Protein AF-0000000084712456 (afdb_homodimer)

Nearest PDB structures (foldseek):
  3wks-assembly1_B  TM=7.216E-01  e=5.346E-17  Methanocaldococcus jannaschii DSM 2661
  3wkr-assembly1_B  TM=6.633E-01  e=1.480E-17  Methanocaldococcus jannaschii DSM 2661
  3wkr-assembly2_F  TM=6.369E-01  e=1.090E-17  Methanocaldococcus jannaschii DSM 2661
  3wkr-assembly1_A  TM=6.152E-01  e=6.286E-18  Methanocaldococcus jannaschii DSM 2661
  5x6b-assembly1_I  TM=6.503E-01  e=1.608E-16  Methanocaldococcus jannaschii DSM 2661

Foldseek 3Di:
DPPVCCVPPVLVVLLLVLLCVVCVQQAHHSQQKAKFQALLQQLLLFLVLDPADFQAEEEEEPLADPSSVVSVVVSCVVNVNRYYYHYQYDDPPDPDLVVVLVSRLVSDDLRYAEYEYECQRPPQQFGRPLQSNQVSCVVSPHAYAYEDAPDVLQPRHNCVNSVHQKYKYACVPNLVADRRTIMMGHDPVCFVRGAGPAQDDCPPVTRHSRSSPRDDDDSVRNSCSVVSNVVCPVVPSVVFLVVQLVLQVVLQVVLCVLQVHHWRHDPVGGGRFKTKHFANDAQDADPVRHGDDQVRCVVVQVLVQVCCCVPPVDHWGWGDDPRTIITMDGGGPPDDNVNSVSVSVVSVVCRPPDPVVVSVVVVVD/DPPVCCVPPVLVVLLLVLLCVVCVQQAHHSQQKAKFQALLQQLLLFLVLDPADFQAEEEEEPLADPSSVVSVVVSCVVNVNRYYYHYQYDDPPDPDLVVVLVSRLVSDDLRYAEYEYECQRPPAQFGRPLLSNQVSCVVSPHAYAYEDAPDVLQPRHNCVNSVHQKYKYACVPNLVADRRTIMMGHDPVCFVRGAGPAQDDCPPVTRHSRSSPRDDDDSVRNSCSNVSNVVCPVVPSVVFLVVQQVLQVVLQVVLCVLQVHHWRHDPVGGGRFKTKHFFNDAQDADPVRHGDDQVRCVVVQVLLQVCCCVPPVDHWGWGDDPRTIITMDGGGPPDDNVNSVSVSVVSVVCRPDDPVVVSVVVVVD

pLDDT: mean 93.2, std 8.42, range [46.56, 98.94]

Solvent-accessible surface area (backbone atoms only — not comparable to full-atom values): 38093 Å² total; per-residue (Å²): 132,64,68,62,54,42,61,72,60,44,44,62,56,48,47,52,51,30,38,38,54,51,17,58,69,35,39,44,57,40,88,34,43,40,66,29,51,21,37,52,48,32,51,40,14,48,64,73,37,53,87,79,46,79,61,26,24,40,34,33,46,70,59,50,49,62,30,58,49,42,35,52,52,48,51,22,55,74,52,74,57,30,32,41,80,44,69,43,85,74,68,81,63,66,94,42,70,66,57,51,49,50,56,54,57,71,67,59,53,97,41,48,56,35,36,45,45,42,42,33,22,72,85,66,22,39,46,48,68,50,79,65,49,48,58,58,36,48,75,69,74,23,51,35,38,32,46,22,44,65,30,42,68,62,46,94,54,41,49,64,76,54,58,55,43,28,37,19,24,23,33,40,67,64,37,64,20,37,59,30,21,14,32,31,36,38,34,79,93,48,34,89,52,46,44,54,69,44,55,20,75,29,62,92,62,46,50,60,44,26,45,70,34,65,58,67,53,66,60,63,31,48,52,37,42,49,60,22,47,50,50,50,55,68,75,26,62,68,54,52,49,52,51,15,30,52,51,30,54,48,44,38,51,50,38,11,60,73,49,71,53,41,56,62,54,60,75,92,42,33,35,57,36,40,40,33,26,37,47,73,54,78,66,58,55,43,98,84,67,42,75,51,52,64,78,68,42,45,61,57,30,50,51,52,33,48,48,37,32,74,78,66,69,39,86,56,51,48,44,72,56,93,83,34,40,27,37,46,46,71,36,48,88,87,58,53,71,65,63,51,53,51,50,43,54,50,51,50,51,47,54,46,84,58,57,41,56,50,47,33,51,73,65,73,98,132,62,68,62,54,41,62,72,60,46,43,60,56,49,47,52,51,31,39,37,54,51,18,58,70,34,39,44,56,40,86,36,42,41,67,31,51,22,36,52,48,33,51,40,13,48,65,72,37,55,88,78,46,80,62,27,22,39,35,33,46,71,60,50,48,63,31,57,49,43,35,53,52,48,53,21,54,74,53,73,57,29,32,42,80,44,69,43,85,74,68,80,64,66,94,40,70,65,57,52,49,51,54,53,58,69,66,59,52,96,40,47,56,35,36,45,44,44,42,32,22,71,85,66,22,38,46,49,65,49,78,67,48,48,56,59,38,46,75,68,73,23,50,36,37,31,47,22,45,64,29,43,68,64,47,93,55,42,50,64,76,55,57,55,43,27,39,18,25,25,33,41,67,64,36,63,19,38,57,32,22,14,32,31,37,36,35,79,91,47,35,89,53,44,45,54,66,44,54,20,72,28,62,90,63,47,49,60,44,26,45,69,33,63,58,66,54,67,59,63,32,50,53,37,42,50,60,21,48,52,50,48,55,68,74,26,62,67,53,50,49,54,50,15,28,52,50,30,55,48,44,39,52,50,40,11,59,74,48,71,52,41,57,62,55,59,74,92,42,33,36,58,36,40,39,32,24,38,47,73,54,79,67,60,55,44,98,85,67,41,74,50,51,65,78,69,42,45,62,56,32,50,50,51,31,49,47,36,33,72,76,68,70,38,87,56,50,48,44,72,55,95,82,34,38,25,37,44,46,71,37,49,88,87,60,55,71,64,61,50,51,51,49,43,54,51,50,50,53,46,53,56,73,63,57,40,57,51,48,33,50,72,62,72,98

Radius of gyration: 28.29 Å; Cα contacts (8 Å, |Δi|>4): 1333; chains: 2; bounding box: 58×81×65 Å

Structure (mmCIF, N/CA/C/O backbone):
data_AF-0000000084712456-model_v1
#
loop_
_entity.id
_entity.type
_entity.pdbx_description
1 polymer 'Aminotransferase class V domain-containing protein'
#
loop_
_atom_site.group_PDB
_atom_site.id
_atom_site.type_symbol
_atom_site.label_atom_id
_atom_site.label_alt_id
_atom_site.label_comp_id
_atom_site.label_asym_id
_atom_site.label_entity_id
_atom_site.label_seq_id
_atom_site.pdbx_PDB_ins_code
_atom_site.Cartn_x
_atom_site.Cartn_y
_atom_site.Cartn_z
_atom_site.occupancy
_atom_site.B_iso_or_equiv
_atom_site.auth_seq_id
_atom_site.auth_comp_id
_atom_site.auth_asym_id
_atom_site.auth_atom_id
_atom_site.pdbx_PDB_model_num
ATOM 1 N N . MET A 1 1 ? -10.344 -22.234 13.734 1 46.56 1 MET A N 1
ATOM 2 C CA . MET A 1 1 ? -10.883 -21.438 12.641 1 46.56 1 MET A CA 1
ATOM 3 C C . MET A 1 1 ? -9.961 -21.484 11.422 1 46.56 1 MET A C 1
ATOM 5 O O . MET A 1 1 ? -8.734 -21.484 11.57 1 46.56 1 MET A O 1
ATOM 9 N N . ASN A 1 2 ? -10.531 -21.891 10.281 1 67.12 2 ASN A N 1
ATOM 10 C CA . ASN A 1 2 ? -9.789 -21.953 9.023 1 67.12 2 ASN A CA 1
ATOM 11 C C . ASN A 1 2 ? -9.5 -20.547 8.469 1 67.12 2 ASN A C 1
ATOM 13 O O . ASN A 1 2 ? -10.43 -19.797 8.172 1 67.12 2 ASN A O 1
ATOM 17 N N . PRO A 1 3 ? -8.289 -20.141 8.531 1 71.31 3 PRO A N 1
ATOM 18 C CA . PRO A 1 3 ? -7.938 -18.781 8.102 1 71.31 3 PRO A CA 1
ATOM 19 C C . PRO A 1 3 ? -8.406 -18.469 6.684 1 71.31 3 PRO A C 1
ATOM 21 O O . PRO A 1 3 ? -8.75 -17.312 6.383 1 71.31 3 PRO A O 1
ATOM 24 N N . ASP A 1 4 ? -8.555 -19.422 5.941 1 78.62 4 ASP A N 1
ATOM 25 C CA . ASP A 1 4 ? -8.945 -19.203 4.555 1 78.62 4 ASP A CA 1
ATOM 26 C C . ASP A 1 4 ? -10.43 -18.875 4.453 1 78.62 4 ASP A C 1
ATOM 28 O O . ASP A 1 4 ? -10.836 -18.047 3.625 1 78.62 4 ASP A O 1
ATOM 32 N N . ARG A 1 5 ? -11.203 -19.469 5.266 1 79.56 5 ARG A N 1
ATOM 33 C CA . ARG A 1 5 ? -12.625 -19.141 5.285 1 79.56 5 ARG A CA 1
ATOM 34 C C . ARG A 1 5 ? -12.852 -17.688 5.688 1 79.56 5 ARG A C 1
ATOM 36 O O . ARG A 1 5 ? -13.664 -16.984 5.078 1 79.56 5 ARG A O 1
ATOM 43 N N . PHE A 1 6 ? -12.18 -17.266 6.691 1 82.25 6 PHE A N 1
ATOM 44 C CA . PHE A 1 6 ? -12.297 -15.891 7.152 1 82.25 6 PHE A CA 1
ATOM 45 C C . PHE A 1 6 ? -11.93 -14.914 6.043 1 82.25 6 PHE A C 1
ATOM 47 O O . PHE A 1 6 ? -12.688 -13.992 5.746 1 82.25 6 PHE A O 1
ATOM 54 N N . MET A 1 7 ? -10.828 -15.172 5.391 1 81.69 7 MET A N 1
ATOM 55 C CA . MET A 1 7 ? -10.32 -14.242 4.391 1 81.69 7 MET A CA 1
ATOM 56 C C . MET A 1 7 ? -11.219 -14.219 3.158 1 81.69 7 MET A C 1
ATOM 58 O O . MET A 1 7 ? -11.453 -13.164 2.572 1 81.69 7 MET A O 1
ATOM 62 N N . ARG A 1 8 ? -11.727 -15.328 2.83 1 82.44 8 ARG A N 1
ATOM 63 C CA . ARG A 1 8 ? -12.445 -15.445 1.566 1 82.44 8 ARG A CA 1
ATOM 64 C C . ARG A 1 8 ? -13.922 -15.094 1.738 1 82.44 8 ARG A C 1
ATOM 66 O O . ARG A 1 8 ? -14.531 -14.508 0.844 1 82.44 8 ARG A O 1
ATOM 73 N N . ARG A 1 9 ? -14.438 -15.352 2.854 1 84.94 9 ARG A N 1
ATOM 74 C CA . ARG A 1 9 ? -15.891 -15.266 2.949 1 84.94 9 ARG A CA 1
ATOM 75 C C . ARG A 1 9 ? -16.312 -14.234 3.99 1 84.94 9 ARG A C 1
ATOM 77 O O . ARG A 1 9 ? -17.281 -13.492 3.781 1 84.94 9 ARG A O 1
ATOM 84 N N . GLU A 1 10 ? -15.672 -14.156 5.09 1 88.44 10 GLU A N 1
ATOM 85 C CA . GLU A 1 10 ? -16.125 -13.32 6.195 1 88.44 10 GLU A CA 1
ATOM 86 C C . GLU A 1 10 ? -15.562 -11.906 6.086 1 88.44 10 GLU A C 1
ATOM 88 O O . GLU A 1 10 ? -16.297 -10.93 6.242 1 88.44 10 GLU A O 1
ATOM 93 N N . ALA A 1 11 ? -14.328 -11.805 5.785 1 90.06 11 ALA A N 1
ATOM 94 C CA . ALA A 1 11 ? -13.617 -10.531 5.824 1 90.06 11 ALA A CA 1
ATOM 95 C C . ALA A 1 11 ? -14.234 -9.531 4.852 1 90.06 11 ALA A C 1
ATOM 97 O O . ALA A 1 11 ? -14.453 -8.367 5.207 1 90.06 11 ALA A O 1
ATOM 98 N N . PRO A 1 12 ? -14.57 -9.938 3.648 1 91 12 PRO A N 1
ATOM 99 C CA . PRO A 1 12 ? -15.148 -8.961 2.723 1 91 12 PRO A CA 1
ATOM 100 C C . PRO A 1 12 ? -16.453 -8.359 3.24 1 91 12 PRO A C 1
ATOM 102 O O . PRO A 1 12 ? -16.672 -7.148 3.125 1 91 12 PRO A O 1
ATOM 105 N N . THR A 1 13 ? -17.234 -9.164 3.828 1 92.94 13 THR A N 1
ATOM 106 C CA . THR A 1 13 ? -18.5 -8.695 4.379 1 92.94 13 THR A CA 1
ATOM 107 C C . THR A 1 13 ? -18.266 -7.781 5.578 1 92.94 13 THR A C 1
ATOM 109 O O . THR A 1 13 ? -18.891 -6.734 5.699 1 92.94 13 THR A O 1
ATOM 112 N N . LEU A 1 14 ? -17.375 -8.188 6.402 1 94.12 14 LEU A N 1
ATOM 113 C CA . LEU A 1 14 ? -17.047 -7.41 7.598 1 94.12 14 LEU A CA 1
ATOM 114 C C . LEU A 1 14 ? -16.453 -6.062 7.223 1 94.12 14 LEU A C 1
ATOM 116 O O . LEU A 1 14 ? -16.703 -5.055 7.883 1 94.12 14 LEU A O 1
ATOM 120 N N . LEU A 1 15 ? -15.68 -6.059 6.211 1 94.5 15 LEU A N 1
ATOM 121 C CA . LEU A 1 15 ? -15.062 -4.82 5.75 1 94.5 15 LEU A CA 1
ATOM 122 C C . LEU A 1 15 ? -16.125 -3.836 5.25 1 94.5 15 LEU A C 1
ATOM 124 O O . LEU A 1 15 ? -16.047 -2.639 5.535 1 94.5 15 LEU A O 1
ATOM 128 N N . ARG A 1 16 ? -17.047 -4.305 4.535 1 96 16 ARG A N 1
ATOM 129 C CA . ARG A 1 16 ? -18.125 -3.439 4.062 1 96 16 ARG A CA 1
ATOM 130 C C . ARG A 1 16 ? -18.969 -2.938 5.223 1 96 16 ARG A C 1
ATOM 132 O O . ARG A 1 16 ? -19.438 -1.793 5.211 1 96 16 ARG A O 1
ATOM 139 N N . GLN A 1 17 ? -19.188 -3.805 6.18 1 95.44 17 GLN A N 1
ATOM 140 C CA . GLN A 1 17 ? -19.906 -3.383 7.375 1 95.44 17 GLN A CA 1
ATOM 141 C C . GLN A 1 17 ? -19.141 -2.287 8.117 1 95.44 17 GLN A C 1
ATOM 143 O O . GLN A 1 17 ? -19.734 -1.308 8.57 1 95.44 17 GLN A O 1
ATOM 148 N N . ALA A 1 18 ? -17.906 -2.488 8.188 1 95.88 18 ALA A N 1
ATOM 149 C CA . ALA A 1 18 ? -17.062 -1.48 8.828 1 95.88 18 ALA A CA 1
ATOM 150 C C . ALA A 1 18 ? -17.141 -0.151 8.086 1 95.88 18 ALA A C 1
ATOM 152 O O . ALA A 1 18 ? -17.234 0.911 8.703 1 95.88 18 ALA A O 1
ATOM 153 N N . ALA A 1 19 ? -17.062 -0.236 6.789 1 96.69 19 ALA A N 1
ATOM 154 C CA . ALA A 1 19 ? -17.172 0.965 5.965 1 96.69 19 ALA A CA 1
ATOM 155 C C . ALA A 1 19 ? -18.516 1.666 6.18 1 96.69 19 ALA A C 1
ATOM 157 O O . ALA A 1 19 ? -18.578 2.896 6.211 1 96.69 19 ALA A O 1
ATOM 158 N N . SER A 1 20 ? -19.547 0.907 6.32 1 97.12 20 SER A N 1
ATOM 159 C CA . SER A 1 20 ? -20.875 1.463 6.551 1 97.12 20 SER A CA 1
ATOM 160 C C . SER A 1 20 ? -20.938 2.186 7.891 1 97.12 20 SER A C 1
ATOM 162 O O . SER A 1 20 ? -21.547 3.252 7.996 1 97.12 20 SER A O 1
ATOM 164 N N . TYR A 1 21 ? -20.359 1.599 8.828 1 96.12 21 TYR A N 1
ATOM 165 C CA . TYR A 1 21 ? -20.344 2.219 10.148 1 96.12 21 TYR A CA 1
ATOM 166 C C . TYR A 1 21 ? -19.578 3.539 10.117 1 96.12 21 TYR A C 1
ATOM 168 O O . TYR A 1 21 ? -20.047 4.547 10.648 1 96.12 21 TYR A O 1
ATOM 176 N N . LEU A 1 22 ? -18.469 3.518 9.516 1 97 22 LEU A N 1
ATOM 177 C CA . LEU A 1 22 ? -17.672 4.734 9.391 1 97 22 LEU A CA 1
ATOM 178 C C . LEU A 1 22 ? -18.422 5.793 8.586 1 97 22 LEU A C 1
ATOM 180 O O . LEU A 1 22 ? -18.422 6.969 8.953 1 97 22 LEU A O 1
ATOM 184 N N . ALA A 1 23 ? -19 5.344 7.508 1 97.81 23 ALA A N 1
ATOM 185 C CA . ALA A 1 23 ? -19.766 6.254 6.66 1 97.81 23 ALA A CA 1
ATOM 186 C C . ALA A 1 23 ? -20.859 6.961 7.453 1 97.81 23 ALA A C 1
ATOM 188 O O . ALA A 1 23 ? -21.094 8.164 7.277 1 97.81 23 ALA A O 1
ATOM 189 N N . ARG A 1 24 ? -21.484 6.254 8.273 1 96.88 24 ARG A N 1
ATOM 190 C CA . ARG A 1 24 ? -22.531 6.848 9.109 1 96.88 24 ARG A CA 1
ATOM 191 C C . ARG A 1 24 ? -21.938 7.898 10.047 1 96.88 24 ARG A C 1
ATOM 193 O O . ARG A 1 24 ? -22.516 8.977 10.219 1 96.88 24 ARG A O 1
ATOM 200 N N . PHE A 1 25 ? -20.844 7.613 10.594 1 96.38 25 PHE A N 1
ATOM 201 C CA . PHE A 1 25 ? -20.203 8.508 11.547 1 96.38 25 PHE A CA 1
ATOM 202 C C . PHE A 1 25 ? -19.812 9.828 10.883 1 96.38 25 PHE A C 1
ATOM 204 O O . PHE A 1 25 ? -19.922 10.891 11.484 1 96.38 25 PHE A O 1
ATOM 211 N N . ILE A 1 26 ? -19.375 9.758 9.617 1 96.94 26 ILE A N 1
ATOM 212 C CA . ILE A 1 26 ? -18.875 10.961 8.945 1 96.94 26 ILE A CA 1
ATOM 213 C C . ILE A 1 26 ? -19.922 11.477 7.969 1 96.94 26 ILE A C 1
ATOM 215 O O . ILE A 1 26 ? -19.641 12.344 7.137 1 96.94 26 ILE A O 1
ATOM 219 N N . HIS A 1 27 ? -21.141 10.938 8.016 1 97.69 27 HIS A N 1
ATOM 220 C CA . HIS A 1 27 ? -22.281 11.344 7.199 1 97.69 27 HIS A CA 1
ATOM 221 C C . HIS A 1 27 ? -21.938 11.273 5.711 1 97.69 27 HIS A C 1
ATOM 223 O O . HIS A 1 27 ? -22.031 12.281 5.004 1 97.69 27 HIS A O 1
ATOM 229 N N . ALA A 1 28 ? -21.656 10.109 5.25 1 97.81 28 ALA A N 1
ATOM 230 C CA . ALA A 1 28 ? -21.391 9.766 3.854 1 97.81 28 ALA A CA 1
ATOM 231 C C . ALA A 1 28 ? -22.141 8.5 3.449 1 97.81 28 ALA A C 1
ATOM 233 O O . ALA A 1 28 ? -22.797 7.871 4.277 1 97.81 28 ALA A O 1
ATOM 234 N N . GLU A 1 29 ? -22.156 8.219 2.219 1 97.62 29 GLU A N 1
ATOM 235 C CA . GLU A 1 29 ? -22.688 6.945 1.739 1 97.62 29 GLU A CA 1
ATOM 236 C C . GLU A 1 29 ? -21.609 5.867 1.732 1 97.62 29 GLU A C 1
ATOM 238 O O . GLU A 1 29 ? -20.469 6.117 1.318 1 97.62 29 GLU A O 1
ATOM 243 N N . ALA A 1 30 ? -22 4.727 2.205 1 96.88 30 ALA A N 1
ATOM 244 C CA . ALA A 1 30 ? -21.047 3.629 2.332 1 96.88 30 ALA A CA 1
ATOM 245 C C . ALA A 1 30 ? -20.438 3.277 0.981 1 96.88 30 ALA A C 1
ATOM 247 O O . ALA A 1 30 ? -19.266 2.895 0.906 1 96.88 30 ALA A O 1
ATOM 248 N N . GLU A 1 31 ? -21.156 3.4 -0.091 1 96.75 31 GLU A N 1
ATOM 249 C CA . GLU A 1 31 ? -20.703 3.023 -1.428 1 96.75 31 GLU A CA 1
ATOM 250 C C . GLU A 1 31 ? -19.688 4.023 -1.97 1 96.75 31 GLU A C 1
ATOM 252 O O . GLU A 1 31 ? -19.016 3.752 -2.961 1 96.75 31 GLU A O 1
ATOM 257 N N . ASP A 1 32 ? -19.578 5.188 -1.291 1 98.12 32 ASP A N 1
ATOM 258 C CA . ASP A 1 32 ? -18.656 6.223 -1.73 1 98.12 32 ASP A CA 1
ATOM 259 C C . ASP A 1 32 ? -17.344 6.156 -0.939 1 98.12 32 ASP A C 1
ATOM 261 O O . ASP A 1 32 ? -16.453 6.988 -1.135 1 98.12 32 ASP A O 1
ATOM 265 N N . LEU A 1 33 ? -17.297 5.152 -0.094 1 97.88 33 LEU A N 1
ATOM 266 C CA . LEU A 1 33 ? -16.188 5.082 0.839 1 97.88 33 LEU A CA 1
ATOM 267 C C . LEU A 1 33 ? -15.422 3.77 0.676 1 97.88 33 LEU A C 1
ATOM 269 O O . LEU A 1 33 ? -16.031 2.697 0.616 1 97.88 33 LEU A O 1
ATOM 273 N N . VAL A 1 34 ? -14.07 3.863 0.565 1 98.12 34 VAL A N 1
ATOM 274 C CA . VAL A 1 34 ? -13.211 2.684 0.538 1 98.12 34 VAL A CA 1
ATOM 275 C C . VAL A 1 34 ? -12.078 2.846 1.544 1 98.12 34 VAL A C 1
ATOM 277 O O . VAL A 1 34 ? -11.734 3.967 1.927 1 98.12 34 VAL A O 1
ATOM 280 N N . PHE A 1 35 ? -11.531 1.746 2.02 1 97.19 35 PHE A N 1
ATOM 281 C CA . PHE A 1 35 ? -10.406 1.774 2.941 1 97.19 35 PHE A CA 1
ATOM 282 C C . PHE A 1 35 ? -9.086 1.882 2.182 1 97.19 35 PHE A C 1
ATOM 284 O O . PHE A 1 35 ? -8.93 1.287 1.112 1 97.19 35 PHE A O 1
ATOM 291 N N . VAL A 1 36 ? -8.211 2.648 2.684 1 97.06 36 VAL A N 1
ATOM 292 C CA . VAL A 1 36 ? -6.824 2.744 2.244 1 97.06 36 VAL A CA 1
ATOM 293 C C . VAL A 1 36 ? -5.891 2.672 3.451 1 97.06 36 VAL A C 1
ATOM 295 O O . VAL A 1 36 ? -6.312 2.92 4.582 1 97.06 36 VAL A O 1
ATOM 298 N N . THR A 1 37 ? -4.68 2.318 3.242 1 94.75 37 THR A N 1
ATOM 299 C CA . THR A 1 37 ? -3.723 2.064 4.312 1 94.75 37 THR A CA 1
ATOM 300 C C . THR A 1 37 ? -3.475 3.33 5.129 1 94.75 37 THR A C 1
ATOM 302 O O . THR A 1 37 ? -3.332 3.268 6.352 1 94.75 37 THR A O 1
ATOM 305 N N . ASN A 1 38 ? -3.379 4.426 4.5 1 96.5 38 ASN A N 1
ATOM 306 C CA . ASN A 1 38 ? -3.137 5.727 5.117 1 96.5 38 ASN A CA 1
ATOM 307 C C . ASN A 1 38 ? -3.547 6.871 4.188 1 96.5 38 ASN A C 1
ATOM 309 O O . ASN A 1 38 ? -3.912 6.637 3.035 1 96.5 38 ASN A O 1
ATOM 313 N N . ALA A 1 39 ? -3.531 8.031 4.723 1 97.31 39 ALA A N 1
ATOM 314 C CA . ALA A 1 39 ? -3.965 9.195 3.951 1 97.31 39 ALA A CA 1
ATOM 315 C C . ALA A 1 39 ? -3.068 9.406 2.736 1 97.31 39 ALA A C 1
ATOM 317 O O . ALA A 1 39 ? -3.547 9.781 1.662 1 97.31 39 ALA A O 1
ATOM 318 N N . THR A 1 40 ? -1.777 9.219 2.906 1 97.75 40 THR A N 1
ATOM 319 C CA . THR A 1 40 ? -0.832 9.383 1.808 1 97.75 40 THR A CA 1
ATOM 320 C C . THR A 1 40 ? -1.203 8.477 0.636 1 97.75 40 THR A C 1
ATOM 322 O O . THR A 1 40 ? -1.196 8.906 -0.517 1 97.75 40 THR A O 1
ATOM 325 N N . THR A 1 41 ? -1.556 7.25 0.935 1 97.94 41 THR A N 1
ATOM 326 C CA . THR A 1 41 ? -1.965 6.305 -0.097 1 97.94 41 THR A CA 1
ATOM 327 C C . THR A 1 41 ? -3.242 6.777 -0.788 1 97.94 41 THR A C 1
ATOM 329 O O . THR A 1 41 ? -3.357 6.695 -2.012 1 97.94 41 THR A O 1
ATOM 332 N N . GLY A 1 42 ? -4.18 7.234 -0.011 1 98.56 42 GLY A N 1
ATOM 333 C CA . GLY A 1 42 ? -5.414 7.738 -0.585 1 98.56 42 GLY A CA 1
ATOM 334 C C . GLY A 1 42 ? -5.203 8.93 -1.504 1 98.56 42 GLY A C 1
ATOM 335 O O . GLY A 1 42 ? -5.781 8.992 -2.59 1 98.56 42 GLY A O 1
ATOM 336 N N . MET A 1 43 ? -4.367 9.875 -1.063 1 98.62 43 MET A N 1
ATOM 337 C CA . MET A 1 43 ? -4.043 11.039 -1.887 1 98.62 43 MET A CA 1
ATOM 338 C C . MET A 1 43 ? -3.398 10.609 -3.201 1 98.62 43 MET A C 1
ATOM 340 O O . MET A 1 43 ? -3.75 11.125 -4.266 1 98.62 43 MET A O 1
ATOM 344 N N . ASN A 1 44 ? -2.48 9.672 -3.109 1 98.44 44 ASN A N 1
ATOM 345 C CA . ASN A 1 44 ? -1.821 9.164 -4.305 1 98.44 44 ASN A CA 1
ATOM 346 C C . ASN A 1 44 ? -2.818 8.516 -5.262 1 98.44 44 ASN A C 1
ATOM 348 O O . ASN A 1 44 ? -2.73 8.695 -6.477 1 98.44 44 ASN A O 1
ATOM 352 N N . ALA A 1 45 ? -3.715 7.699 -4.727 1 98.44 45 ALA A N 1
ATOM 353 C CA . ALA A 1 45 ? -4.703 7.016 -5.559 1 98.44 45 ALA A CA 1
ATOM 354 C C . ALA A 1 45 ? -5.477 8.008 -6.418 1 98.44 45 ALA A C 1
ATOM 356 O O . ALA A 1 45 ? -5.637 7.801 -7.625 1 98.44 45 ALA A O 1
ATOM 357 N N . VAL A 1 46 ? -5.91 9.109 -5.816 1 98.56 46 VAL A N 1
ATOM 358 C CA . VAL A 1 46 ? -6.684 10.109 -6.547 1 98.56 46 VAL A CA 1
ATOM 359 C C . VAL A 1 46 ? -5.789 10.82 -7.555 1 98.56 46 VAL A C 1
ATOM 361 O O . VAL A 1 46 ? -6.133 10.922 -8.734 1 98.56 46 VAL A O 1
ATOM 364 N N . LEU A 1 47 ? -4.652 11.281 -7.133 1 97.25 47 LEU A N 1
ATOM 365 C CA . LEU A 1 47 ? -3.789 12.125 -7.957 1 97.25 47 LEU A CA 1
ATOM 366 C C . LEU A 1 47 ? -3.26 11.344 -9.156 1 97.25 47 LEU A C 1
ATOM 368 O O . LEU A 1 47 ? -3.127 11.898 -10.25 1 97.25 47 LEU A O 1
ATOM 372 N N . GLN A 1 48 ? -2.98 10.094 -8.984 1 94 48 GLN A N 1
ATOM 373 C CA . GLN A 1 48 ? -2.455 9.273 -10.07 1 94 48 GLN A CA 1
ATOM 374 C C . GLN A 1 48 ? -3.562 8.867 -11.039 1 94 48 GLN A C 1
ATOM 376 O O . GLN A 1 48 ? -3.287 8.383 -12.141 1 94 48 GLN A O 1
ATOM 381 N N . SER A 1 49 ? -4.766 9.016 -10.648 1 95.06 49 SER A N 1
ATOM 382 C CA . SER A 1 49 ? -5.898 8.609 -11.469 1 95.06 49 SER A CA 1
ATOM 383 C C . SER A 1 49 ? -6.387 9.758 -12.352 1 95.06 49 SER A C 1
ATOM 385 O O . SER A 1 49 ? -7.238 9.562 -13.219 1 95.06 49 SER A O 1
ATOM 387 N N . LEU A 1 50 ? -5.914 10.938 -12.086 1 90.69 50 LEU A N 1
ATOM 388 C CA . LEU A 1 50 ? -6.398 12.109 -12.805 1 90.69 50 LEU A CA 1
ATOM 389 C C . LEU A 1 50 ? -5.852 12.133 -14.234 1 90.69 50 LEU A C 1
ATOM 391 O O . LEU A 1 50 ? -4.703 11.75 -14.469 1 90.69 50 LEU A O 1
ATOM 395 N N . ASP A 1 51 ? -6.66 12.516 -15.117 1 87.25 51 ASP A N 1
ATOM 396 C CA . ASP A 1 51 ? -6.266 12.68 -16.516 1 87.25 51 ASP A CA 1
ATOM 397 C C . ASP A 1 51 ? -5.832 14.117 -16.797 1 87.25 51 ASP A C 1
ATOM 399 O O . ASP A 1 51 ? -6.52 14.852 -17.516 1 87.25 51 ASP A O 1
ATOM 403 N N . LEU A 1 52 ? -4.77 14.477 -16.25 1 89.31 52 LEU A N 1
ATOM 404 C CA . LEU A 1 52 ? -4.234 15.82 -16.438 1 89.31 52 LEU A CA 1
ATOM 405 C C . LEU A 1 52 ? -3.502 15.922 -17.766 1 89.31 52 LEU A C 1
ATOM 407 O O . LEU A 1 52 ? -2.814 14.984 -18.188 1 89.31 52 LEU A O 1
ATOM 411 N N . GLN A 1 53 ? -3.736 16.953 -18.438 1 86.06 53 GLN A N 1
ATOM 412 C CA . GLN A 1 53 ? -3.176 17.203 -19.766 1 86.06 53 GLN A CA 1
ATOM 413 C C . GLN A 1 53 ? -2.137 18.312 -19.719 1 86.06 53 GLN A C 1
ATOM 415 O O . GLN A 1 53 ? -1.956 18.953 -18.688 1 86.06 53 GLN A O 1
ATOM 420 N N . ASN A 1 54 ? -1.614 18.469 -20.906 1 86 54 ASN A N 1
ATOM 421 C CA . ASN A 1 54 ? -0.664 19.562 -21.047 1 86 54 ASN A CA 1
ATOM 422 C C . ASN A 1 54 ? -1.311 20.906 -20.734 1 86 54 ASN A C 1
ATOM 424 O O . ASN A 1 54 ? -2.441 21.172 -21.156 1 86 54 ASN A O 1
ATOM 428 N N . ASP A 1 55 ? -0.691 21.719 -19.922 1 89.31 55 ASP A N 1
ATOM 429 C CA . ASP A 1 55 ? -1.057 23.078 -19.578 1 89.31 55 ASP A CA 1
ATOM 430 C C . ASP A 1 55 ? -2.055 23.109 -18.422 1 89.31 55 ASP A C 1
ATOM 432 O O . ASP A 1 55 ? -2.43 24.188 -17.938 1 89.31 55 ASP A O 1
ATOM 436 N N . ASP A 1 56 ? -2.418 21.938 -17.984 1 95 56 ASP A N 1
ATOM 437 C CA . ASP A 1 56 ? -3.275 21.891 -16.812 1 95 56 ASP A CA 1
ATOM 438 C C . ASP A 1 56 ? -2.52 22.359 -15.57 1 95 56 ASP A C 1
ATOM 440 O O . ASP A 1 56 ? -1.289 22.281 -15.516 1 95 56 ASP A O 1
ATOM 444 N N . GLU A 1 57 ? -3.311 22.906 -14.648 1 96.44 57 GLU A N 1
ATOM 445 C CA . GLU A 1 57 ? -2.758 23.422 -13.406 1 96.44 57 GLU A CA 1
ATOM 446 C C . GLU A 1 57 ? -3.447 22.797 -12.195 1 96.44 57 GLU A C 1
ATOM 44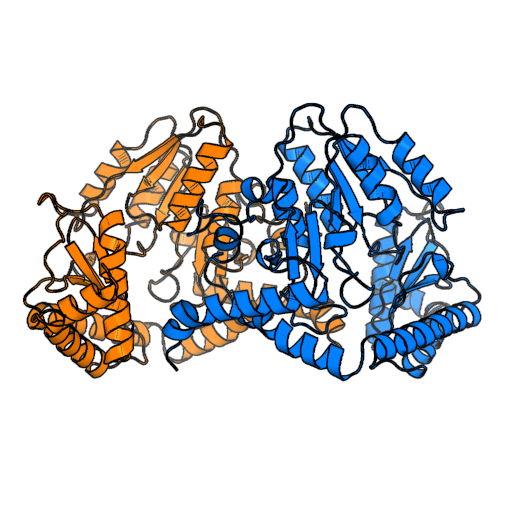8 O O . GLU A 1 57 ? -4.672 22.656 -12.18 1 96.44 57 GLU A O 1
ATOM 453 N N . VAL A 1 58 ? -2.641 22.359 -11.289 1 97.56 58 VAL A N 1
ATOM 454 C CA . VAL A 1 58 ? -3.143 21.906 -9.992 1 97.56 58 VAL A CA 1
ATOM 455 C C . VAL A 1 58 ? -2.814 22.953 -8.922 1 97.56 58 VAL A C 1
ATOM 457 O O . VAL A 1 58 ? -1.673 23.406 -8.828 1 97.56 58 VAL A O 1
ATOM 460 N N . LEU A 1 59 ? -3.793 23.328 -8.164 1 98.44 59 LEU A N 1
ATOM 461 C CA . LEU A 1 59 ? -3.648 24.391 -7.176 1 98.44 59 LEU A CA 1
ATOM 462 C C . LEU A 1 59 ? -3.631 23.828 -5.762 1 98.44 59 LEU A C 1
ATOM 464 O O . LEU A 1 59 ? -4.445 22.969 -5.426 1 98.44 59 LEU A O 1
ATOM 468 N N . CYS A 1 60 ? -2.668 24.203 -4.98 1 98.5 60 CYS A N 1
ATOM 469 C CA . CYS A 1 60 ? -2.646 23.922 -3.553 1 98.5 60 CYS A CA 1
ATOM 470 C C . CYS A 1 60 ? -2.115 25.109 -2.758 1 98.5 60 CYS A C 1
ATOM 472 O O . CYS A 1 60 ? -1.826 26.156 -3.328 1 98.5 60 CYS A O 1
ATOM 474 N N . LEU A 1 61 ? -2.164 25.047 -1.438 1 98.44 61 LEU A N 1
ATOM 475 C CA . LEU A 1 61 ? -1.606 26.094 -0.585 1 98.44 61 LEU A CA 1
ATOM 476 C C . LEU A 1 61 ? -0.212 25.703 -0.101 1 98.44 61 LEU A C 1
ATOM 478 O O . LEU A 1 61 ? 0.151 24.531 -0.104 1 98.44 61 LEU A O 1
ATOM 482 N N . ASN A 1 62 ? 0.629 26.672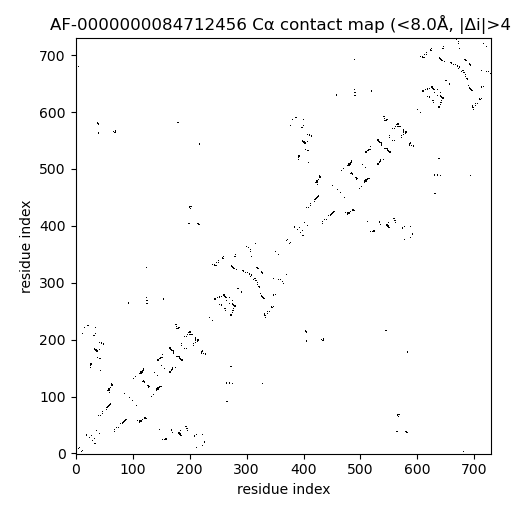 0.274 1 97.38 62 ASN A N 1
ATOM 483 C CA . ASN A 1 62 ? 1.949 26.406 0.828 1 97.38 62 ASN A CA 1
ATOM 484 C C . ASN A 1 62 ? 1.854 25.688 2.176 1 97.38 62 ASN A C 1
ATOM 486 O O . ASN A 1 62 ? 2.867 25.25 2.725 1 97.38 62 ASN A O 1
ATOM 490 N N . LEU A 1 63 ? 0.633 25.469 2.664 1 97.38 63 LEU A N 1
ATOM 491 C CA . LEU A 1 63 ? 0.365 24.812 3.936 1 97.38 63 LEU A CA 1
ATOM 492 C C . LEU A 1 63 ? 0.216 23.297 3.744 1 97.38 63 LEU A C 1
ATOM 494 O O . LEU A 1 63 ? 0.182 22.547 4.719 1 97.38 63 LEU A O 1
ATOM 498 N N . THR A 1 64 ? 0.219 22.906 2.498 1 97.69 64 THR A N 1
ATOM 499 C CA . THR A 1 64 ? -0.041 21.516 2.143 1 97.69 64 THR A CA 1
ATOM 500 C C . THR A 1 64 ? 1.004 20.594 2.766 1 97.69 64 THR A C 1
ATOM 502 O O . THR A 1 64 ? 2.193 20.906 2.773 1 97.69 64 THR A O 1
ATOM 505 N N . TYR A 1 65 ? 0.499 19.5 3.293 1 96.56 65 TYR A N 1
ATOM 506 C CA . TYR A 1 65 ? 1.365 18.484 3.898 1 96.56 65 TYR A CA 1
ATOM 507 C C . TYR A 1 65 ? 2.477 18.078 2.941 1 96.56 65 TYR A C 1
ATOM 509 O O . TYR A 1 65 ? 2.238 17.906 1.745 1 96.56 65 TYR A O 1
ATOM 517 N N . SER A 1 66 ? 3.652 17.922 3.434 1 94.88 66 SER A N 1
ATOM 518 C CA . SER A 1 66 ? 4.848 17.719 2.617 1 94.88 66 SER A CA 1
ATOM 519 C C . SER A 1 66 ? 4.715 16.5 1.723 1 94.88 66 SER A C 1
ATOM 521 O O . SER A 1 66 ? 5.16 16.516 0.573 1 94.88 66 SER A O 1
ATOM 523 N N . ALA A 1 67 ? 4.203 15.398 2.238 1 96.69 67 ALA A N 1
ATOM 524 C CA . ALA A 1 67 ? 4.051 14.195 1.427 1 96.69 67 ALA A CA 1
ATOM 525 C C . ALA A 1 67 ? 3.131 14.445 0.235 1 96.69 67 ALA A C 1
ATOM 527 O O . ALA A 1 67 ? 3.355 13.914 -0.855 1 96.69 67 ALA A O 1
ATOM 528 N N . VAL A 1 68 ? 2.092 15.188 0.452 1 97.75 68 VAL A N 1
ATOM 529 C CA . VAL A 1 68 ? 1.165 15.539 -0.621 1 97.75 68 VAL A CA 1
ATOM 530 C C . VAL A 1 68 ? 1.86 16.453 -1.629 1 97.75 68 VAL A C 1
ATOM 532 O O . VAL A 1 68 ? 1.729 16.266 -2.84 1 97.75 68 VAL A O 1
ATOM 535 N N . LEU A 1 69 ? 2.58 17.406 -1.111 1 96.44 69 LEU A N 1
ATOM 536 C CA . LEU A 1 69 ? 3.334 18.297 -1.985 1 96.44 69 LEU A CA 1
ATOM 537 C C . LEU A 1 69 ? 4.32 17.516 -2.844 1 96.44 69 LEU A C 1
ATOM 539 O O . LEU A 1 69 ? 4.461 17.781 -4.039 1 96.44 69 LEU A O 1
ATOM 543 N N . HIS A 1 70 ? 5.027 16.594 -2.234 1 96.44 70 HIS A N 1
ATOM 544 C CA . HIS A 1 70 ? 5.938 15.727 -2.979 1 96.44 70 HIS A CA 1
ATOM 545 C C . HIS A 1 70 ? 5.199 14.961 -4.07 1 96.44 70 HIS A C 1
ATOM 547 O O . HIS A 1 70 ? 5.715 14.805 -5.18 1 96.44 70 HIS A O 1
ATOM 553 N N . THR A 1 71 ? 4.066 14.438 -3.76 1 96.94 71 THR A N 1
ATOM 554 C CA . THR A 1 71 ? 3.256 13.695 -4.723 1 96.94 71 THR A CA 1
ATOM 555 C C . THR A 1 71 ? 2.869 14.578 -5.898 1 96.94 71 THR A C 1
ATOM 557 O O . THR A 1 71 ? 2.939 14.156 -7.055 1 96.94 71 THR A O 1
ATOM 560 N N . LEU A 1 72 ? 2.457 15.812 -5.59 1 96.12 72 LEU A N 1
ATOM 561 C CA . LEU A 1 72 ? 2.096 16.766 -6.633 1 96.12 72 LEU A CA 1
ATOM 562 C C . LEU A 1 72 ? 3.295 17.094 -7.516 1 96.12 72 LEU A C 1
ATOM 564 O O . LEU A 1 72 ? 3.172 17.156 -8.742 1 96.12 72 LEU A O 1
ATOM 568 N N . ARG A 1 73 ? 4.406 17.281 -6.895 1 94.19 73 ARG A N 1
ATOM 569 C CA . ARG A 1 73 ? 5.625 17.547 -7.648 1 94.19 73 ARG A CA 1
ATOM 570 C C . ARG A 1 73 ? 5.992 16.375 -8.547 1 94.19 73 ARG A C 1
ATOM 572 O O . ARG A 1 73 ? 6.383 16.562 -9.703 1 94.19 73 ARG A O 1
ATOM 579 N N . HIS A 1 74 ? 5.883 15.203 -7.996 1 92.81 74 HIS A N 1
ATOM 580 C CA . HIS A 1 74 ? 6.168 14 -8.773 1 92.81 74 HIS A CA 1
ATOM 581 C C . HIS A 1 74 ? 5.211 13.867 -9.953 1 92.81 74 HIS A C 1
ATOM 583 O O . HIS A 1 74 ? 5.621 13.477 -11.047 1 92.81 74 HIS A O 1
ATOM 589 N N . LEU A 1 75 ? 3.979 14.109 -9.672 1 90.88 75 LEU A N 1
ATOM 590 C CA . LEU A 1 75 ? 2.973 14.086 -10.727 1 90.88 75 LEU A CA 1
ATOM 591 C C . LEU A 1 75 ? 3.348 15.039 -11.859 1 90.88 75 LEU A C 1
ATOM 593 O O . LEU A 1 75 ? 3.256 14.688 -13.031 1 90.88 75 LEU A O 1
ATOM 597 N N . CYS A 1 76 ? 3.746 16.234 -11.5 1 90.19 76 CYS A N 1
ATOM 598 C CA . CYS A 1 76 ? 4.16 17.219 -12.492 1 90.19 76 CYS A CA 1
ATOM 599 C C . CYS A 1 76 ? 5.387 16.734 -13.258 1 90.19 76 CYS A C 1
ATOM 601 O O . CYS A 1 76 ? 5.465 16.891 -14.477 1 90.19 76 CYS A O 1
ATOM 603 N N . TYR A 1 77 ? 6.297 16.141 -12.547 1 84.25 77 TYR A N 1
ATOM 604 C CA . TYR A 1 77 ? 7.504 15.594 -13.164 1 84.25 77 TYR A CA 1
ATOM 605 C C . TYR A 1 77 ? 7.16 14.523 -14.188 1 84.25 77 TYR A C 1
ATOM 607 O O . TYR A 1 77 ? 7.707 14.508 -15.297 1 84.25 77 TYR A O 1
ATOM 615 N N . CYS A 1 78 ? 6.273 13.633 -13.906 1 81.69 78 CYS A N 1
ATOM 616 C CA . CYS A 1 78 ? 5.914 12.5 -14.75 1 81.69 78 CYS A CA 1
ATOM 617 C C . CYS A 1 78 ? 5.215 12.961 -16.016 1 81.69 78 CYS A C 1
ATOM 619 O O . CYS A 1 78 ? 5.223 12.258 -17.031 1 81.69 78 CYS A O 1
ATOM 621 N N . THR A 1 79 ? 4.633 14.055 -16 1 75.06 79 THR A N 1
ATOM 622 C CA . THR A 1 79 ? 3.947 14.594 -17.172 1 75.06 79 THR A CA 1
ATOM 623 C C . THR A 1 79 ? 4.891 15.461 -18 1 75.06 79 THR A C 1
ATOM 625 O O . THR A 1 79 ? 4.441 16.266 -18.828 1 75.06 79 THR A O 1
ATOM 628 N N . GLN A 1 80 ? 6.121 15.32 -17.797 1 72.38 80 GLN A N 1
ATOM 629 C CA . GLN A 1 80 ? 7.152 16.078 -18.5 1 72.38 80 GLN A CA 1
ATOM 630 C C . GLN A 1 80 ? 6.977 17.578 -18.266 1 72.38 80 GLN A C 1
ATOM 632 O O . GLN A 1 80 ? 7.168 18.375 -19.188 1 72.38 80 GLN A O 1
ATOM 637 N N . GLU A 1 81 ? 6.426 17.875 -17.188 1 69 81 GLU A N 1
ATOM 638 C CA . GLU A 1 81 ? 6.273 19.234 -16.688 1 69 81 GLU A CA 1
ATOM 639 C C . GLU A 1 81 ? 5.242 20.016 -17.5 1 69 81 GLU A C 1
ATOM 641 O O . GLU A 1 81 ? 5.277 21.234 -17.547 1 69 81 GLU A O 1
ATOM 646 N N . PHE A 1 82 ? 4.426 19.297 -18.016 1 77.06 82 PHE A N 1
ATOM 647 C CA . PHE A 1 82 ? 3.365 19.953 -18.766 1 77.06 82 PHE A CA 1
ATOM 648 C C . PHE A 1 82 ? 2.205 20.328 -17.844 1 77.06 82 PHE A C 1
ATOM 650 O O . PHE A 1 82 ? 1.417 21.219 -18.156 1 77.06 82 PHE A O 1
ATOM 657 N N . VAL A 1 83 ? 2.143 19.688 -16.75 1 86.94 83 VAL A N 1
ATOM 658 C CA . VAL A 1 83 ? 1.215 20.078 -15.695 1 86.94 83 VAL A CA 1
ATOM 659 C C . VAL A 1 83 ? 1.917 21.016 -14.719 1 86.94 83 VAL A C 1
ATOM 661 O O . VAL A 1 83 ? 3.047 20.75 -14.297 1 86.94 83 VAL A O 1
ATOM 664 N N . GLU A 1 84 ? 1.295 22.094 -14.414 1 92.94 84 GLU A N 1
ATOM 665 C CA . GLU A 1 84 ? 1.904 23.094 -13.531 1 92.94 84 GLU A CA 1
ATOM 666 C C . GLU A 1 84 ? 1.314 23.016 -12.125 1 92.94 84 GLU A C 1
ATOM 668 O O . GLU A 1 84 ? 0.112 22.797 -11.961 1 92.94 84 GLU A O 1
ATOM 673 N N . LEU A 1 85 ? 2.172 23.172 -11.219 1 95.75 85 LEU A N 1
ATOM 674 C CA . LEU A 1 85 ? 1.753 23.25 -9.82 1 95.75 85 LEU A CA 1
ATOM 675 C C . LEU A 1 85 ? 1.69 24.703 -9.359 1 95.75 85 LEU A C 1
ATOM 677 O O . LEU A 1 85 ? 2.705 25.406 -9.367 1 95.75 85 LEU A O 1
ATOM 681 N N . LYS A 1 86 ? 0.49 25.156 -9.047 1 96.81 86 LYS A N 1
ATOM 682 C CA . LYS A 1 86 ? 0.285 26.484 -8.5 1 96.81 86 LYS A CA 1
ATOM 683 C C . LYS A 1 86 ? 0.155 26.438 -6.977 1 96.81 86 LYS A C 1
ATOM 685 O O . LYS A 1 86 ? -0.836 25.938 -6.449 1 96.81 86 LYS A O 1
ATOM 690 N N . VAL A 1 87 ? 1.153 26.984 -6.328 1 97.81 87 VAL A N 1
ATOM 691 C CA . VAL A 1 87 ? 1.134 27.031 -4.871 1 97.81 87 VAL A CA 1
ATOM 692 C C . VAL A 1 87 ? 0.755 28.422 -4.395 1 97.81 87 VAL A C 1
ATOM 694 O O . VAL A 1 87 ? 1.478 29.391 -4.648 1 97.81 87 VAL A O 1
ATOM 697 N N . VAL A 1 88 ? -0.333 28.516 -3.676 1 98.31 88 VAL A N 1
ATOM 698 C CA . VAL A 1 88 ? -0.781 29.797 -3.129 1 98.31 88 VAL A CA 1
ATOM 699 C C . VAL A 1 88 ? -0.066 30.062 -1.809 1 98.31 88 VAL A C 1
ATOM 701 O O . VAL A 1 88 ? -0.097 29.234 -0.894 1 98.31 88 VAL A O 1
ATOM 704 N N . ASP A 1 89 ? 0.52 31.188 -1.685 1 97.31 89 ASP A N 1
ATOM 705 C CA . ASP A 1 89 ? 1.244 31.547 -0.474 1 97.31 89 ASP A CA 1
ATOM 706 C C . ASP A 1 89 ? 0.303 32.156 0.564 1 97.31 89 ASP A C 1
ATOM 708 O O . ASP A 1 89 ? -0.221 33.25 0.367 1 97.31 89 ASP A O 1
ATOM 712 N N . VAL A 1 90 ? 0.141 31.469 1.562 1 97.94 90 VAL A N 1
ATOM 713 C CA . VAL A 1 90 ? -0.711 31.922 2.66 1 97.94 90 VAL A CA 1
ATOM 714 C C . VAL A 1 90 ? 0.148 32.25 3.877 1 97.94 90 VAL A C 1
ATOM 716 O O . VAL A 1 90 ? 0.952 31.438 4.324 1 97.94 90 VAL A O 1
ATOM 719 N N . GLU A 1 91 ? 0.013 33.438 4.375 1 97.38 91 GLU A N 1
ATOM 720 C CA . GLU A 1 91 ? 0.639 33.844 5.629 1 97.38 91 GLU A CA 1
ATOM 721 C C . GLU A 1 91 ? -0.328 33.688 6.801 1 97.38 91 GLU A C 1
ATOM 723 O O . GLU A 1 91 ? -1.48 34.125 6.719 1 97.38 91 GLU A O 1
ATOM 728 N N . LEU A 1 92 ? 0.172 33.031 7.793 1 97.81 92 LEU A N 1
ATOM 729 C CA . LEU A 1 92 ? -0.67 32.812 8.969 1 97.81 92 LEU A CA 1
ATOM 730 C C . LEU A 1 92 ? -0.205 33.688 10.133 1 97.81 92 LEU A C 1
ATOM 732 O O . LEU A 1 92 ? 0.99 33.969 10.266 1 97.81 92 LEU A O 1
ATOM 736 N N . PRO A 1 93 ? -1.089 34.125 11.078 1 97.81 93 PRO A N 1
ATOM 737 C CA . PRO A 1 93 ? -2.537 33.969 10.953 1 97.81 93 PRO A CA 1
ATOM 738 C C . PRO A 1 93 ? -3.146 34.844 9.859 1 97.81 93 PRO A C 1
ATOM 740 O O . PRO A 1 93 ? -2.553 35.844 9.461 1 97.81 93 PRO A O 1
ATOM 743 N N . ILE A 1 94 ? -4.281 34.438 9.375 1 97.69 94 ILE A N 1
ATOM 744 C CA . ILE A 1 94 ? -4.98 35.219 8.367 1 97.69 94 ILE A CA 1
ATOM 745 C C . ILE A 1 94 ? -5.805 36.312 9.047 1 97.69 94 ILE A C 1
ATOM 747 O O . ILE A 1 94 ? -6.199 36.156 10.211 1 97.69 94 ILE A O 1
ATOM 751 N N . GLU A 1 95 ? -6.129 37.375 8.266 1 96.88 95 GLU A N 1
ATOM 752 C CA . GLU A 1 95 ? -6.957 38.438 8.789 1 96.88 95 GLU A CA 1
ATOM 753 C C . GLU A 1 95 ? -8.422 38.031 8.891 1 96.88 95 GLU A C 1
ATOM 755 O O . GLU A 1 95 ? -9.109 38.375 9.852 1 96.88 95 GLU A O 1
ATOM 760 N N . SER A 1 96 ? -8.867 37.375 7.898 1 96.44 96 SER A N 1
ATOM 761 C CA . SER A 1 96 ? -10.227 36.875 7.82 1 96.44 96 SER A CA 1
ATOM 762 C C . SER A 1 96 ? -10.328 35.719 6.816 1 96.44 96 SER A C 1
ATOM 764 O O . SER A 1 96 ? -9.461 35.562 5.957 1 96.44 96 SER A O 1
ATOM 766 N N . TYR A 1 97 ? -11.359 34.969 6.949 1 95.25 97 TYR A N 1
ATOM 767 C CA . TYR A 1 97 ? -11.594 33.938 5.953 1 95.25 97 TYR A CA 1
ATOM 768 C C . TYR A 1 97 ? -11.852 34.531 4.578 1 95.25 97 TYR A C 1
ATOM 770 O O . TYR A 1 97 ? -11.477 33.969 3.559 1 95.25 97 TYR A O 1
ATOM 778 N N . ASP A 1 98 ? -12.453 35.719 4.578 1 96.69 98 ASP A N 1
ATOM 779 C CA . ASP A 1 98 ? -12.688 36.406 3.311 1 96.69 98 ASP A CA 1
ATOM 780 C C . ASP A 1 98 ? -11.367 36.719 2.611 1 96.69 98 ASP A C 1
ATOM 782 O O . ASP A 1 98 ? -11.266 36.594 1.389 1 96.69 98 ASP A O 1
ATOM 786 N N . ALA A 1 99 ? -10.445 37.125 3.404 1 97.38 99 ALA A N 1
ATOM 787 C CA . ALA A 1 99 ? -9.133 37.438 2.844 1 97.38 99 ALA A CA 1
ATOM 788 C C . ALA A 1 99 ? -8.492 36.188 2.23 1 97.38 99 ALA A C 1
ATOM 790 O O . ALA A 1 99 ? -7.867 36.25 1.166 1 97.38 99 ALA A O 1
ATOM 791 N N . LEU A 1 100 ? -8.578 35.094 2.898 1 97.62 100 LEU A N 1
ATOM 792 C CA . LEU A 1 100 ? -8.062 33.844 2.373 1 97.62 100 LEU A CA 1
ATOM 793 C C . LEU A 1 100 ? -8.773 33.469 1.084 1 97.62 100 LEU A C 1
ATOM 795 O O . LEU A 1 100 ? -8.133 33.031 0.116 1 97.62 100 LEU A O 1
ATOM 799 N N . VAL A 1 101 ? -10.078 33.562 1.111 1 97.69 101 VAL A N 1
ATOM 800 C CA . VAL A 1 101 ? -10.875 33.219 -0.056 1 97.69 101 VAL A CA 1
ATOM 801 C C . VAL A 1 101 ? -10.445 34.062 -1.251 1 97.69 101 VAL A C 1
ATOM 803 O O . VAL A 1 101 ? -10.281 33.531 -2.359 1 97.69 101 VAL A O 1
ATOM 806 N N . GLU A 1 102 ? -10.305 35.312 -1.014 1 97.94 102 GLU A N 1
ATOM 807 C CA . GLU A 1 102 ? -9.875 36.219 -2.08 1 97.94 102 GLU A CA 1
ATOM 808 C C . GLU A 1 102 ? -8.508 35.812 -2.635 1 97.94 102 GLU A C 1
ATOM 810 O O . GLU A 1 102 ? -8.305 35.812 -3.85 1 97.94 102 GLU A O 1
ATOM 815 N N . LEU A 1 103 ? -7.637 35.531 -1.758 1 98.06 103 LEU A N 1
ATOM 816 C CA . LEU A 1 103 ? -6.301 35.094 -2.146 1 98.06 103 LEU A CA 1
ATOM 817 C C . LEU A 1 103 ? -6.367 33.844 -3.031 1 98.06 103 LEU A C 1
ATOM 819 O O . LEU A 1 103 ? -5.668 33.781 -4.043 1 98.06 103 LEU A O 1
ATOM 823 N N . VAL A 1 104 ? -7.172 32.906 -2.686 1 98.31 104 VAL A N 1
ATOM 824 C CA . VAL A 1 104 ? -7.316 31.641 -3.41 1 98.31 104 VAL A CA 1
ATOM 825 C C . VAL A 1 104 ? -7.98 31.906 -4.762 1 98.31 104 VAL A C 1
ATOM 827 O O . VAL A 1 104 ? -7.539 31.375 -5.785 1 98.31 104 VAL A O 1
ATOM 830 N N . VAL A 1 105 ? -9.008 32.688 -4.777 1 98.12 105 VAL A N 1
ATOM 831 C CA . VAL A 1 105 ? -9.734 33 -6.004 1 98.12 105 VAL A CA 1
ATOM 832 C C . VAL A 1 105 ? -8.789 33.688 -7.004 1 98.12 105 VAL A C 1
ATOM 834 O O . VAL A 1 105 ? -8.812 33.375 -8.195 1 98.12 105 VAL A O 1
ATOM 837 N N . ASP A 1 106 ? -7.992 34.562 -6.488 1 98.31 106 ASP A N 1
ATOM 838 C CA . ASP A 1 106 ? -7.062 35.281 -7.332 1 98.31 106 ASP A CA 1
ATOM 839 C C . ASP A 1 106 ? -6.039 34.375 -7.98 1 98.31 106 ASP A C 1
ATOM 841 O O . ASP A 1 106 ? -5.453 34.688 -9.008 1 98.31 106 ASP A O 1
ATOM 845 N N . ALA A 1 107 ? -5.836 33.219 -7.395 1 98.19 107 ALA A N 1
ATOM 846 C CA . ALA A 1 107 ? -4.812 32.281 -7.875 1 98.19 107 ALA A CA 1
ATOM 847 C C . ALA A 1 107 ? -5.379 31.344 -8.938 1 98.19 107 ALA A C 1
ATOM 849 O O . ALA A 1 107 ? -4.625 30.688 -9.656 1 98.19 107 ALA A O 1
ATOM 850 N N . ILE A 1 108 ? -6.68 31.281 -9.055 1 98.31 108 ILE A N 1
ATOM 851 C CA . ILE A 1 108 ? -7.312 30.406 -10.023 1 98.31 108 ILE A CA 1
ATOM 852 C C . ILE A 1 108 ? -7.117 30.953 -11.43 1 98.31 108 ILE A C 1
ATOM 854 O O . ILE A 1 108 ? -7.285 32.156 -11.664 1 98.31 108 ILE A O 1
ATOM 858 N N . THR A 1 109 ? -6.719 30.156 -12.305 1 97.69 109 THR A N 1
ATOM 859 C CA . THR A 1 109 ? -6.578 30.5 -13.711 1 97.69 109 THR A CA 1
ATOM 860 C C . THR A 1 109 ? -7.492 29.656 -14.578 1 97.69 109 THR A C 1
ATOM 862 O O . THR A 1 109 ? -8.086 28.688 -14.102 1 97.69 109 THR A O 1
ATOM 865 N N . PRO A 1 110 ? -7.594 29.953 -15.859 1 96.5 110 PRO A N 1
ATOM 866 C CA . PRO A 1 110 ? -8.398 29.125 -16.75 1 96.5 110 PRO A CA 1
ATOM 867 C C . PRO A 1 110 ? -7.84 27.719 -16.922 1 96.5 110 PRO A C 1
ATOM 869 O O . PRO A 1 110 ? -8.539 26.828 -17.391 1 96.5 110 PRO A O 1
ATOM 872 N N . ASN A 1 111 ? -6.613 27.578 -16.484 1 96.75 111 ASN A N 1
ATOM 873 C CA . ASN A 1 111 ? -5.957 26.281 -16.641 1 96.75 111 ASN A CA 1
ATOM 874 C C . ASN A 1 111 ? -6.098 25.422 -15.391 1 96.75 111 ASN A C 1
ATOM 876 O O . ASN A 1 111 ? -5.73 24.25 -15.398 1 96.75 111 ASN A O 1
ATOM 880 N N . THR A 1 112 ? -6.609 25.953 -14.312 1 97.94 112 THR A N 1
ATOM 881 C CA . THR A 1 112 ? -6.754 25.203 -13.07 1 97.94 112 THR A CA 1
ATOM 882 C C . THR A 1 112 ? -7.727 24.031 -13.258 1 97.94 112 THR A C 1
ATOM 884 O O . THR A 1 112 ? -8.867 24.234 -13.688 1 97.94 112 THR A O 1
ATOM 887 N N . ARG A 1 113 ? -7.273 22.812 -12.961 1 97.31 113 ARG A N 1
ATOM 888 C CA . ARG A 1 113 ? -8.086 21.641 -13.211 1 97.31 113 ARG A CA 1
ATOM 889 C C . ARG A 1 113 ? -8.375 20.875 -11.922 1 97.31 113 ARG A C 1
ATOM 891 O O . ARG A 1 113 ? -9.273 20.031 -11.867 1 97.31 113 ARG A O 1
ATOM 898 N N . LEU A 1 114 ? -7.633 21.109 -10.883 1 98.25 114 LEU A N 1
ATOM 899 C CA . LEU A 1 114 ? -7.797 20.469 -9.586 1 98.25 114 LEU A CA 1
ATOM 900 C C . LEU A 1 114 ? -7.344 21.391 -8.461 1 98.25 114 LEU A C 1
ATOM 902 O O . LEU A 1 114 ? -6.324 22.078 -8.578 1 98.25 114 LEU A O 1
ATOM 906 N N . ALA A 1 115 ? -8.094 21.453 -7.398 1 98.81 115 ALA A N 1
ATOM 907 C CA . ALA A 1 115 ? -7.668 22.078 -6.148 1 98.81 115 ALA A CA 1
ATOM 908 C C . ALA A 1 115 ? -7.391 21.031 -5.074 1 98.81 115 ALA A C 1
ATOM 910 O O . ALA A 1 115 ? -8.242 20.188 -4.785 1 98.81 115 ALA A O 1
ATOM 911 N N . VAL A 1 116 ? -6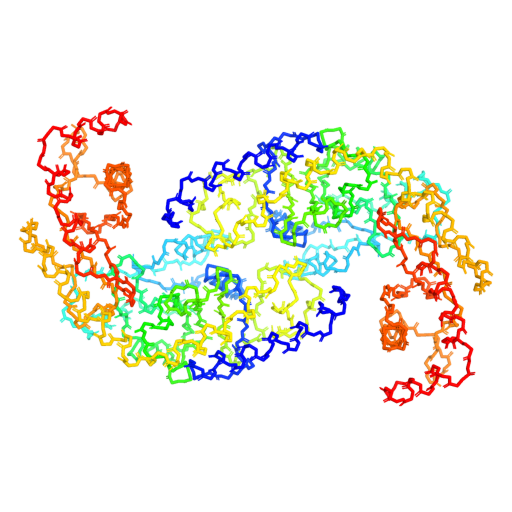.223 21.031 -4.555 1 98.81 116 VAL A N 1
ATOM 912 C CA . VAL A 1 116 ? -5.832 20.188 -3.434 1 98.81 116 VAL A CA 1
ATOM 913 C C . VAL A 1 116 ? -5.77 21.016 -2.154 1 98.81 116 VAL A C 1
ATOM 915 O O . VAL A 1 116 ? -4.926 21.906 -2.025 1 98.81 116 VAL A O 1
ATOM 918 N N . LEU A 1 117 ? -6.641 20.719 -1.208 1 98.75 117 LEU A N 1
ATOM 919 C CA . LEU A 1 117 ? -6.766 21.516 0.011 1 98.75 117 LEU A CA 1
ATOM 920 C C . LEU A 1 117 ? -6.648 20.625 1.248 1 98.75 117 LEU A C 1
ATOM 922 O O . LEU A 1 117 ? -6.941 19.438 1.192 1 98.75 117 LEU A O 1
ATOM 926 N N . ASP A 1 118 ? -6.215 21.188 2.32 1 98.31 118 ASP A N 1
ATOM 927 C CA . ASP A 1 118 ? -6.195 20.531 3.619 1 98.31 118 ASP A CA 1
ATOM 928 C C . ASP A 1 118 ? -7.418 20.906 4.449 1 98.31 118 ASP A C 1
ATOM 930 O O . ASP A 1 118 ? -7.785 22.094 4.52 1 98.31 118 ASP A O 1
ATOM 934 N N . HIS A 1 119 ? -8.047 19.906 5.004 1 98.69 119 HIS A N 1
ATOM 935 C CA . HIS A 1 119 ? -9.07 20.281 5.969 1 98.69 119 HIS A CA 1
ATOM 936 C C . HIS A 1 119 ? -8.453 20.922 7.207 1 98.69 119 HIS A C 1
ATOM 938 O O . HIS A 1 119 ? -8.898 21.984 7.652 1 98.69 119 HIS A O 1
ATOM 944 N N . ILE A 1 120 ? -7.504 20.312 7.781 1 98.44 120 ILE A N 1
ATOM 945 C CA . ILE A 1 120 ? -6.613 20.828 8.812 1 98.44 120 ILE A CA 1
ATOM 946 C C . ILE A 1 120 ? -5.164 20.734 8.336 1 98.44 120 ILE A C 1
ATOM 948 O O . ILE A 1 120 ? -4.664 19.641 8.062 1 98.44 120 ILE A O 1
ATOM 952 N N . ALA A 1 121 ? -4.512 21.906 8.148 1 98 121 ALA A N 1
ATOM 953 C CA . ALA A 1 121 ? -3.096 21.875 7.785 1 98 121 ALA A CA 1
ATOM 954 C C . ALA A 1 121 ? -2.27 21.188 8.875 1 98 121 ALA A C 1
ATOM 956 O O . ALA A 1 121 ? -2.305 21.609 10.039 1 98 121 ALA A O 1
ATOM 957 N N . SER A 1 122 ? -1.544 20.188 8.508 1 95.25 122 SER A N 1
ATOM 958 C CA . SER A 1 122 ? -0.874 19.297 9.453 1 95.25 122 SER A CA 1
ATOM 959 C C . SER A 1 122 ? 0.122 20.062 10.32 1 95.25 122 SER A C 1
ATOM 961 O O . SER A 1 122 ? 0.159 19.875 11.539 1 95.25 122 SER A O 1
ATOM 963 N N . THR A 1 123 ? 0.906 20.953 9.789 1 94.38 123 THR A N 1
ATOM 964 C CA . THR A 1 123 ? 2.002 21.609 10.477 1 94.38 123 THR A CA 1
ATOM 965 C C . THR A 1 123 ? 1.47 22.688 11.422 1 94.38 123 THR A C 1
ATOM 967 O O . THR A 1 123 ? 1.938 22.812 12.555 1 94.38 123 THR A O 1
ATOM 970 N N . THR A 1 124 ? 0.416 23.391 11.008 1 97.25 124 THR A N 1
ATOM 971 C CA . THR A 1 124 ? 0.028 24.594 11.719 1 97.25 124 THR A CA 1
ATOM 972 C C . THR A 1 124 ? -1.254 24.375 12.516 1 97.25 124 THR A C 1
ATOM 974 O O . THR A 1 124 ? -1.585 25.156 13.406 1 97.25 124 THR A O 1
ATOM 977 N N . GLY A 1 125 ? -1.973 23.375 12.156 1 97.81 125 GLY A N 1
ATOM 978 C CA . GLY A 1 125 ? -3.273 23.188 12.773 1 97.81 125 GLY A CA 1
ATOM 979 C C . GLY A 1 125 ? -4.336 24.125 12.234 1 97.81 125 GLY A C 1
ATOM 980 O O . GLY A 1 125 ? -5.441 24.188 12.766 1 97.81 125 GLY A O 1
ATOM 981 N N . PHE A 1 126 ? -4.031 24.828 11.172 1 98.44 126 PHE A N 1
ATOM 982 C CA . PHE A 1 126 ? -4.965 25.781 10.562 1 98.44 126 PHE A CA 1
ATOM 983 C C . PHE A 1 126 ? -6.129 25.031 9.906 1 98.44 126 PHE A C 1
ATOM 985 O O . PHE A 1 126 ? -5.918 24.125 9.109 1 98.44 126 PHE A O 1
ATOM 992 N N . VAL A 1 127 ? -7.355 25.391 10.266 1 98.31 127 VAL A N 1
ATOM 993 C CA . VAL A 1 127 ? -8.547 24.797 9.664 1 98.31 127 VAL A CA 1
ATOM 994 C C . VAL A 1 127 ? -8.992 25.625 8.461 1 98.31 127 VAL A C 1
ATOM 996 O O . VAL A 1 127 ? -9.367 26.797 8.609 1 98.31 127 VAL A O 1
ATOM 999 N N . LEU A 1 128 ? -8.93 25.047 7.316 1 98.31 128 LEU A N 1
ATOM 1000 C CA . LEU A 1 128 ? -9.383 25.766 6.125 1 98.31 128 LEU A CA 1
ATOM 1001 C C . LEU A 1 128 ? -10.906 25.828 6.066 1 98.31 128 LEU A C 1
ATOM 1003 O O . LEU A 1 128 ? -11.578 24.844 6.387 1 98.31 128 LEU A O 1
ATOM 1007 N N . PRO A 1 129 ? -11.445 26.984 5.672 1 97.62 129 PRO A N 1
ATOM 1008 C CA . PRO A 1 129 ? -12.898 27.109 5.512 1 97.62 129 PRO A CA 1
ATOM 1009 C C . PRO A 1 129 ? -13.406 26.438 4.234 1 97.62 129 PRO A C 1
ATOM 1011 O O . PRO A 1 129 ? -13.891 27.125 3.328 1 97.62 129 PRO A O 1
ATOM 1014 N N . LEU A 1 130 ? -13.422 25.125 4.211 1 98.31 130 LEU A N 1
ATOM 1015 C CA . LEU A 1 130 ? -13.742 24.359 3.014 1 98.31 130 LEU A CA 1
ATOM 1016 C C . LEU A 1 130 ? -15.156 24.656 2.531 1 98.31 130 LEU A C 1
ATOM 1018 O O . LEU A 1 130 ? -15.422 24.656 1.327 1 98.31 130 LEU A O 1
ATOM 1022 N N . GLU A 1 131 ? -16.094 24.906 3.465 1 97.38 131 GLU A N 1
ATOM 1023 C CA . GLU A 1 131 ? -17.469 25.219 3.109 1 97.38 131 GLU A CA 1
ATOM 1024 C C . GLU A 1 131 ? -17.547 26.484 2.275 1 97.38 131 GLU A C 1
ATOM 1026 O O . GLU A 1 131 ? -18.5 26.688 1.517 1 97.38 131 GLU A O 1
ATOM 1031 N N . ARG A 1 132 ? -16.562 27.328 2.41 1 97.31 132 ARG A N 1
ATOM 1032 C CA . ARG A 1 132 ? -16.5 28.562 1.634 1 97.31 132 ARG A CA 1
ATOM 1033 C C . ARG A 1 132 ? -15.688 28.359 0.356 1 97.31 132 ARG A C 1
ATOM 1035 O O . ARG A 1 132 ? -15.992 28.953 -0.677 1 97.31 132 ARG A O 1
ATOM 1042 N N . LEU A 1 133 ? -14.711 27.531 0.391 1 98.5 133 LEU A N 1
ATOM 1043 C CA . LEU A 1 133 ? -13.766 27.391 -0.71 1 98.5 133 LEU A CA 1
ATOM 1044 C C . LEU A 1 133 ? -14.312 26.438 -1.774 1 98.5 133 LEU A C 1
ATOM 1046 O O . LEU A 1 133 ? -14.211 26.719 -2.971 1 98.5 133 LEU A O 1
ATOM 1050 N N . ILE A 1 134 ? -14.875 25.297 -1.402 1 98.62 134 ILE A N 1
ATOM 1051 C CA . ILE A 1 134 ? -15.258 24.234 -2.322 1 98.62 134 ILE A CA 1
ATOM 1052 C C . ILE A 1 134 ? -16.281 24.766 -3.326 1 98.62 134 ILE A C 1
ATOM 1054 O O . ILE A 1 134 ? -16.125 24.562 -4.535 1 98.62 134 ILE A O 1
ATOM 1058 N N . PRO A 1 135 ? -17.328 25.547 -2.877 1 98.31 135 PRO A N 1
ATOM 1059 C CA . PRO A 1 135 ? -18.312 26.062 -3.846 1 98.31 135 PRO A CA 1
ATOM 1060 C C . PRO A 1 135 ? -17.672 26.984 -4.891 1 98.31 135 PRO A C 1
ATOM 1062 O O . PRO A 1 135 ? -18.125 27.016 -6.039 1 98.31 135 PRO A O 1
ATOM 1065 N N . ILE A 1 136 ? -16.672 27.672 -4.531 1 98.06 136 ILE A N 1
ATOM 1066 C CA . ILE A 1 136 ? -15.984 28.578 -5.445 1 98.06 136 ILE A CA 1
ATOM 1067 C C . ILE A 1 136 ? -15.336 27.781 -6.574 1 98.06 136 ILE A C 1
ATOM 1069 O O . ILE A 1 136 ? -15.43 28.156 -7.746 1 98.06 136 ILE A O 1
ATOM 1073 N N . PHE A 1 137 ? -14.664 26.734 -6.266 1 98.69 137 PHE A N 1
ATOM 1074 C CA . PHE A 1 137 ? -14.047 25.875 -7.27 1 98.69 137 PHE A CA 1
ATOM 1075 C C . PHE A 1 137 ? -15.109 25.188 -8.117 1 98.69 137 PHE A C 1
ATOM 1077 O O . PHE A 1 137 ? -14.992 25.109 -9.344 1 98.69 137 PHE A O 1
ATOM 1084 N N . HIS A 1 138 ? -16.172 24.719 -7.477 1 98.5 138 HIS A N 1
ATOM 1085 C CA . HIS A 1 138 ? -17.25 24.016 -8.18 1 98.5 138 HIS A CA 1
ATOM 1086 C C . HIS A 1 138 ? -17.938 24.938 -9.18 1 98.5 138 HIS A C 1
ATOM 1088 O O . HIS A 1 138 ? -18.344 24.5 -10.258 1 98.5 138 HIS A O 1
ATOM 1094 N N . ALA A 1 139 ? -18.094 26.172 -8.797 1 98.06 139 ALA A N 1
ATOM 1095 C CA . ALA A 1 139 ? -18.703 27.156 -9.695 1 98.06 139 ALA A CA 1
ATOM 1096 C C . ALA A 1 139 ? -17.906 27.266 -10.992 1 98.06 139 ALA A C 1
ATOM 1098 O O . ALA A 1 139 ? -18.438 27.672 -12.031 1 98.06 139 ALA A O 1
ATOM 1099 N N . ARG A 1 140 ? -16.703 26.891 -10.969 1 97.88 140 ARG A N 1
ATOM 1100 C CA . ARG A 1 140 ? -15.82 26.938 -12.125 1 97.88 140 ARG A CA 1
ATOM 1101 C C . ARG A 1 140 ? -15.57 25.547 -12.688 1 97.88 140 ARG A C 1
ATOM 1103 O O . ARG A 1 140 ? -14.664 25.359 -13.508 1 97.88 140 ARG A O 1
ATOM 1110 N N . LYS A 1 141 ? -16.266 24.547 -12.148 1 97.94 141 LYS A N 1
ATOM 1111 C CA . LYS A 1 141 ? -16.188 23.156 -12.562 1 97.94 141 LYS A CA 1
ATOM 1112 C C . LYS A 1 141 ? -14.812 22.562 -12.258 1 97.94 141 LYS A C 1
ATOM 1114 O O . LYS A 1 141 ? -14.281 21.766 -13.047 1 97.94 141 LYS A O 1
ATOM 1119 N N . ILE A 1 142 ? -14.211 23.016 -11.25 1 98.38 142 ILE A N 1
ATOM 1120 C CA . ILE A 1 142 ? -12.93 22.5 -10.789 1 98.38 142 ILE A CA 1
ATOM 1121 C C . ILE A 1 142 ? -13.148 21.547 -9.609 1 98.38 142 ILE A C 1
ATOM 1123 O O . ILE A 1 142 ? -13.648 21.953 -8.562 1 98.38 142 ILE A O 1
ATOM 1127 N N . PRO A 1 143 ? -12.773 20.219 -9.742 1 98.62 143 PRO A N 1
ATOM 1128 C CA . PRO A 1 143 ? -12.922 19.297 -8.609 1 98.62 143 PRO A CA 1
ATOM 1129 C C . PRO A 1 143 ? -11.953 19.609 -7.469 1 98.62 143 PRO A C 1
ATOM 1131 O O . PRO A 1 143 ? -10.898 20.219 -7.695 1 98.62 143 PRO A O 1
ATOM 1134 N N . VAL A 1 144 ? -12.359 19.203 -6.254 1 98.88 144 VAL A N 1
ATOM 1135 C CA . VAL A 1 144 ? -11.578 19.5 -5.055 1 98.88 144 VAL A CA 1
ATOM 1136 C C . VAL A 1 144 ? -11.195 18.203 -4.355 1 98.88 144 VAL A C 1
ATOM 1138 O O . VAL A 1 144 ? -12.062 17.375 -4.0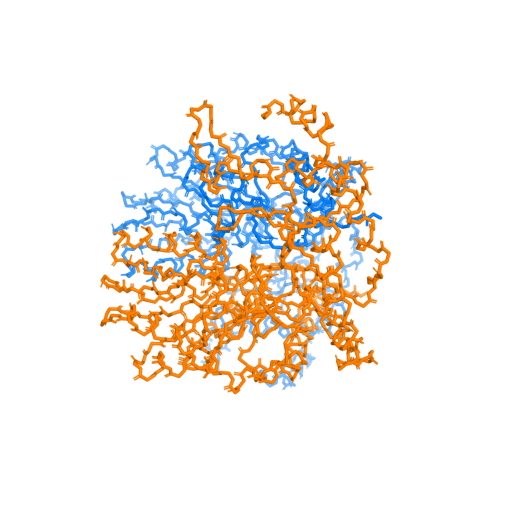59 1 98.88 144 VAL A O 1
ATOM 1141 N N . LEU A 1 145 ? -9.93 17.984 -4.18 1 98.88 145 LEU A N 1
ATOM 1142 C CA . LEU A 1 145 ? -9.359 16.906 -3.371 1 98.88 145 LEU A CA 1
ATOM 1143 C C . LEU A 1 145 ? -8.938 17.422 -1.998 1 98.88 145 LEU A C 1
ATOM 1145 O O . LEU A 1 145 ? -8.117 18.328 -1.898 1 98.88 145 LEU A O 1
ATOM 1149 N N . VAL A 1 146 ? -9.453 16.797 -0.939 1 98.94 146 VAL A N 1
ATOM 1150 C CA . VAL A 1 146 ? -9.195 17.297 0.408 1 98.94 146 VAL A CA 1
ATOM 1151 C C . VAL A 1 146 ? -8.367 16.281 1.185 1 98.94 146 VAL A C 1
ATOM 1153 O O . VAL A 1 146 ? -8.734 15.109 1.29 1 98.94 146 VAL A O 1
ATOM 1156 N N . ASP A 1 147 ? -7.227 16.719 1.629 1 98.81 147 ASP A N 1
ATOM 1157 C CA . ASP A 1 147 ? -6.52 16 2.68 1 98.81 147 ASP A CA 1
ATOM 1158 C C . ASP A 1 147 ? -7.172 16.234 4.043 1 98.81 147 ASP A C 1
ATOM 1160 O O . ASP A 1 147 ? -6.91 17.234 4.699 1 98.81 147 ASP A O 1
ATOM 1164 N N . GLY A 1 148 ? -7.926 15.273 4.457 1 98.69 148 GLY A N 1
ATOM 1165 C CA . GLY A 1 148 ? -8.633 15.367 5.723 1 98.69 148 GLY A CA 1
ATOM 1166 C C . GLY A 1 148 ? -8.07 14.453 6.793 1 98.69 148 GLY A C 1
ATOM 1167 O O . GLY A 1 148 ? -8.797 14.016 7.691 1 98.69 148 GLY A O 1
ATOM 1168 N N . ALA A 1 149 ? -6.832 14.148 6.727 1 97.62 149 ALA A N 1
ATOM 1169 C CA . ALA A 1 149 ? -6.199 13.148 7.586 1 97.62 149 ALA A CA 1
ATOM 1170 C C . ALA A 1 149 ? -6.43 13.469 9.062 1 97.62 149 ALA A C 1
ATOM 1172 O O . ALA A 1 149 ? -6.617 12.562 9.875 1 97.62 149 ALA A O 1
ATOM 1173 N N . SER A 1 150 ? -6.477 14.742 9.438 1 96.88 150 SER A N 1
ATOM 1174 C CA . SER A 1 150 ? -6.52 15.141 10.844 1 96.88 150 SER A CA 1
ATOM 1175 C C . SER A 1 150 ? -7.938 15.508 11.273 1 96.88 150 SER A C 1
ATOM 1177 O O . SER A 1 150 ? -8.172 15.859 12.43 1 96.88 150 SER A O 1
ATOM 1179 N N . ALA A 1 151 ? -8.852 15.398 10.414 1 97.75 151 ALA A N 1
ATOM 1180 C CA . ALA A 1 151 ? -10.172 15.969 10.68 1 97.75 151 ALA A CA 1
ATOM 1181 C C . ALA A 1 151 ? -11.07 14.953 11.391 1 97.75 151 ALA A C 1
ATOM 1183 O O . ALA A 1 151 ? -11.789 15.305 12.328 1 97.75 151 ALA A O 1
ATOM 1184 N N . PRO A 1 152 ? -11.047 13.664 10.977 1 96.81 152 PRO A N 1
ATOM 1185 C CA . PRO A 1 152 ? -11.945 12.711 11.633 1 96.81 152 PRO A CA 1
ATOM 1186 C C . PRO A 1 152 ? -11.703 12.609 13.141 1 96.81 152 PRO A C 1
ATOM 1188 O O . PRO A 1 152 ? -10.578 12.336 13.57 1 96.81 152 PRO A O 1
ATOM 1191 N N . GLY A 1 153 ? -12.719 12.805 13.898 1 95 153 GLY A N 1
ATOM 1192 C CA . GLY A 1 153 ? -12.633 12.734 15.352 1 95 153 GLY A CA 1
ATOM 1193 C C . GLY A 1 153 ? -12.328 14.07 15.992 1 95 153 GLY A C 1
ATOM 1194 O O . GLY A 1 153 ? -12.523 14.242 17.203 1 95 153 GLY A O 1
ATOM 1195 N N . GLN A 1 154 ? -11.82 14.984 15.188 1 95.88 154 GLN A N 1
ATOM 1196 C CA . GLN A 1 154 ? -11.453 16.297 15.688 1 95.88 154 GLN A CA 1
ATOM 1197 C C . GLN A 1 154 ? -12.484 17.344 15.281 1 95.88 154 GLN A C 1
ATOM 1199 O O . GLN A 1 154 ? -12.82 18.234 16.078 1 95.88 154 GLN A O 1
ATOM 1204 N N . LEU A 1 155 ? -12.977 17.266 14.086 1 95.31 155 LEU A N 1
ATOM 1205 C CA . LEU A 1 155 ? -14.016 18.125 13.555 1 95.31 155 LEU A CA 1
ATOM 1206 C C . LEU A 1 155 ? -15.312 17.359 13.328 1 95.31 155 LEU A C 1
ATOM 1208 O O . LEU A 1 155 ? -15.281 16.156 13.047 1 95.31 155 LEU A O 1
ATOM 1212 N N . PRO A 1 156 ? -16.406 18.031 13.578 1 92.81 156 PRO A N 1
ATOM 1213 C CA . PRO A 1 156 ? -17.641 17.391 13.125 1 92.81 156 PRO A CA 1
ATOM 1214 C C . PRO A 1 156 ? -17.734 17.281 11.609 1 92.81 156 PRO A C 1
ATOM 1216 O O . PRO A 1 156 ? -17.828 18.297 10.914 1 92.81 156 PRO A O 1
ATOM 1219 N N . LEU A 1 157 ? -17.719 16.125 11.117 1 95.25 157 LEU A N 1
ATOM 1220 C CA . LEU A 1 157 ? -17.656 15.914 9.68 1 95.25 157 LEU A CA 1
ATOM 1221 C C . LEU A 1 157 ? -19.016 15.531 9.125 1 95.25 157 LEU A C 1
ATOM 1223 O O . LEU A 1 157 ? -19.719 14.703 9.711 1 95.25 157 LEU A O 1
ATOM 1227 N N . ASN A 1 158 ? -19.422 16.156 8.109 1 98.06 158 ASN A N 1
ATOM 1228 C CA . ASN A 1 158 ? -20.516 15.789 7.211 1 98.06 158 ASN A CA 1
ATOM 1229 C C . ASN A 1 158 ? -20.094 15.875 5.746 1 98.06 158 ASN A C 1
ATOM 1231 O O . ASN A 1 158 ? -20.219 16.922 5.117 1 98.06 158 ASN A O 1
ATOM 1235 N N . LEU A 1 159 ? -19.641 14.711 5.227 1 98 159 LEU A N 1
ATOM 1236 C CA . LEU A 1 159 ? -19.016 14.727 3.91 1 98 159 LEU A CA 1
ATOM 1237 C C . LEU A 1 159 ? -20.047 14.961 2.814 1 98 159 LEU A C 1
ATOM 1239 O O . LEU A 1 159 ? -19.734 15.539 1.773 1 98 159 LEU A O 1
ATOM 1243 N N . ASN A 1 160 ? -21.266 14.523 3.061 1 96.94 160 ASN A N 1
ATOM 1244 C CA . ASN A 1 160 ? -22.344 14.812 2.109 1 96.94 160 ASN A CA 1
ATOM 1245 C C . ASN A 1 160 ? -22.578 16.312 1.966 1 96.94 160 ASN A C 1
ATOM 1247 O O . ASN A 1 160 ? -22.797 16.797 0.859 1 96.94 160 ASN A O 1
ATOM 1251 N N . GLU A 1 161 ? -22.484 17 3.072 1 97.31 161 GLU A N 1
ATOM 1252 C CA . GLU A 1 161 ? -22.703 18.453 3.074 1 97.31 161 GLU A CA 1
ATOM 1253 C C . GLU A 1 161 ? -21.469 19.203 2.59 1 97.31 161 GLU A C 1
ATOM 1255 O O . GLU A 1 161 ? -21.578 20.219 1.898 1 97.31 161 GLU A O 1
ATOM 1260 N N . LEU A 1 162 ? -20.281 18.719 3 1 97.75 162 LEU A N 1
ATOM 1261 C CA . LEU A 1 162 ? -19.031 19.375 2.631 1 97.75 162 LEU A CA 1
ATOM 1262 C C . LEU A 1 162 ? -18.875 19.438 1.115 1 97.75 162 LEU A C 1
ATOM 1264 O O . LEU A 1 162 ? -18.375 20.422 0.574 1 97.75 162 LEU A O 1
ATOM 1268 N N . GLY A 1 163 ? -19.219 18.312 0.452 1 96.69 163 GLY A N 1
ATOM 1269 C CA . GLY A 1 163 ? -19.312 18.281 -0.999 1 96.69 163 GLY A CA 1
ATOM 1270 C C . GLY A 1 163 ? -17.953 18.141 -1.68 1 96.69 163 GLY A C 1
ATOM 1271 O O . GLY A 1 163 ? -17.812 18.453 -2.865 1 96.69 163 GLY A O 1
ATOM 1272 N N . ALA A 1 164 ? -16.922 17.797 -1.013 1 98.31 164 ALA A N 1
ATOM 1273 C CA . ALA A 1 164 ? -15.641 17.547 -1.672 1 98.31 164 ALA A CA 1
ATOM 1274 C C . ALA A 1 164 ? -15.773 16.422 -2.697 1 98.31 164 ALA A C 1
ATOM 1276 O O . ALA A 1 164 ? -16.547 15.469 -2.496 1 98.31 164 ALA A O 1
ATOM 1277 N N . ASP A 1 165 ? -15.078 16.5 -3.799 1 98.75 165 ASP A N 1
ATOM 1278 C CA . ASP A 1 165 ? -15.109 15.461 -4.816 1 98.75 165 ASP A CA 1
ATOM 1279 C C . ASP A 1 165 ? -14.305 14.234 -4.371 1 98.75 165 ASP A C 1
ATOM 1281 O O . ASP A 1 165 ? -14.656 13.102 -4.703 1 98.75 165 ASP A O 1
ATOM 1285 N N . PHE A 1 166 ? -13.266 14.508 -3.725 1 98.88 166 PHE A N 1
ATOM 1286 C CA . PHE A 1 166 ? -12.398 13.516 -3.094 1 98.88 166 PHE A CA 1
ATOM 1287 C C . PHE A 1 166 ? -12.039 13.938 -1.675 1 98.88 166 PHE A C 1
ATOM 1289 O O . PHE A 1 166 ? -11.68 15.094 -1.437 1 98.88 166 PHE A O 1
ATOM 1296 N N . TYR A 1 167 ? -12.172 13.055 -0.715 1 98.88 167 TYR A N 1
ATOM 1297 C CA . TYR A 1 167 ? -11.805 13.336 0.668 1 98.88 167 TYR A CA 1
ATOM 1298 C C . TYR A 1 167 ? -11.07 12.148 1.286 1 98.88 167 TYR A C 1
ATOM 1300 O O . TYR A 1 167 ? -11.594 11.031 1.297 1 98.88 167 TYR A O 1
ATOM 1308 N N . VAL A 1 168 ? -9.898 12.375 1.749 1 98.75 168 VAL A N 1
ATOM 1309 C CA . VAL A 1 168 ? -9.133 11.328 2.422 1 98.75 168 VAL A CA 1
ATOM 1310 C C . VAL A 1 168 ? -9.102 11.602 3.924 1 98.75 168 VAL A C 1
ATOM 1312 O O . VAL A 1 168 ? -8.867 12.734 4.352 1 98.75 168 VAL A O 1
ATOM 1315 N N . GLY A 1 169 ? -9.352 10.594 4.711 1 97.88 169 GLY A N 1
ATOM 1316 C CA . GLY A 1 169 ? -9.273 10.719 6.16 1 97.88 169 GLY A CA 1
ATOM 1317 C C . GLY A 1 169 ? -8.586 9.547 6.824 1 97.88 169 GLY A C 1
ATOM 1318 O O . GLY A 1 169 ? -8.375 8.508 6.195 1 97.88 169 GLY A O 1
ATOM 1319 N N . THR A 1 170 ? -8.156 9.758 8.055 1 96.19 170 THR A N 1
ATOM 1320 C CA . THR A 1 170 ? -7.531 8.68 8.805 1 96.19 170 THR A CA 1
ATOM 1321 C C . THR A 1 170 ? -8.336 8.352 10.055 1 96.19 170 THR A C 1
ATOM 1323 O O . THR A 1 170 ? -8.93 9.242 10.664 1 96.19 170 THR A O 1
ATOM 1326 N N . ALA A 1 171 ? -8.281 7.078 10.422 1 93.56 171 ALA A N 1
ATOM 1327 C CA . ALA A 1 171 ? -9.023 6.629 11.602 1 93.56 171 ALA A CA 1
ATOM 1328 C C . ALA A 1 171 ? -8.086 6.375 12.773 1 93.56 171 ALA A C 1
ATOM 1330 O O . ALA A 1 171 ? -8.539 6.137 13.898 1 93.56 171 ALA A O 1
ATOM 1331 N N . TYR A 1 172 ? -6.785 6.539 12.633 1 90.12 172 TYR A N 1
ATOM 1332 C CA . TYR A 1 172 ? -5.855 6.109 13.672 1 90.12 172 TYR A CA 1
ATOM 1333 C C . TYR A 1 172 ? -5.27 7.309 14.414 1 90.12 172 TYR A C 1
ATOM 1335 O O . TYR A 1 172 ? -4.359 7.156 15.227 1 90.12 172 TYR A O 1
ATOM 1343 N N . LYS A 1 173 ? -5.703 8.43 14.062 1 91.62 173 LYS A N 1
ATOM 1344 C CA . LYS A 1 173 ? -5.273 9.609 14.805 1 91.62 173 LYS A CA 1
ATOM 1345 C C . LYS A 1 173 ? -6.23 9.914 15.953 1 91.62 173 LYS A C 1
ATOM 1347 O O . LYS A 1 173 ? -6.09 9.367 17.047 1 91.62 173 LYS A O 1
ATOM 1352 N N . TRP A 1 174 ? -7.336 10.59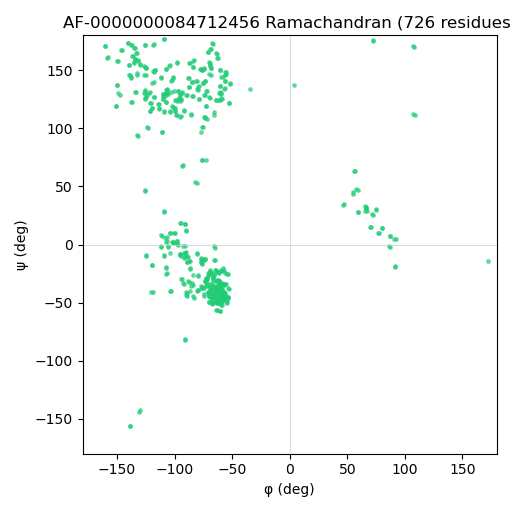4 15.656 1 93.5 174 TRP A N 1
ATOM 1353 C CA . TRP A 1 174 ? -8.211 11.086 16.719 1 93.5 174 TRP A CA 1
ATOM 1354 C C . TRP A 1 174 ? -9.336 10.094 17 1 93.5 174 TRP A C 1
ATOM 1356 O O . TRP A 1 174 ? -10.031 10.203 18.016 1 93.5 174 TRP A O 1
ATOM 1366 N N . LEU A 1 175 ? -9.508 9.055 16.156 1 92 175 LEU A N 1
ATOM 1367 C CA . LEU A 1 175 ? -10.609 8.102 16.297 1 92 175 LEU A CA 1
ATOM 1368 C C . LEU A 1 175 ? -10.133 6.812 16.953 1 92 175 LEU A C 1
ATOM 1370 O O . LEU A 1 175 ? -10.883 5.832 17.016 1 92 175 LEU A O 1
ATOM 1374 N N . PHE A 1 176 ? -8.906 6.723 17.328 1 87.69 176 PHE A N 1
ATOM 1375 C CA . PHE A 1 176 ? -8.359 5.629 18.109 1 87.69 176 PHE A CA 1
ATOM 1376 C C . PHE A 1 176 ? -8.297 4.348 17.297 1 87.69 176 PHE A C 1
ATOM 1378 O O . PHE A 1 176 ? -8.227 3.25 17.859 1 87.69 176 PHE A O 1
ATOM 1385 N N . GLY A 1 177 ? -8.422 4.457 16.078 1 87.5 177 GLY A N 1
ATOM 1386 C CA . GLY A 1 177 ? -8.266 3.273 15.242 1 87.5 177 GLY A CA 1
ATOM 1387 C C . GLY A 1 177 ? -6.836 2.756 15.203 1 87.5 177 GLY A C 1
ATOM 1388 O O . GLY A 1 177 ? -5.91 3.443 15.641 1 87.5 177 GLY A O 1
ATOM 1389 N N . CYS A 1 178 ? -6.668 1.572 14.68 1 87.5 178 CYS A N 1
ATOM 1390 C CA . CYS A 1 178 ? -5.34 0.992 14.492 1 87.5 178 CYS A CA 1
ATOM 1391 C C . CYS A 1 178 ? -4.617 1.647 13.32 1 87.5 178 CYS A C 1
ATOM 1393 O O . CYS A 1 178 ? -5.254 2.119 12.375 1 87.5 178 CYS A O 1
ATOM 1395 N N . LYS A 1 179 ? -3.307 1.624 13.492 1 87.19 179 LYS A N 1
ATOM 1396 C CA . LYS A 1 179 ? -2.525 2.094 12.352 1 87.19 179 LYS A CA 1
ATOM 1397 C C . LYS A 1 179 ? -2.875 1.313 11.094 1 87.19 179 LYS A C 1
ATOM 1399 O O . LYS A 1 179 ? -3.201 0.127 11.156 1 87.19 179 LYS A O 1
ATOM 1404 N N . SER A 1 180 ? -2.783 1.978 9.992 1 89.81 180 SER A N 1
ATOM 1405 C CA . SER A 1 180 ? -3.104 1.462 8.664 1 89.81 180 SER A CA 1
ATOM 1406 C C . SER A 1 180 ? -4.613 1.374 8.453 1 89.81 180 SER A C 1
ATOM 1408 O O . SER A 1 180 ? -5.109 0.406 7.875 1 89.81 180 SER A O 1
ATOM 1410 N N . CYS A 1 181 ? -5.293 2.203 9.078 1 93.5 181 CYS A N 1
ATOM 1411 C CA . CYS A 1 181 ? -6.73 2.328 8.852 1 93.5 181 CYS A CA 1
ATOM 1412 C C . CYS A 1 181 ? -7.098 3.752 8.445 1 93.5 181 CYS A C 1
ATOM 1414 O O . CYS A 1 181 ? -7.191 4.637 9.297 1 93.5 181 CYS A O 1
ATOM 1416 N N . SER A 1 182 ? -7.289 3.973 7.242 1 96.88 182 SER A N 1
ATOM 1417 C CA . SER A 1 182 ? -7.727 5.238 6.66 1 96.88 182 SER A CA 1
ATOM 1418 C C . SER A 1 182 ? -8.789 5.016 5.59 1 96.88 182 SER A C 1
ATOM 1420 O O . SER A 1 182 ? -9.156 3.873 5.301 1 96.88 182 SER A O 1
ATOM 1422 N N . PHE A 1 183 ? -9.352 6.094 5.137 1 98 183 PHE A N 1
ATOM 1423 C CA . PHE A 1 183 ? -10.398 5.934 4.141 1 98 183 PHE A CA 1
ATOM 1424 C C . PHE A 1 183 ? -10.289 7 3.059 1 98 183 PHE A C 1
ATOM 1426 O O . PHE A 1 183 ? -9.664 8.047 3.273 1 98 183 PHE A O 1
ATOM 1433 N N . LEU A 1 184 ? -10.773 6.695 1.914 1 98.81 184 LEU A N 1
ATOM 1434 C CA . LEU A 1 184 ? -10.961 7.578 0.77 1 98.81 184 LEU A CA 1
ATOM 1435 C C . LEU A 1 184 ? -12.438 7.66 0.381 1 98.81 184 LEU A C 1
ATOM 1437 O O . LEU A 1 184 ? -13.078 6.633 0.152 1 98.81 184 LEU A O 1
ATOM 1441 N N . HIS A 1 185 ? -12.969 8.805 0.476 1 98.81 185 HIS A N 1
ATOM 1442 C CA . HIS A 1 185 ? -14.312 9.109 -0.022 1 98.81 185 HIS A CA 1
ATOM 1443 C C . HIS A 1 185 ? -14.25 9.727 -1.416 1 98.81 185 HIS A C 1
ATOM 1445 O O . HIS A 1 185 ? -13.508 10.68 -1.648 1 98.81 185 HIS A O 1
ATOM 1451 N N . VAL A 1 186 ? -14.961 9.156 -2.367 1 98.81 186 VAL A N 1
ATOM 1452 C CA . VAL A 1 186 ? -15.008 9.648 -3.738 1 98.81 186 VAL A CA 1
ATOM 1453 C C . VAL A 1 186 ? -16.469 9.883 -4.148 1 98.81 186 VAL A C 1
ATOM 1455 O O . VAL A 1 186 ? -17.297 8.977 -4.051 1 98.81 186 VAL A O 1
ATOM 1458 N N . SER A 1 187 ? -16.734 11.109 -4.59 1 98.31 187 SER A N 1
ATOM 1459 C CA . SER A 1 187 ? -18.094 11.391 -5.07 1 98.31 187 SER A CA 1
ATOM 1460 C C . SER A 1 187 ? -18.453 10.492 -6.242 1 98.31 187 SER A C 1
ATOM 1462 O O . SER A 1 187 ? -17.594 10.062 -7.004 1 98.31 187 SER A O 1
ATOM 1464 N N . LYS A 1 188 ? -19.734 10.188 -6.363 1 97.19 188 LYS A N 1
ATOM 1465 C CA . LYS A 1 188 ? -20.25 9.234 -7.355 1 97.19 188 LYS A CA 1
ATOM 1466 C C . LYS A 1 188 ? -19.766 9.602 -8.758 1 97.19 188 LYS A C 1
ATOM 1468 O O . LYS A 1 188 ? -19.406 8.719 -9.539 1 97.19 188 LYS A O 1
ATOM 1473 N N . ALA A 1 189 ? -19.703 10.828 -9.062 1 96.5 189 ALA A N 1
ATOM 1474 C CA . ALA A 1 189 ? -19.359 11.312 -10.398 1 96.5 189 ALA A CA 1
ATOM 1475 C C . ALA A 1 189 ? -17.938 10.906 -10.781 1 96.5 189 ALA A C 1
ATOM 1477 O O . ALA A 1 189 ? -17.625 10.789 -11.969 1 96.5 189 ALA A O 1
ATOM 1478 N N . TYR A 1 190 ? -17.109 10.656 -9.797 1 97.69 190 TYR A N 1
ATOM 1479 C CA . TYR A 1 190 ? -15.695 10.438 -10.086 1 97.69 190 TYR A CA 1
ATOM 1480 C C . TYR A 1 190 ? -15.305 8.992 -9.812 1 97.69 190 TYR A C 1
ATOM 1482 O O . TYR A 1 190 ? -14.148 8.602 -10.031 1 97.69 190 TYR A O 1
ATOM 1490 N N . GLN A 1 191 ? -16.125 8.141 -9.359 1 97.69 191 GLN A N 1
ATOM 1491 C CA . GLN A 1 191 ? -15.797 6.793 -8.906 1 97.69 191 GLN A CA 1
ATOM 1492 C C . GLN A 1 191 ? -15.305 5.926 -10.055 1 97.69 191 GLN A C 1
ATOM 1494 O O . GLN A 1 191 ? -14.508 5.008 -9.844 1 97.69 191 GLN A O 1
ATOM 1499 N N . ASN A 1 192 ? -15.688 6.199 -11.273 1 96 192 ASN A N 1
ATOM 1500 C CA . ASN A 1 192 ? -15.242 5.418 -12.422 1 96 192 ASN A CA 1
ATOM 1501 C C . ASN A 1 192 ? -13.844 5.836 -12.875 1 96 192 ASN A C 1
ATOM 1503 O O . ASN A 1 192 ? -13.211 5.141 -13.672 1 96 192 ASN A O 1
ATOM 1507 N N . THR A 1 193 ? -13.344 6.906 -12.297 1 94.94 193 THR A N 1
ATOM 1508 C CA . THR A 1 193 ? -12.055 7.418 -12.758 1 94.94 193 THR A CA 1
ATOM 1509 C C . THR A 1 193 ? -10.961 7.117 -11.734 1 94.94 193 THR A C 1
ATOM 1511 O O . THR A 1 193 ? -9.781 7.039 -12.086 1 94.94 193 THR A O 1
ATOM 1514 N N . VAL A 1 194 ? -11.328 6.945 -10.516 1 97.62 194 VAL A N 1
ATOM 1515 C CA . VAL A 1 194 ? -10.344 6.781 -9.453 1 97.62 194 VAL A CA 1
ATOM 1516 C C . VAL A 1 194 ? -10.008 5.305 -9.289 1 97.62 194 VAL A C 1
ATOM 1518 O O . VAL A 1 194 ? -10.898 4.465 -9.172 1 97.62 194 VAL A O 1
ATOM 1521 N N . ARG A 1 195 ? -8.727 4.996 -9.297 1 96.88 195 ARG A N 1
ATOM 1522 C CA . ARG A 1 195 ? -8.227 3.643 -9.086 1 96.88 195 ARG A CA 1
ATOM 1523 C C . ARG A 1 195 ? -7.227 3.6 -7.938 1 96.88 195 ARG A C 1
ATOM 1525 O O . ARG A 1 195 ? -6.602 4.613 -7.613 1 96.88 195 ARG A O 1
ATOM 1532 N N . PRO A 1 196 ? -7.137 2.43 -7.266 1 97.94 196 PRO A N 1
ATOM 1533 C CA . PRO A 1 196 ? -6.043 2.291 -6.301 1 97.94 196 PRO A CA 1
ATOM 1534 C C . PRO A 1 196 ? -4.668 2.371 -6.957 1 97.94 196 PRO A C 1
ATOM 1536 O O . PRO A 1 196 ? -4.543 2.164 -8.164 1 97.94 196 PRO A O 1
ATOM 1539 N N . VAL A 1 197 ? -3.662 2.664 -6.125 1 97.19 197 VAL A N 1
ATOM 1540 C CA . VAL A 1 197 ? -2.301 2.805 -6.633 1 97.19 197 VAL A CA 1
ATOM 1541 C C . VAL A 1 197 ? -1.773 1.444 -7.082 1 97.19 197 VAL A C 1
ATOM 1543 O O . VAL A 1 197 ? -0.867 1.367 -7.914 1 97.19 197 VAL A O 1
ATOM 1546 N N . VAL A 1 198 ? -2.336 0.397 -6.574 1 97.56 198 VAL A N 1
ATOM 1547 C CA . VAL A 1 198 ? -1.932 -0.968 -6.895 1 97.56 198 VAL A CA 1
ATOM 1548 C C . VAL A 1 198 ? -3.014 -1.643 -7.738 1 97.56 198 VAL A C 1
ATOM 1550 O O . VAL A 1 198 ? -4.156 -1.78 -7.293 1 97.56 198 VAL A O 1
ATOM 1553 N N . THR A 1 199 ? -2.678 -1.957 -8.977 1 97.25 199 THR A N 1
ATOM 1554 C CA . THR A 1 199 ? -3.555 -2.797 -9.789 1 97.25 199 THR A CA 1
ATOM 1555 C C . THR A 1 199 ? -3.482 -4.25 -9.328 1 97.25 199 THR A C 1
ATOM 1557 O O . THR A 1 199 ? -2.391 -4.805 -9.172 1 97.25 199 THR A O 1
ATOM 1560 N N . SER A 1 200 ? -4.625 -4.836 -9.086 1 97.25 200 SER A N 1
ATOM 1561 C CA . SER A 1 200 ? -4.684 -6.18 -8.523 1 97.25 200 SER A CA 1
ATOM 1562 C C . SER A 1 200 ? -5.77 -7.016 -9.188 1 97.25 200 SER A C 1
ATOM 1564 O O . SER A 1 200 ? -6.125 -6.77 -10.344 1 97.25 200 SER A O 1
ATOM 1566 N N . LEU A 1 201 ? -6.258 -8.016 -8.523 1 94.69 201 LEU A N 1
ATOM 1567 C CA . LEU A 1 201 ? -7.137 -9.039 -9.07 1 94.69 201 LEU A CA 1
ATOM 1568 C C . LEU A 1 201 ? -8.484 -8.445 -9.461 1 94.69 201 LEU A C 1
ATOM 1570 O O . LEU A 1 201 ? -9.141 -8.938 -10.391 1 94.69 201 LEU A O 1
ATOM 1574 N N . ALA A 1 202 ? -8.906 -7.383 -8.812 1 94.81 202 ALA A N 1
ATOM 1575 C CA . ALA A 1 202 ? -10.25 -6.855 -9.031 1 94.81 202 ALA A CA 1
ATOM 1576 C C . ALA A 1 202 ? -10.234 -5.738 -10.07 1 94.81 202 ALA A C 1
ATOM 1578 O O . ALA A 1 202 ? -11.172 -4.941 -10.156 1 94.81 202 ALA A O 1
ATOM 1579 N N . TYR A 1 203 ? -9.172 -5.699 -10.836 1 95.31 203 TYR A N 1
ATOM 1580 C CA . TYR A 1 203 ? -9.023 -4.691 -11.875 1 95.31 203 TY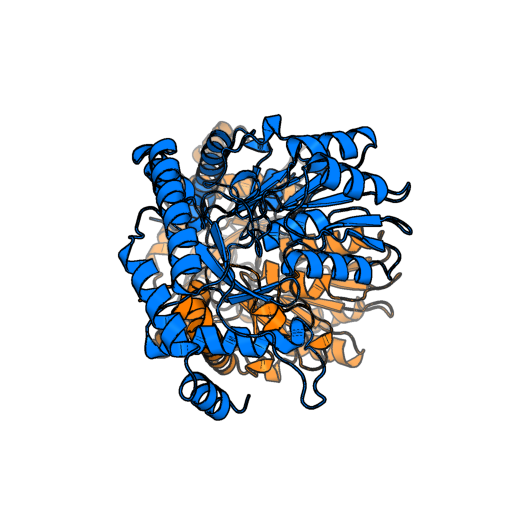R A CA 1
ATOM 1581 C C . TYR A 1 203 ? -10.234 -4.672 -12.797 1 95.31 203 TYR A C 1
ATOM 1583 O O . TYR A 1 203 ? -10.633 -5.707 -13.336 1 95.31 203 TYR A O 1
ATOM 1591 N N . GLY A 1 204 ? -10.898 -3.523 -12.898 1 93.56 204 GLY A N 1
ATOM 1592 C CA . GLY A 1 204 ? -12.016 -3.334 -13.805 1 93.56 204 GLY A CA 1
ATOM 1593 C C . GLY A 1 204 ? -13.344 -3.752 -13.211 1 93.56 204 GLY A C 1
ATOM 1594 O O . GLY A 1 204 ? -14.375 -3.738 -13.898 1 93.56 204 GLY A O 1
ATOM 1595 N N . GLN A 1 205 ? -13.328 -4.07 -11.969 1 95 205 GLN A N 1
ATOM 1596 C CA . GLN A 1 205 ? -14.555 -4.602 -11.375 1 95 205 GLN A CA 1
ATOM 1597 C C . GLN A 1 205 ? -15.297 -3.52 -10.594 1 95 205 GLN A C 1
ATOM 1599 O O . GLN A 1 205 ? -16.188 -3.822 -9.797 1 95 205 GLN A O 1
ATOM 1604 N N . GLY A 1 206 ? -14.852 -2.27 -10.742 1 95.81 206 GLY A N 1
ATOM 1605 C CA . GLY A 1 206 ? -15.555 -1.164 -10.109 1 95.81 206 GLY A CA 1
ATOM 1606 C C . GLY A 1 206 ? -14.805 -0.583 -8.93 1 95.81 206 GLY A C 1
ATOM 1607 O O . GLY A 1 206 ? -13.867 -1.203 -8.414 1 95.81 206 GLY A O 1
ATOM 1608 N N . PHE A 1 207 ? -15.32 0.559 -8.469 1 97.25 207 PHE A N 1
ATOM 1609 C CA . PHE A 1 207 ? -14.648 1.395 -7.477 1 97.25 207 PHE A CA 1
ATOM 1610 C C . PHE A 1 207 ? -14.43 0.628 -6.18 1 97.25 207 PHE A C 1
ATOM 1612 O O . PHE A 1 207 ? -13.289 0.425 -5.754 1 97.25 207 PHE A O 1
ATOM 1619 N N . VAL A 1 208 ? -15.445 0.127 -5.574 1 96.75 208 VAL A N 1
ATOM 1620 C CA . VAL A 1 208 ? -15.367 -0.516 -4.27 1 96.75 208 VAL A CA 1
ATOM 1621 C C . VAL A 1 208 ? -14.508 -1.776 -4.363 1 96.75 208 VAL A C 1
ATOM 1623 O O . VAL A 1 208 ? -13.602 -1.977 -3.555 1 96.75 208 VAL A O 1
ATOM 1626 N N . GLU A 1 209 ? -14.672 -2.627 -5.398 1 95.75 209 GLU A N 1
ATOM 1627 C CA . GLU A 1 209 ? -13.984 -3.912 -5.523 1 95.75 209 GLU A CA 1
ATOM 1628 C C . GLU A 1 209 ? -12.492 -3.723 -5.785 1 95.75 209 GLU A C 1
ATOM 1630 O O . GLU A 1 209 ? -11.664 -4.465 -5.25 1 95.75 209 GLU A O 1
ATOM 1635 N N . GLU A 1 210 ? -12.18 -2.797 -6.645 1 97.12 210 GLU A N 1
ATOM 1636 C CA . GLU A 1 210 ? -10.766 -2.57 -6.953 1 97.12 210 GLU A CA 1
ATOM 1637 C C . GLU A 1 210 ? -9.992 -2.154 -5.707 1 97.12 210 GLU A C 1
ATOM 1639 O O . GLU A 1 210 ? -8.836 -2.541 -5.531 1 97.12 210 GLU A O 1
ATOM 1644 N N . PHE A 1 211 ? -10.633 -1.359 -4.844 1 97.5 211 PHE A N 1
ATOM 1645 C CA . PHE A 1 211 ? -9.953 -0.923 -3.629 1 97.5 211 PHE A CA 1
ATOM 1646 C C . PHE A 1 211 ? -9.984 -2.016 -2.566 1 97.5 211 PHE A C 1
ATOM 1648 O O . PHE A 1 211 ? -9.125 -2.055 -1.682 1 97.5 211 PHE A O 1
ATOM 1655 N N . ALA A 1 212 ? -10.977 -2.885 -2.627 1 94.69 212 ALA A N 1
ATOM 1656 C CA . ALA A 1 212 ? -11.133 -3.936 -1.624 1 94.69 212 ALA A CA 1
ATOM 1657 C C . ALA A 1 212 ? -10.094 -5.035 -1.812 1 94.69 212 ALA A C 1
ATOM 1659 O O . ALA A 1 212 ? -9.641 -5.645 -0.841 1 94.69 212 ALA A O 1
ATOM 1660 N N . ILE A 1 213 ? -9.688 -5.277 -3.025 1 93.62 213 ILE A N 1
ATOM 1661 C CA . ILE A 1 213 ? -8.773 -6.371 -3.328 1 93.62 213 ILE A CA 1
ATOM 1662 C C . ILE A 1 213 ? -7.414 -5.801 -3.738 1 93.62 213 ILE A C 1
ATOM 1664 O O . ILE A 1 213 ? -7.176 -5.535 -4.918 1 93.62 213 ILE A O 1
ATOM 1668 N N . GLN A 1 214 ? -6.551 -5.75 -2.791 1 93.75 214 GLN A N 1
ATOM 1669 C CA . GLN A 1 214 ? -5.242 -5.137 -2.984 1 93.75 214 GLN A CA 1
ATOM 1670 C C . GLN A 1 214 ? -4.125 -6.098 -2.594 1 93.75 214 GLN A C 1
ATOM 1672 O O . GLN A 1 214 ? -3.193 -5.719 -1.877 1 93.75 214 GLN A O 1
ATOM 1677 N N . GLY A 1 215 ? -4.25 -7.363 -3.086 1 90.38 215 GLY A N 1
ATOM 1678 C CA . GLY A 1 215 ? -3.291 -8.367 -2.65 1 90.38 215 GLY A CA 1
ATOM 1679 C C . GLY A 1 215 ? -3.494 -8.805 -1.212 1 90.38 215 GLY A C 1
ATOM 1680 O O . GLY A 1 215 ? -4.387 -8.297 -0.526 1 90.38 215 GLY A O 1
ATOM 1681 N N . THR A 1 216 ? -2.678 -9.766 -0.838 1 86.19 216 THR A N 1
ATOM 1682 C CA . THR A 1 216 ? -2.779 -10.25 0.533 1 86.19 216 THR A CA 1
ATOM 1683 C C . THR A 1 216 ? -2.219 -9.227 1.515 1 86.19 216 THR A C 1
ATOM 1685 O O . THR A 1 216 ? -1.058 -8.828 1.407 1 86.19 216 THR A O 1
ATOM 1688 N N . ARG A 1 217 ? -3.074 -8.789 2.381 1 86.75 217 ARG A N 1
ATOM 1689 C CA . ARG A 1 217 ? -2.652 -7.855 3.418 1 86.75 217 ARG A CA 1
ATOM 1690 C C . ARG A 1 217 ? -3.414 -8.102 4.715 1 86.75 217 ARG A C 1
ATOM 1692 O O . ARG A 1 217 ? -4.359 -8.891 4.75 1 86.75 217 ARG A O 1
ATOM 1699 N N . ASP A 1 218 ? -2.908 -7.492 5.742 1 85.31 218 ASP A N 1
ATOM 1700 C CA . ASP A 1 218 ? -3.609 -7.551 7.023 1 85.31 218 ASP A CA 1
ATOM 1701 C C . ASP A 1 218 ? -4.844 -6.652 7.016 1 85.31 218 ASP A C 1
ATOM 1703 O O . ASP A 1 218 ? -4.723 -5.426 7.078 1 85.31 218 ASP A O 1
ATOM 1707 N N . GLU A 1 219 ? -6 -7.297 7.012 1 85.75 219 GLU A N 1
ATOM 1708 C CA . GLU A 1 219 ? -7.254 -6.551 6.945 1 85.75 219 GLU A CA 1
ATOM 1709 C C . GLU A 1 219 ? -7.758 -6.191 8.336 1 85.75 219 GLU A C 1
ATOM 1711 O O . GLU A 1 219 ? -8.664 -5.371 8.484 1 85.75 219 GLU A O 1
ATOM 1716 N N . ALA A 1 220 ? -7.121 -6.762 9.281 1 85.81 220 ALA A N 1
ATOM 1717 C CA . ALA A 1 220 ? -7.633 -6.633 10.648 1 85.81 220 ALA A CA 1
ATOM 1718 C C . ALA A 1 220 ? -7.648 -5.176 11.094 1 85.81 220 ALA A C 1
ATOM 1720 O O . ALA A 1 220 ? -8.523 -4.758 11.852 1 85.81 220 ALA A O 1
ATOM 1721 N N . ASN A 1 221 ? -6.727 -4.445 10.586 1 89.19 221 ASN A N 1
ATOM 1722 C CA . ASN A 1 221 ? -6.629 -3.051 11 1 89.19 221 ASN A CA 1
ATOM 1723 C C . ASN A 1 221 ? -7.887 -2.268 10.617 1 89.19 221 ASN A C 1
ATOM 1725 O O . ASN A 1 221 ? -8.336 -1.411 11.383 1 89.19 221 ASN A O 1
ATOM 1729 N N . PHE A 1 222 ? -8.469 -2.604 9.508 1 92.12 222 PHE A N 1
ATOM 1730 C CA . PHE A 1 222 ? -9.664 -1.911 9.039 1 92.12 222 PHE A CA 1
ATOM 1731 C C . PHE A 1 222 ? -10.875 -2.291 9.891 1 92.12 222 PHE A C 1
ATOM 1733 O O . PHE A 1 222 ? -11.758 -1.467 10.109 1 92.12 222 PHE A O 1
ATOM 1740 N N . LEU A 1 223 ? -10.828 -3.469 10.383 1 92.44 223 LEU A N 1
ATOM 1741 C CA . LEU A 1 223 ? -11.977 -3.994 11.109 1 92.44 223 LEU A CA 1
ATOM 1742 C C . LEU A 1 223 ? -12.062 -3.385 12.508 1 92.44 223 LEU A C 1
ATOM 1744 O O . LEU A 1 223 ? -13.133 -3.375 13.117 1 92.44 223 LEU A O 1
ATOM 1748 N N . THR A 1 224 ? -11.008 -2.809 12.938 1 91.19 224 THR A N 1
ATOM 1749 C CA . THR A 1 224 ? -10.961 -2.254 14.289 1 91.19 224 THR A CA 1
ATOM 1750 C C . THR A 1 224 ? -11.766 -0.957 14.367 1 91.19 224 THR A C 1
ATOM 1752 O O . THR A 1 224 ? -12.078 -0.481 15.461 1 91.19 224 THR A O 1
ATOM 1755 N N . ILE A 1 225 ? -12.117 -0.422 13.273 1 93.31 225 ILE A N 1
ATOM 1756 C CA . ILE A 1 225 ? -12.75 0.892 13.273 1 93.31 225 ILE A CA 1
ATOM 1757 C C . ILE A 1 225 ? -14.117 0.805 13.938 1 93.31 225 ILE A C 1
ATOM 1759 O O . ILE A 1 225 ? -14.578 1.77 14.555 1 93.31 225 ILE A O 1
ATOM 1763 N N . VAL A 1 226 ? -14.742 -0.337 13.844 1 93.5 226 VAL A N 1
ATOM 1764 C CA . VAL A 1 226 ? -16.047 -0.517 14.453 1 93.5 226 VAL A CA 1
ATOM 1765 C C . VAL A 1 226 ? -15.938 -0.382 15.969 1 93.5 226 VAL A C 1
ATOM 1767 O O . VAL A 1 226 ? -16.672 0.392 16.594 1 93.5 226 VAL A O 1
ATOM 1770 N N . SER A 1 227 ? -14.977 -1.081 16.516 1 93.62 227 SER A N 1
ATOM 1771 C CA . SER A 1 227 ? -14.758 -1.02 17.953 1 93.62 227 SER A CA 1
ATOM 1772 C C . SER A 1 227 ? -14.281 0.366 18.375 1 93.62 227 SER A C 1
ATOM 1774 O O . SER A 1 227 ? -14.664 0.857 19.438 1 93.62 227 SER A O 1
ATOM 1776 N N . ALA A 1 228 ? -13.477 0.938 17.594 1 94.06 228 ALA A N 1
ATOM 1777 C CA . ALA A 1 228 ? -12.953 2.266 17.906 1 94.06 228 ALA A CA 1
ATOM 1778 C C . ALA A 1 228 ? -14.07 3.305 17.938 1 94.06 228 ALA A C 1
ATOM 1780 O O . ALA A 1 228 ? -14.141 4.117 18.859 1 94.06 228 ALA A O 1
ATOM 1781 N N . LEU A 1 229 ? -14.93 3.246 16.969 1 94.44 229 LEU A N 1
ATOM 1782 C CA . LEU A 1 229 ? -16.031 4.199 16.891 1 94.44 229 LEU A CA 1
ATOM 1783 C C . LEU A 1 229 ? -17.031 3.959 18.016 1 94.44 229 LEU A C 1
ATOM 1785 O O . LEU A 1 229 ? -17.578 4.91 18.578 1 94.44 229 LEU A O 1
ATOM 1789 N N . ASP A 1 230 ? -17.266 2.684 18.266 1 94.56 230 ASP A N 1
ATOM 1790 C CA . ASP A 1 230 ? -18.141 2.355 19.391 1 94.56 230 ASP A CA 1
ATOM 1791 C C . ASP A 1 230 ? -17.625 2.953 20.688 1 94.56 230 ASP A C 1
ATOM 1793 O O . ASP A 1 230 ? -18.391 3.525 21.469 1 94.56 230 ASP A O 1
ATOM 1797 N N . PHE A 1 231 ? -16.375 2.793 20.906 1 94.5 231 PHE A N 1
ATOM 1798 C CA . PHE A 1 231 ? -15.742 3.346 22.094 1 94.5 231 PHE A CA 1
ATOM 1799 C C . PHE A 1 231 ? -15.852 4.867 22.109 1 94.5 231 PHE A C 1
ATOM 1801 O O . PHE A 1 231 ? -16.266 5.453 23.094 1 94.5 231 PHE A O 1
ATOM 1808 N N . TYR A 1 232 ? -15.484 5.484 21.031 1 93.94 232 TYR A N 1
ATOM 1809 C CA . TYR A 1 232 ? -15.484 6.938 20.906 1 93.94 232 TYR A CA 1
ATOM 1810 C C . TYR A 1 232 ? -16.875 7.504 21.172 1 93.94 232 TYR A C 1
ATOM 1812 O O . TYR A 1 232 ? -17.031 8.477 21.922 1 93.94 232 TYR A O 1
ATOM 1820 N N . GLU A 1 233 ? -17.859 6.867 20.641 1 94.12 233 GLU A N 1
ATOM 1821 C CA . GLU A 1 233 ? -19.25 7.301 20.812 1 94.12 233 GLU A CA 1
ATOM 1822 C C . GLU A 1 233 ? -19.734 7.023 22.234 1 94.12 233 GLU A C 1
ATOM 1824 O O . GLU A 1 233 ? -20.531 7.797 22.781 1 94.12 233 GLU A O 1
ATOM 1829 N N . SER A 1 234 ? -19.219 5.969 22.766 1 95.75 234 SER A N 1
ATOM 1830 C CA . SER A 1 234 ? -19.641 5.625 24.125 1 95.75 234 SER A CA 1
ATOM 1831 C C . SER A 1 234 ? -19.125 6.641 25.125 1 95.75 234 SER A C 1
ATOM 1833 O O . SER A 1 234 ? -19.781 6.93 26.125 1 95.75 234 SER A O 1
ATOM 1835 N N . VAL A 1 235 ? -17.922 7.129 24.984 1 94.75 235 VAL A N 1
ATOM 1836 C CA . VAL A 1 235 ? -17.375 8.172 25.844 1 94.75 235 VAL A CA 1
ATOM 1837 C C . VAL A 1 235 ? -18.172 9.461 25.656 1 94.75 235 VAL A C 1
ATOM 1839 O O . VAL A 1 235 ? -18.438 10.18 26.625 1 94.75 235 VAL A O 1
ATOM 1842 N N . GLY A 1 236 ? -18.578 9.688 24.391 1 94.75 236 GLY A N 1
ATOM 1843 C CA . GLY A 1 236 ? -19.328 10.891 24.047 1 94.75 236 GLY A CA 1
ATOM 1844 C C . GLY A 1 236 ? -18.516 11.875 23.234 1 94.75 236 GLY A C 1
ATOM 1845 O O . GLY A 1 236 ? -17.672 12.586 23.781 1 94.75 236 GLY A O 1
ATOM 1846 N N . VAL A 1 237 ? -18.859 12.047 22.031 1 93.69 237 VAL A N 1
ATOM 1847 C CA . VAL A 1 237 ? -18.125 12.883 21.078 1 93.69 237 VAL A CA 1
ATOM 1848 C C . VAL A 1 237 ? -18.016 14.305 21.625 1 93.69 237 VAL A C 1
ATOM 1850 O O . VAL A 1 237 ? -16.938 14.906 21.594 1 93.69 237 VAL A O 1
ATOM 1853 N N . SER A 1 238 ? -19.062 14.82 22.125 1 95.62 238 SER A N 1
ATOM 1854 C CA . SER A 1 238 ? -19.094 16.188 22.656 1 95.62 238 SER A CA 1
ATOM 1855 C C . SER A 1 238 ? -18.234 16.328 23.906 1 95.62 238 SER A C 1
ATOM 1857 O O . SER A 1 238 ? -17.625 17.359 24.141 1 95.62 238 SER A O 1
ATOM 1859 N N . ARG A 1 239 ? -18.156 15.273 24.719 1 96.31 239 ARG A N 1
ATOM 1860 C CA . ARG A 1 239 ? -17.344 15.281 25.938 1 96.31 239 ARG A CA 1
ATOM 1861 C C . ARG A 1 239 ? -15.859 15.289 25.594 1 96.31 239 ARG A C 1
ATOM 1863 O O . ARG A 1 239 ? -15.078 16.031 26.188 1 96.31 239 ARG A O 1
ATOM 1870 N N . VAL A 1 240 ? -15.57 14.453 24.656 1 95.75 240 VAL A N 1
ATOM 1871 C CA . VAL A 1 240 ? -14.18 14.398 24.219 1 95.75 240 VAL A CA 1
ATOM 1872 C C . VAL A 1 240 ? -13.758 15.758 23.656 1 95.75 240 VAL A C 1
ATOM 1874 O O . VAL A 1 240 ? -12.695 16.266 24 1 95.75 240 VAL A O 1
ATOM 1877 N N . TYR A 1 241 ? -14.602 16.312 22.875 1 96.69 241 TYR A N 1
ATOM 1878 C CA . TYR A 1 241 ? -14.32 17.609 22.266 1 96.69 241 TYR A CA 1
ATOM 1879 C C . TYR A 1 241 ? -14.102 18.672 23.328 1 96.69 241 TYR A C 1
ATOM 1881 O O . TYR A 1 241 ? -13.117 19.406 23.281 1 96.69 241 TYR A O 1
ATOM 1889 N N . ALA A 1 242 ? -15.008 18.781 24.234 1 96.88 242 ALA A N 1
ATOM 1890 C CA . ALA A 1 242 ? -14.953 19.797 25.281 1 96.88 242 ALA A CA 1
ATOM 1891 C C . ALA A 1 242 ? -13.688 19.656 26.109 1 96.88 242 ALA A C 1
ATOM 1893 O O . ALA A 1 242 ? -13.016 20.656 26.422 1 96.88 242 ALA A O 1
ATOM 1894 N N . HIS A 1 243 ? -13.414 18.453 26.453 1 97.19 243 HIS A N 1
ATOM 1895 C CA . HIS A 1 243 ? -12.227 18.203 27.266 1 97.19 243 HIS A CA 1
ATOM 1896 C C . HIS A 1 243 ? -10.953 18.578 26.531 1 97.19 243 HIS A C 1
ATOM 1898 O O . HIS A 1 243 ? -10.133 19.328 27.031 1 97.19 243 HIS A O 1
ATOM 1904 N N . ASN A 1 244 ? -10.805 17.969 25.375 1 97.75 244 ASN A N 1
ATOM 1905 C CA . ASN A 1 244 ? -9.578 18.188 24.594 1 97.75 244 ASN A CA 1
ATOM 1906 C C . ASN A 1 244 ? -9.383 19.656 24.266 1 97.75 244 ASN A C 1
ATOM 1908 O O . ASN A 1 244 ? -8.273 20.188 24.375 1 97.75 244 ASN A O 1
ATOM 1912 N N . LYS A 1 245 ? -10.453 20.297 23.859 1 97.56 245 LYS A N 1
ATOM 1913 C CA . LYS A 1 245 ? -10.359 21.703 23.484 1 97.56 245 LYS A CA 1
ATOM 1914 C C . LYS A 1 245 ? -9.977 22.562 24.688 1 97.56 245 LYS A C 1
ATOM 1916 O O . LYS A 1 245 ? -9.102 23.422 24.594 1 97.56 245 LYS A O 1
ATOM 1921 N N . SER A 1 246 ? -10.602 22.328 25.797 1 97.94 246 SER A N 1
ATOM 1922 C CA . SER A 1 246 ? -10.297 23.094 27 1 97.94 246 SER A CA 1
ATOM 1923 C C . SER A 1 246 ? -8.844 22.906 27.422 1 97.94 246 SER A C 1
ATOM 1925 O O . SER A 1 246 ? -8.164 23.875 27.766 1 97.94 246 SER A O 1
ATOM 1927 N N . LEU A 1 247 ? -8.438 21.688 27.359 1 98.31 247 LEU A N 1
ATOM 1928 C CA . LEU A 1 247 ? -7.07 21.359 27.781 1 98.31 247 LEU A CA 1
ATOM 1929 C C . LEU A 1 247 ? -6.059 22.031 26.844 1 98.31 247 LEU A C 1
ATOM 1931 O O . LEU A 1 247 ? -5.062 22.594 27.312 1 98.31 247 LEU A O 1
ATOM 1935 N N . ILE A 1 248 ? -6.285 21.969 25.562 1 97.94 248 ILE A N 1
ATOM 1936 C CA . ILE A 1 248 ? -5.305 22.484 24.609 1 97.94 248 ILE A CA 1
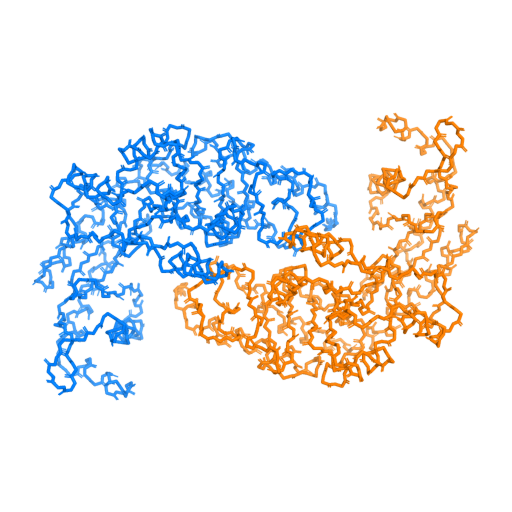ATOM 1937 C C . ILE A 1 248 ? -5.305 24.016 24.656 1 97.94 248 ILE A C 1
ATOM 1939 O O . ILE A 1 248 ? -4.262 24.641 24.469 1 97.94 248 ILE A O 1
ATOM 1943 N N . ASP A 1 249 ? -6.477 24.625 24.859 1 98.06 249 ASP A N 1
ATOM 1944 C CA . ASP A 1 249 ? -6.547 26.078 25.031 1 98.06 249 ASP A CA 1
ATOM 1945 C C . ASP A 1 249 ? -5.742 26.531 26.25 1 98.06 249 ASP A C 1
ATOM 1947 O O . ASP A 1 249 ? -4.965 27.484 26.156 1 98.06 249 ASP A O 1
ATOM 1951 N N . TRP A 1 250 ? -5.949 25.828 27.281 1 98.5 250 TRP A N 1
ATOM 1952 C CA . TRP A 1 250 ? -5.184 26.141 28.5 1 98.5 250 TRP A CA 1
ATOM 1953 C C . TRP A 1 250 ? -3.693 25.922 28.266 1 98.5 250 TRP A C 1
ATOM 1955 O O . TRP A 1 250 ? -2.879 26.781 28.609 1 98.5 250 TRP A O 1
ATOM 1965 N N . ALA A 1 251 ? -3.336 24.781 27.75 1 98.69 251 ALA A N 1
ATOM 1966 C CA . ALA A 1 251 ? -1.938 24.406 27.547 1 98.69 251 ALA A CA 1
ATOM 1967 C C . ALA A 1 251 ? -1.22 25.422 26.656 1 98.69 251 ALA A C 1
ATOM 1969 O O . ALA A 1 251 ? -0.066 25.766 26.906 1 98.69 251 ALA A O 1
ATOM 1970 N N . GLY A 1 252 ? -1.868 25.766 25.547 1 98.5 252 GLY A N 1
ATOM 1971 C CA . GLY A 1 252 ? -1.283 26.766 24.672 1 98.5 252 GLY A CA 1
ATOM 1972 C C . GLY A 1 252 ? -0.954 28.062 25.391 1 98.5 252 GLY A C 1
ATOM 1973 O O . GLY A 1 252 ? 0.148 28.594 25.25 1 98.5 252 GLY A O 1
ATOM 1974 N N . GLU A 1 253 ? -1.847 28.547 26.172 1 98.25 253 GLU A N 1
ATOM 1975 C CA . GLU A 1 253 ? -1.648 29.781 26.922 1 98.25 253 GLU A CA 1
ATOM 1976 C C . GLU A 1 253 ? -0.577 29.609 28 1 98.25 253 GLU A C 1
ATOM 1978 O O . GLU A 1 253 ? 0.262 30.484 28.188 1 98.25 253 GLU A O 1
ATOM 1983 N N . TYR A 1 254 ? -0.69 28.562 28.688 1 98.69 254 TYR A N 1
ATOM 1984 C CA . TYR A 1 254 ? 0.273 28.266 29.734 1 98.69 254 TYR A CA 1
ATOM 1985 C C . TYR A 1 254 ? 1.695 28.25 29.188 1 98.69 254 TYR A C 1
ATOM 1987 O O . TYR A 1 254 ? 2.59 28.891 29.75 1 98.69 254 TYR A O 1
ATOM 1995 N N . LEU A 1 255 ? 1.903 27.547 28.125 1 98.69 255 LEU A N 1
ATOM 1996 C CA . L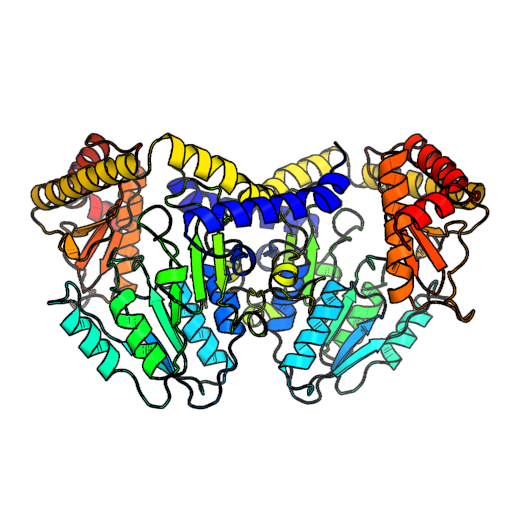EU A 1 255 ? 3.238 27.406 27.547 1 98.69 255 LEU A CA 1
ATOM 1997 C C . LEU A 1 255 ? 3.721 28.75 26.984 1 98.69 255 LEU A C 1
ATOM 1999 O O . LEU A 1 255 ? 4.895 29.094 27.141 1 98.69 255 LEU A O 1
ATOM 2003 N N . ALA A 1 256 ? 2.844 29.438 26.281 1 98.56 256 ALA A N 1
ATOM 2004 C CA . ALA A 1 256 ? 3.213 30.75 25.75 1 98.56 256 ALA A CA 1
ATOM 2005 C C . ALA A 1 256 ? 3.652 31.688 26.859 1 98.56 256 ALA A C 1
ATOM 2007 O O . ALA A 1 256 ? 4.605 32.438 26.703 1 98.56 256 ALA A O 1
ATOM 2008 N N . THR A 1 257 ? 2.939 31.656 27.938 1 98.38 257 THR A N 1
ATOM 2009 C CA . THR A 1 257 ? 3.271 32.469 29.094 1 98.38 257 THR A CA 1
ATOM 2010 C C . THR A 1 257 ? 4.594 32.031 29.719 1 98.38 257 THR A C 1
ATOM 2012 O O . THR A 1 257 ? 5.465 32.875 29.984 1 98.38 257 THR A O 1
ATOM 2015 N N . THR A 1 258 ? 4.699 30.781 29.953 1 97.62 258 THR A N 1
ATOM 2016 C CA . THR A 1 258 ? 5.891 30.203 30.562 1 97.62 258 THR A CA 1
ATOM 2017 C C . THR A 1 258 ? 7.129 30.516 29.734 1 97.62 258 THR A C 1
ATOM 2019 O O . THR A 1 258 ? 8.195 30.797 30.281 1 97.62 258 THR A O 1
ATOM 2022 N N . TRP A 1 259 ? 6.992 30.453 28.406 1 97.25 259 TRP A N 1
ATOM 2023 C CA . TRP A 1 259 ? 8.117 30.625 27.5 1 97.25 259 TRP A CA 1
ATOM 2024 C C . TRP A 1 259 ? 8.266 32.094 27.094 1 97.25 259 TRP A C 1
ATOM 2026 O O . TRP A 1 259 ? 9.234 32.469 26.422 1 97.25 259 TRP A O 1
ATOM 2036 N N . LYS A 1 260 ? 7.336 32.938 27.453 1 97 260 LYS A N 1
ATOM 2037 C CA . LYS A 1 260 ? 7.293 34.344 27.094 1 97 260 LYS A CA 1
ATOM 2038 C C . LYS A 1 260 ? 7.293 34.531 25.578 1 97 260 LYS A C 1
ATOM 2040 O O . LYS A 1 260 ? 8.094 35.312 25.047 1 97 260 LYS A O 1
ATOM 2045 N N . THR A 1 261 ? 6.461 33.781 25 1 97.56 261 THR A N 1
ATOM 2046 C CA . THR A 1 261 ? 6.281 33.812 23.547 1 97.56 261 THR A CA 1
ATOM 2047 C C . THR A 1 261 ? 4.805 33.906 23.188 1 97.56 261 THR A C 1
ATOM 2049 O O . THR A 1 261 ? 4.055 34.625 23.844 1 97.56 261 THR A O 1
ATOM 2052 N N . ASN A 1 262 ? 4.363 33.25 22.094 1 98.12 262 ASN A N 1
ATOM 2053 C CA . ASN A 1 262 ? 2.986 33.375 21.625 1 98.12 262 ASN A CA 1
ATOM 2054 C C . ASN A 1 262 ? 2.5 32.094 20.938 1 98.12 262 ASN A C 1
ATOM 2056 O O . ASN A 1 262 ? 3.307 31.266 20.547 1 98.12 262 ASN A O 1
ATOM 2060 N N . VAL A 1 263 ? 1.194 31.984 20.922 1 98.38 263 VAL A N 1
ATOM 2061 C CA . VAL A 1 263 ? 0.549 30.953 20.125 1 98.38 263 VAL A CA 1
ATOM 2062 C C . VAL A 1 263 ? 0.463 31.391 18.672 1 98.38 263 VAL A C 1
ATOM 2064 O O . VAL A 1 263 ? 0.236 32.562 18.375 1 98.38 263 VAL A O 1
ATOM 2067 N N . LEU A 1 264 ? 0.676 30.469 17.766 1 98.31 264 LEU A N 1
ATOM 2068 C CA . LEU A 1 264 ? 0.723 30.781 16.344 1 98.31 264 LEU A CA 1
ATOM 2069 C C . LEU A 1 264 ? -0.631 31.281 15.844 1 98.31 264 LEU A C 1
ATOM 2071 O O . LEU A 1 264 ? -0.708 32.312 15.172 1 98.31 264 LEU A O 1
ATOM 2075 N N . LEU A 1 265 ? -1.696 30.547 16.172 1 98.44 265 LEU A N 1
ATOM 2076 C CA . LEU A 1 265 ? -3.006 30.828 15.602 1 98.44 265 LEU A CA 1
ATOM 2077 C C . LEU A 1 265 ? -4.008 31.203 16.688 1 98.44 265 LEU A C 1
ATOM 2079 O O . LEU A 1 265 ? -4.008 30.609 17.766 1 98.44 265 LEU A O 1
ATOM 2083 N N . PRO A 1 266 ? -4.867 32.219 16.391 1 97 266 PRO A N 1
ATOM 2084 C CA . PRO A 1 266 ? -6 32.406 17.297 1 97 266 PRO A CA 1
ATOM 2085 C C . PRO A 1 266 ? -6.961 31.219 17.312 1 97 266 PRO A C 1
ATOM 2087 O O . PRO A 1 266 ? -6.938 30.391 16.391 1 97 266 PRO A O 1
ATOM 2090 N N . THR A 1 267 ? -7.812 31.125 18.266 1 95.06 267 THR A N 1
ATOM 2091 C CA . THR A 1 267 ? -8.664 29.969 18.5 1 95.06 267 THR A CA 1
ATOM 2092 C C . THR A 1 267 ? -9.625 29.75 17.328 1 95.06 267 THR A C 1
ATOM 2094 O O . THR A 1 267 ? -9.969 28.625 17 1 95.06 267 THR A O 1
ATOM 2097 N N . TRP A 1 268 ? -10.016 30.812 16.656 1 94.56 268 TRP A N 1
ATOM 2098 C CA . TRP A 1 268 ? -11.023 30.688 15.617 1 94.56 268 TRP A CA 1
ATOM 2099 C C . TRP A 1 268 ? -10.43 30.109 14.336 1 94.56 268 TRP A C 1
ATOM 2101 O O . TRP A 1 268 ? -11.156 29.672 13.445 1 94.56 268 TRP A O 1
ATOM 2111 N N . GLN A 1 269 ? -9.07 30.016 14.227 1 97.06 269 GLN A N 1
ATOM 2112 C CA . GLN A 1 269 ? -8.414 29.484 13.031 1 97.06 269 GLN A CA 1
ATOM 2113 C C . GLN A 1 269 ? -7.797 28.125 13.297 1 97.06 269 GLN A C 1
ATOM 2115 O O . GLN A 1 269 ? -7.41 27.422 12.359 1 97.06 269 GLN A O 1
ATOM 2120 N N . ARG A 1 270 ? -7.77 27.766 14.477 1 96.88 270 ARG A N 1
ATOM 2121 C CA . ARG A 1 270 ? -6.961 26.609 14.875 1 96.88 270 ARG A CA 1
ATOM 2122 C C . ARG A 1 270 ? -7.828 25.375 15.062 1 96.88 270 ARG A C 1
ATOM 2124 O O . ARG A 1 270 ? -8.953 25.469 15.562 1 96.88 270 ARG A O 1
ATOM 2131 N N . ALA A 1 271 ? -7.27 24.172 14.68 1 97.75 271 ALA A N 1
ATOM 2132 C CA . ALA A 1 271 ? -7.914 22.906 15.008 1 97.75 271 ALA A CA 1
ATOM 2133 C C . ALA A 1 271 ? -8.156 22.781 16.5 1 97.75 271 ALA A C 1
ATOM 2135 O O . ALA A 1 271 ? -7.352 23.25 17.312 1 97.75 271 ALA A O 1
ATOM 2136 N N . PRO A 1 272 ? -9.164 22.172 16.891 1 97.31 272 PRO A N 1
ATOM 2137 C CA . PRO A 1 272 ? -9.586 22.203 18.297 1 97.31 272 PRO A CA 1
ATOM 2138 C C . PRO A 1 272 ? -8.633 21.438 19.219 1 97.31 272 PRO A C 1
ATOM 2140 O O . PRO A 1 272 ? -8.562 21.734 20.406 1 97.31 272 PRO A O 1
ATOM 2143 N N . PHE A 1 273 ? -7.891 20.453 18.656 1 97.94 273 PHE A N 1
ATOM 2144 C CA . PHE A 1 273 ? -7.117 19.609 19.547 1 97.94 273 PHE A CA 1
ATOM 2145 C C . PHE A 1 273 ? -5.625 19.844 19.375 1 97.94 273 PHE A C 1
ATOM 2147 O O . PHE A 1 273 ? -4.801 19.125 19.938 1 97.94 273 PHE A O 1
ATOM 2154 N N . VAL A 1 274 ? -5.234 20.859 18.594 1 97.56 274 VAL A N 1
ATOM 2155 C CA . VAL A 1 274 ? -3.824 21.094 18.312 1 97.56 274 VAL A CA 1
ATOM 2156 C C . VAL A 1 274 ? -3.496 22.578 18.5 1 97.56 274 VAL A C 1
ATOM 2158 O O . VAL A 1 274 ? -4.348 23.438 18.297 1 97.56 274 VAL A O 1
ATOM 2161 N N . CYS A 1 275 ? -2.301 22.828 18.953 1 98.12 275 CYS A N 1
ATOM 2162 C CA . CYS A 1 275 ? -1.845 24.203 19.172 1 98.12 275 CYS A CA 1
ATOM 2163 C C . CYS A 1 275 ? -0.345 24.312 18.922 1 98.12 275 CYS A C 1
ATOM 2165 O O . CYS A 1 275 ? 0.431 23.484 19.375 1 98.12 275 CYS A O 1
ATOM 2167 N N . ASN A 1 276 ? 0.022 25.25 18.125 1 98.56 276 ASN A N 1
ATOM 2168 C CA . ASN A 1 276 ? 1.434 25.578 17.938 1 98.56 276 ASN A CA 1
ATOM 2169 C C . ASN A 1 276 ? 1.874 26.734 18.828 1 98.56 276 ASN A C 1
ATOM 2171 O O . ASN A 1 276 ? 1.3 27.828 18.75 1 98.56 276 ASN A O 1
ATOM 2175 N N . VAL A 1 277 ? 2.861 26.484 19.609 1 98.69 277 VAL A N 1
ATOM 2176 C CA . VAL A 1 277 ? 3.4 27.516 20.5 1 98.69 277 VAL A CA 1
ATOM 2177 C C . VAL A 1 277 ? 4.859 27.797 20.141 1 98.69 277 VAL A C 1
ATOM 2179 O O . VAL A 1 277 ? 5.664 26.859 20.047 1 98.69 277 VAL A O 1
ATOM 2182 N N . ARG A 1 278 ? 5.164 29.047 19.922 1 98.19 278 ARG A N 1
ATOM 2183 C CA . ARG A 1 278 ? 6.539 29.422 19.609 1 98.19 278 ARG A CA 1
ATOM 2184 C C . ARG A 1 278 ? 7.477 29.062 20.766 1 98.19 278 ARG A C 1
ATOM 2186 O O . ARG A 1 278 ? 7.152 29.312 21.938 1 98.19 278 ARG A O 1
ATOM 2193 N N . ILE A 1 279 ? 8.539 28.406 20.406 1 96.25 279 ILE A N 1
ATOM 2194 C CA . ILE A 1 279 ? 9.484 28.062 21.469 1 96.25 279 ILE A CA 1
ATOM 2195 C C . ILE A 1 279 ? 10.469 29.219 21.656 1 96.25 279 ILE A C 1
ATOM 2197 O O . ILE A 1 279 ? 10.688 30.016 20.75 1 96.25 279 ILE A O 1
ATOM 2201 N N . PRO A 1 280 ? 11.055 29.312 22.844 1 93.5 280 PRO A N 1
ATOM 2202 C CA . PRO A 1 280 ? 11.953 30.422 23.156 1 93.5 280 PRO A CA 1
ATOM 2203 C C . PRO A 1 280 ? 13.359 30.219 22.609 1 93.5 280 PRO A C 1
ATOM 2205 O O . PRO A 1 280 ? 14.336 30.312 23.359 1 93.5 280 PRO A O 1
ATOM 2208 N N . VAL A 1 281 ? 13.422 29.953 21.375 1 89.31 281 VAL A N 1
ATOM 2209 C CA . VAL A 1 281 ? 14.664 29.797 20.625 1 89.31 281 VAL A CA 1
ATOM 2210 C C . VAL A 1 281 ? 14.68 30.734 19.438 1 89.31 281 VAL A C 1
ATOM 2212 O O . VAL A 1 281 ? 13.719 30.781 18.656 1 89.31 281 VAL A O 1
ATOM 2215 N N . GLU A 1 282 ? 15.75 31.5 19.359 1 88.19 282 GLU A N 1
ATOM 2216 C CA . GLU A 1 282 ? 15.875 32.406 18.234 1 88.19 282 GLU A CA 1
ATOM 2217 C C . GLU A 1 282 ? 16.094 31.672 16.922 1 88.19 282 GLU A C 1
ATOM 2219 O O . GLU A 1 282 ? 16.672 30.578 16.922 1 88.19 282 GLU A O 1
ATOM 2224 N N . TRP A 1 283 ? 15.539 32.25 15.906 1 91.56 283 TRP A N 1
ATOM 2225 C CA . TRP A 1 283 ? 15.758 31.656 14.594 1 91.56 283 TRP A CA 1
ATOM 2226 C C . TRP A 1 283 ? 17.25 31.547 14.281 1 91.56 283 TRP A C 1
ATOM 2228 O O . TRP A 1 283 ? 18 32.5 14.453 1 91.56 283 TRP A O 1
ATOM 2238 N N . PRO A 1 284 ? 17.641 30.422 13.781 1 88.5 284 PRO A N 1
ATOM 2239 C CA . PRO A 1 284 ? 19.078 30.203 13.594 1 88.5 284 PRO A CA 1
ATOM 2240 C C . PRO A 1 284 ? 19.625 30.922 12.367 1 88.5 284 PRO A C 1
ATOM 2242 O O . PRO A 1 284 ? 18.891 31.172 11.406 1 88.5 284 PRO A O 1
ATOM 2245 N N . THR A 1 285 ? 20.891 31.297 12.406 1 89.56 285 THR A N 1
ATOM 2246 C CA . THR A 1 285 ? 21.594 31.938 11.305 1 89.56 285 THR A CA 1
ATOM 2247 C C . THR A 1 285 ? 22.75 31.062 10.828 1 89.56 285 THR A C 1
ATOM 2249 O O . THR A 1 285 ? 23.266 30.234 11.578 1 89.56 285 THR A O 1
ATOM 2252 N N . THR A 1 286 ? 23.047 31.203 9.531 1 88.12 286 THR A N 1
ATOM 2253 C CA . THR A 1 286 ? 24.219 30.531 8.984 1 88.12 286 THR A CA 1
ATOM 2254 C C . THR A 1 286 ? 25.516 31.109 9.562 1 88.12 286 THR A C 1
ATOM 2256 O O . THR A 1 286 ? 25.469 32.094 10.312 1 88.12 286 THR A O 1
ATOM 2259 N N . SER A 1 287 ? 26.688 30.438 9.227 1 85.44 287 SER A N 1
ATOM 2260 C CA . SER A 1 287 ? 28 30.922 9.664 1 85.44 287 SER A CA 1
ATOM 2261 C C . SER A 1 287 ? 28.25 32.344 9.188 1 85.44 287 SER A C 1
ATOM 2263 O O . SER A 1 287 ? 29 33.094 9.812 1 85.44 287 SER A O 1
ATOM 2265 N N . GLU A 1 288 ? 27.594 32.781 8.172 1 90.81 288 GLU A N 1
ATOM 2266 C CA . GLU A 1 288 ? 27.781 34.094 7.598 1 90.81 288 GLU A CA 1
ATOM 2267 C C . GLU A 1 288 ? 26.797 35.094 8.211 1 90.81 288 GLU A C 1
ATOM 2269 O O . GLU A 1 288 ? 26.75 36.25 7.805 1 90.81 288 GLU A O 1
ATOM 2274 N N . GLY A 1 289 ? 25.938 34.688 9.094 1 86.69 289 GLY A N 1
ATOM 2275 C CA . GLY A 1 289 ? 25.031 35.562 9.797 1 86.69 289 GLY A CA 1
ATOM 2276 C C . GLY A 1 289 ? 23.688 35.688 9.102 1 86.69 289 GLY A C 1
ATOM 2277 O O . GLY A 1 289 ? 22.859 36.5 9.5 1 86.69 289 GLY A O 1
ATOM 2278 N N . LYS A 1 290 ? 23.656 34.938 8.133 1 89.31 290 LYS A N 1
ATOM 2279 C CA . LYS A 1 290 ? 22.391 35.031 7.402 1 89.31 290 LYS A CA 1
ATOM 2280 C C . LYS A 1 290 ? 21.375 34.062 7.988 1 89.31 290 LYS A C 1
ATOM 2282 O O . LYS A 1 290 ? 21.719 32.938 8.406 1 89.31 290 LYS A O 1
ATOM 2287 N N . PRO A 1 291 ? 20 34.5 8.031 1 91.94 291 PRO A N 1
ATOM 2288 C CA . PRO A 1 291 ? 18.969 33.562 8.508 1 91.94 291 PRO A CA 1
ATOM 2289 C C . PRO A 1 291 ? 18.953 32.25 7.723 1 91.94 291 PRO A C 1
ATOM 2291 O O . PRO A 1 291 ? 19.078 32.281 6.496 1 91.94 291 PRO A O 1
ATOM 2294 N N . MET A 1 292 ? 18.75 31.172 8.422 1 91.44 292 MET A N 1
ATOM 2295 C CA . MET A 1 292 ? 18.672 29.859 7.781 1 91.44 292 MET A CA 1
ATOM 2296 C C . MET A 1 292 ? 17.328 29.672 7.086 1 91.44 292 MET A C 1
ATOM 2298 O O . MET A 1 292 ? 16.344 30.297 7.461 1 91.44 292 MET A O 1
ATOM 2302 N N . SER A 1 293 ? 17.391 28.859 6 1 92.31 293 SER A N 1
ATOM 2303 C CA . SER A 1 293 ? 16.125 28.406 5.422 1 92.31 293 SER A CA 1
ATOM 2304 C C . SER A 1 293 ? 15.43 27.391 6.328 1 92.31 293 SER A C 1
ATOM 2306 O O . SER A 1 293 ? 16.031 26.891 7.281 1 92.31 293 SER A O 1
ATOM 2308 N N . HIS A 1 294 ? 14.156 27.156 6.031 1 91.25 294 HIS A N 1
ATOM 2309 C CA . HIS A 1 294 ? 13.43 26.141 6.801 1 91.25 294 HIS A CA 1
ATOM 2310 C C . HIS A 1 294 ? 14.117 24.781 6.727 1 91.25 294 HIS A C 1
ATOM 2312 O O . HIS A 1 294 ? 14.234 24.094 7.734 1 91.25 294 HIS A O 1
ATOM 2318 N N . ASP A 1 295 ? 14.555 24.438 5.574 1 88.75 295 ASP A N 1
ATOM 2319 C CA . ASP A 1 295 ? 15.234 23.156 5.391 1 88.75 295 ASP A CA 1
ATOM 2320 C C . ASP A 1 295 ? 16.531 23.109 6.211 1 88.75 295 ASP A C 1
ATOM 2322 O O . ASP A 1 295 ? 16.844 22.078 6.793 1 88.75 295 ASP A O 1
ATOM 2326 N N . GLU A 1 296 ? 17.203 24.219 6.258 1 89.06 296 GLU A N 1
ATOM 2327 C CA . GLU A 1 296 ? 18.469 24.297 6.996 1 89.06 296 GLU A CA 1
ATOM 2328 C C . GLU A 1 296 ? 18.234 24.234 8.5 1 89.06 296 GLU A C 1
ATOM 2330 O O . GLU A 1 296 ? 19.109 23.812 9.258 1 89.06 296 GLU A O 1
ATOM 2335 N N . ALA A 1 297 ? 17.047 24.625 8.906 1 91.62 297 ALA A N 1
ATOM 2336 C CA . ALA A 1 297 ? 16.734 24.703 10.328 1 91.62 297 ALA A CA 1
ATOM 2337 C C . ALA A 1 297 ? 16.234 23.344 10.859 1 91.62 297 ALA A C 1
ATOM 2339 O O . ALA A 1 297 ? 16.203 23.125 12.07 1 91.62 297 ALA A O 1
ATOM 2340 N N . MET A 1 298 ? 15.898 22.469 9.945 1 90.75 298 MET A N 1
ATOM 2341 C CA . MET A 1 298 ? 15.258 21.203 10.305 1 90.75 298 MET A CA 1
ATOM 2342 C C . MET A 1 298 ? 16.141 20.391 11.242 1 90.75 298 MET A C 1
ATOM 2344 O O . MET A 1 298 ? 15.664 19.812 12.219 1 90.75 298 MET A O 1
ATOM 2348 N N . PRO A 1 299 ? 17.438 20.391 11 1 88 299 PRO A N 1
ATOM 2349 C CA . PRO A 1 299 ? 18.297 19.625 11.914 1 88 299 PRO A CA 1
ATOM 2350 C C . PRO A 1 299 ? 18.234 20.141 13.344 1 88 299 PRO A C 1
ATOM 2352 O O . PRO A 1 299 ? 18.344 19.359 14.297 1 88 299 PRO A O 1
ATOM 2355 N N . LEU A 1 300 ? 18.156 21.453 13.492 1 88.38 300 LEU A N 1
ATOM 2356 C CA . LEU A 1 300 ? 18.016 22.031 14.82 1 88.38 300 LEU A CA 1
ATOM 2357 C C . LEU A 1 300 ? 16.719 21.578 15.477 1 88.38 300 LEU A C 1
ATOM 2359 O O . LEU A 1 300 ? 16.703 21.25 16.672 1 88.38 300 LEU A O 1
ATOM 2363 N N . CYS A 1 301 ? 15.633 21.578 14.75 1 92.81 301 CYS A N 1
ATOM 2364 C CA . CYS A 1 301 ? 14.352 21.094 15.258 1 92.81 301 CYS A CA 1
ATOM 2365 C C . CYS A 1 301 ? 14.469 19.641 15.727 1 92.81 301 CYS A C 1
ATOM 2367 O O . CYS A 1 301 ? 14.023 19.312 16.828 1 92.81 301 CYS A O 1
ATOM 2369 N N . ASP A 1 302 ? 15.117 18.875 14.93 1 90.44 302 ASP A N 1
ATOM 2370 C CA . ASP A 1 302 ? 15.312 17.469 15.273 1 90.44 302 ASP A CA 1
ATOM 2371 C C . ASP A 1 302 ? 16.141 17.328 16.547 1 90.44 302 ASP A C 1
ATOM 2373 O O . ASP A 1 302 ? 15.852 16.453 17.375 1 90.44 302 ASP A O 1
ATOM 2377 N N . ALA A 1 303 ? 17.156 18.094 16.641 1 88.62 303 ALA A N 1
ATOM 2378 C CA . ALA A 1 303 ? 18.031 18.047 17.812 1 88.62 303 ALA A CA 1
ATOM 2379 C C . ALA A 1 303 ? 17.266 18.391 19.094 1 88.62 303 ALA A C 1
ATOM 2381 O O . ALA A 1 303 ? 17.484 17.766 20.141 1 88.62 303 ALA A O 1
ATOM 2382 N N . ILE A 1 304 ? 16.438 19.375 18.984 1 91.12 304 ILE A N 1
ATOM 2383 C CA . ILE A 1 304 ? 15.633 19.766 20.141 1 91.12 304 ILE A CA 1
ATOM 2384 C C . ILE A 1 304 ? 14.695 18.641 20.531 1 91.12 304 ILE A C 1
ATOM 2386 O O . ILE A 1 304 ? 14.555 18.312 21.703 1 91.12 304 ILE A O 1
ATOM 2390 N N . MET A 1 305 ? 14.055 18.062 19.578 1 92.19 305 MET A N 1
ATOM 2391 C CA . MET A 1 305 ? 13.148 16.938 19.812 1 92.19 305 MET A CA 1
ATOM 2392 C C . MET A 1 305 ? 13.891 15.773 20.453 1 92.19 305 MET A C 1
ATOM 2394 O O . MET A 1 305 ? 13.391 15.156 21.406 1 92.19 305 MET A O 1
ATOM 2398 N N . ASP A 1 306 ? 15.055 15.492 19.906 1 88.56 306 ASP A N 1
ATOM 2399 C CA . ASP A 1 306 ? 15.859 14.398 20.453 1 88.56 306 ASP A CA 1
ATOM 2400 C C . ASP A 1 306 ? 16.266 14.672 21.891 1 88.56 306 ASP A C 1
ATOM 2402 O O . ASP A 1 306 ? 16.266 13.773 22.734 1 88.56 306 ASP A O 1
ATOM 2406 N N . PHE A 1 307 ? 16.656 15.844 22.125 1 88.25 307 PHE A N 1
ATOM 2407 C CA . PHE A 1 307 ? 17.062 16.234 23.469 1 88.25 307 PHE A CA 1
ATOM 2408 C C . PHE A 1 307 ? 15.922 16.047 24.453 1 88.25 307 PHE A C 1
ATOM 2410 O O . PHE A 1 307 ? 16.109 15.477 25.531 1 88.25 307 PHE A O 1
ATOM 2417 N N . LEU A 1 308 ? 14.75 16.531 24.141 1 91.69 308 LEU A N 1
ATOM 2418 C CA . LEU A 1 308 ? 13.57 16.391 24.984 1 91.69 308 LEU A CA 1
ATOM 2419 C C . LEU A 1 308 ? 13.258 14.93 25.25 1 91.69 308 LEU A C 1
ATOM 2421 O O . LEU A 1 308 ? 12.914 14.555 26.375 1 91.69 308 LEU A O 1
ATOM 2425 N N . ASP A 1 309 ? 13.336 14.164 24.203 1 91.12 309 ASP A N 1
ATOM 2426 C CA . ASP A 1 309 ? 13.062 12.734 24.312 1 91.12 309 ASP A CA 1
ATOM 2427 C C . ASP A 1 309 ? 14.078 12.047 25.219 1 91.12 309 ASP A C 1
ATOM 2429 O O . ASP A 1 309 ? 13.711 11.281 26.109 1 91.12 309 ASP A O 1
ATOM 2433 N N . ASP A 1 310 ? 15.344 12.344 25.016 1 87.94 310 ASP A N 1
ATOM 2434 C CA . ASP A 1 310 ? 16.438 11.664 25.703 1 87.94 310 ASP A CA 1
ATOM 2435 C C . ASP A 1 310 ? 16.484 12.07 27.172 1 87.94 310 ASP A C 1
ATOM 2437 O O . ASP A 1 310 ? 16.703 11.227 28.047 1 87.94 310 ASP A O 1
ATOM 2441 N N . GLN A 1 311 ? 16.297 13.305 27.453 1 88.69 311 GLN A N 1
ATOM 2442 C CA . GLN A 1 311 ? 16.531 13.828 28.797 1 88.69 311 GLN A CA 1
ATOM 2443 C C . GLN A 1 311 ? 15.258 13.828 29.625 1 88.69 311 GLN A C 1
ATOM 2445 O O . GLN A 1 311 ? 15.305 13.672 30.859 1 88.69 311 GLN A O 1
ATOM 2450 N N . TYR A 1 312 ? 14.156 13.977 28.906 1 91.25 312 TYR A N 1
ATOM 2451 C CA . TYR A 1 312 ? 12.922 14.18 29.672 1 91.25 312 TYR A CA 1
ATOM 2452 C C . TYR A 1 312 ? 11.867 13.148 29.281 1 91.25 312 TYR A C 1
ATOM 2454 O O . TYR A 1 312 ? 10.789 13.094 29.875 1 91.25 312 TYR A O 1
ATOM 2462 N N . ARG A 1 313 ? 12.055 12.375 28.25 1 91.25 313 ARG A N 1
ATOM 2463 C CA . ARG A 1 313 ? 11.117 11.383 27.75 1 91.25 313 ARG A CA 1
ATOM 2464 C C . ARG A 1 313 ? 9.852 12.047 27.203 1 91.25 313 ARG A C 1
ATOM 2466 O O . ARG A 1 313 ? 8.742 11.539 27.406 1 91.25 313 ARG A O 1
ATOM 2473 N N . ILE A 1 314 ? 10.031 13.242 26.656 1 92.69 314 ILE A N 1
ATOM 2474 C CA . ILE A 1 314 ? 8.945 14 26.031 1 92.69 314 ILE A CA 1
ATOM 2475 C C . ILE A 1 314 ? 9.133 14.016 24.516 1 92.69 314 ILE A C 1
ATOM 2477 O O . ILE A 1 314 ? 10.211 14.336 24.016 1 92.69 314 ILE A O 1
ATOM 2481 N N . VAL A 1 315 ? 8.055 13.617 23.875 1 92.56 315 VAL A N 1
ATOM 2482 C CA . VAL A 1 315 ? 8.086 13.734 22.422 1 92.56 315 VAL A CA 1
ATOM 2483 C C . VAL A 1 315 ? 7.062 14.773 21.969 1 92.56 315 VAL A C 1
ATOM 2485 O O . VAL A 1 315 ? 5.867 14.648 22.25 1 92.56 315 VAL A O 1
ATOM 2488 N N . VAL A 1 316 ? 7.566 15.789 21.391 1 94.38 316 VAL A N 1
ATOM 2489 C CA . VAL A 1 316 ? 6.75 16.859 20.812 1 94.38 316 VAL A CA 1
ATOM 2490 C C . VAL A 1 316 ? 7.328 17.281 19.453 1 94.38 316 VAL A C 1
ATOM 2492 O O . VAL A 1 316 ? 8.547 17.25 19.266 1 94.38 316 VAL A O 1
ATOM 2495 N N . ARG A 1 317 ? 6.484 17.594 18.594 1 94.56 317 ARG A N 1
ATOM 2496 C CA . ARG A 1 317 ? 6.961 18.031 17.281 1 94.56 317 ARG A CA 1
ATOM 2497 C C . ARG A 1 317 ? 7.422 19.484 17.328 1 94.56 317 ARG A C 1
ATOM 2499 O O . ARG A 1 317 ? 6.699 20.359 17.812 1 94.56 317 ARG A O 1
ATOM 2506 N N . VAL A 1 318 ? 8.633 19.688 16.906 1 95.25 318 VAL A N 1
ATOM 2507 C CA . VAL A 1 318 ? 9.164 21.031 16.703 1 95.25 318 VAL A CA 1
ATOM 2508 C C . VAL A 1 318 ? 9.344 21.312 15.211 1 95.25 318 VAL A C 1
ATOM 2510 O O . VAL A 1 318 ? 9.953 20.5 14.492 1 95.25 318 VAL A O 1
ATOM 2513 N N . VAL A 1 319 ? 8.82 22.422 14.766 1 95.62 319 VAL A N 1
ATOM 2514 C CA . VAL A 1 319 ? 8.82 22.672 13.328 1 95.62 319 VAL A CA 1
ATOM 2515 C C . VAL A 1 319 ? 9.156 24.125 13.055 1 95.62 319 VAL A C 1
ATOM 2517 O O . VAL A 1 319 ? 8.82 25.016 13.852 1 95.62 319 VAL A O 1
ATOM 2520 N N . PRO A 1 320 ? 9.859 24.344 11.961 1 96.06 320 PRO A N 1
ATOM 2521 C CA . PRO A 1 320 ? 10.008 25.719 11.484 1 96.06 320 PRO A CA 1
ATOM 2522 C C . PRO A 1 320 ? 8.789 26.219 10.719 1 96.06 320 PRO A C 1
ATOM 2524 O O . PRO A 1 320 ? 8.195 25.469 9.938 1 96.06 320 PRO A O 1
ATOM 2527 N N . PHE A 1 321 ? 8.344 27.328 10.992 1 96.56 321 PHE A N 1
ATOM 2528 C CA . PHE A 1 321 ? 7.242 27.953 10.266 1 96.56 321 PHE A CA 1
ATOM 2529 C C . PHE A 1 321 ? 7.363 29.469 10.289 1 96.56 321 PHE A C 1
ATOM 2531 O O . PHE A 1 321 ? 7.441 30.078 11.359 1 96.56 321 PHE A O 1
ATOM 2538 N N . GLN A 1 322 ? 7.488 30.094 9.125 1 96.38 322 GLN A N 1
ATOM 2539 C CA . GLN A 1 322 ? 7.562 31.547 8.961 1 96.38 322 GLN A CA 1
ATOM 2540 C C . GLN A 1 322 ? 8.688 32.125 9.805 1 96.38 322 GLN A C 1
ATOM 2542 O O . GLN A 1 322 ? 8.461 33.062 10.57 1 96.38 322 GLN A O 1
ATOM 2547 N N . ASN A 1 323 ? 9.859 31.484 9.781 1 94.94 323 ASN A N 1
ATOM 2548 C CA . ASN A 1 323 ? 11.125 31.906 10.375 1 94.94 323 ASN A CA 1
ATOM 2549 C C . ASN A 1 323 ? 11.039 31.953 11.898 1 94.94 323 ASN A C 1
ATOM 2551 O O . ASN A 1 323 ? 11.617 32.844 12.531 1 94.94 323 ASN A O 1
ATOM 2555 N N . GLN A 1 324 ? 10.211 31.141 12.391 1 96.5 324 GLN A N 1
ATOM 2556 C CA . GLN A 1 324 ? 10.133 30.875 13.828 1 96.5 324 GLN A CA 1
ATOM 2557 C C . GLN A 1 324 ? 10.047 29.375 14.102 1 96.5 324 GLN A C 1
ATOM 2559 O O . GLN A 1 324 ? 9.773 28.578 13.203 1 96.5 324 GLN A O 1
ATOM 2564 N N . LEU A 1 325 ? 10.383 29.031 15.281 1 96.06 325 LEU A N 1
ATOM 2565 C CA . LEU A 1 325 ? 10.305 27.641 15.695 1 96.06 325 LEU A CA 1
ATOM 2566 C C . LEU A 1 325 ? 9.125 27.406 16.641 1 96.06 325 LEU A C 1
ATOM 2568 O O . LEU A 1 325 ? 8.914 28.188 17.562 1 96.06 325 LEU A O 1
ATOM 2572 N N . TYR A 1 326 ? 8.383 26.406 16.344 1 98.06 326 TYR A N 1
ATOM 2573 C CA . TYR A 1 326 ? 7.184 26.125 17.125 1 98.06 326 TYR A CA 1
ATOM 2574 C C . TYR A 1 326 ? 7.191 24.703 17.656 1 98.06 326 TYR A C 1
ATOM 2576 O O . TYR A 1 326 ? 7.707 23.797 17 1 98.06 326 TYR A O 1
ATOM 2584 N N . ALA A 1 327 ? 6.656 24.516 18.812 1 97.88 327 ALA A N 1
ATOM 2585 C CA . ALA A 1 327 ? 6.234 23.203 19.297 1 97.88 327 ALA A CA 1
ATOM 2586 C C . ALA A 1 327 ? 4.758 22.969 19.016 1 97.88 327 ALA A C 1
ATOM 2588 O O . ALA A 1 327 ? 3.906 23.781 19.375 1 97.88 327 ALA A O 1
ATOM 2589 N N . ARG A 1 328 ? 4.5 21.922 18.359 1 97.94 328 ARG A N 1
ATOM 2590 C CA . ARG A 1 328 ? 3.113 21.547 18.094 1 97.94 328 ARG A CA 1
ATOM 2591 C C . ARG A 1 328 ? 2.602 20.562 19.156 1 97.94 328 ARG A C 1
ATOM 2593 O O . ARG A 1 328 ? 2.996 19.406 19.172 1 97.94 328 ARG A O 1
ATOM 2600 N N . ILE A 1 329 ? 1.703 21.047 19.953 1 97.69 329 ILE A N 1
ATOM 2601 C CA . ILE A 1 329 ? 1.147 20.203 21.016 1 97.69 329 ILE A CA 1
ATOM 2602 C C . ILE A 1 329 ? -0.262 19.766 20.625 1 97.69 329 ILE A C 1
ATOM 2604 O O . ILE A 1 329 ? -0.915 20.406 19.797 1 97.69 329 ILE A O 1
ATOM 2608 N N . SER A 1 330 ? -0.647 18.688 21.141 1 97 330 SER A N 1
ATOM 2609 C CA . SER A 1 330 ? -1.988 18.141 20.953 1 97 330 SER A CA 1
ATOM 2610 C C . SER A 1 330 ? -2.574 17.641 22.266 1 97 330 SER A C 1
ATOM 2612 O O . SER A 1 330 ? -1.842 17.438 23.234 1 97 330 SER A O 1
ATOM 2614 N N . ALA A 1 331 ? -3.873 17.578 22.359 1 96.69 331 ALA A N 1
ATOM 2615 C CA . ALA A 1 331 ? -4.551 17.078 23.562 1 96.69 331 ALA A CA 1
ATOM 2616 C C . ALA A 1 331 ? -5.527 15.953 23.219 1 96.69 331 ALA A C 1
ATOM 2618 O O . ALA A 1 331 ? -6.258 16.047 22.219 1 96.69 331 ALA A O 1
ATOM 2619 N N . GLN A 1 332 ? -5.441 14.93 23.906 1 94.62 332 GLN A N 1
ATOM 2620 C CA . GLN A 1 332 ? -6.379 13.812 23.859 1 94.62 332 GLN A CA 1
ATOM 2621 C C . GLN A 1 332 ? -6.922 13.5 25.25 1 94.62 332 GLN A C 1
ATOM 2623 O O . GLN A 1 332 ? -6.422 14.023 26.25 1 94.62 332 GLN A O 1
ATOM 2628 N N . MET A 1 333 ? -7.898 12.641 25.328 1 93.69 333 MET A N 1
ATOM 2629 C CA . MET A 1 333 ? -8.641 12.367 26.562 1 93.69 333 MET A CA 1
ATOM 2630 C C . MET A 1 333 ? -7.707 11.867 27.656 1 93.69 333 MET A C 1
ATOM 2632 O O . MET A 1 333 ? -7.996 12.031 28.844 1 93.69 333 MET A O 1
ATOM 2636 N N . TYR A 1 334 ? -6.555 11.32 27.281 1 92.19 334 TYR A N 1
ATOM 2637 C CA . TYR A 1 334 ? -5.684 10.727 28.281 1 92.19 334 TYR A CA 1
ATOM 2638 C C . TYR A 1 334 ? -4.59 11.695 28.703 1 92.19 334 TYR A C 1
ATOM 2640 O O . TYR A 1 334 ? -3.76 11.375 29.562 1 92.19 334 TYR A O 1
ATOM 2648 N N . ASN A 1 335 ? -4.535 12.898 28.156 1 94.94 335 ASN A N 1
ATOM 2649 C CA . ASN A 1 335 ? -3.578 13.922 28.562 1 94.94 335 ASN A CA 1
ATOM 2650 C C . ASN A 1 335 ? -4.066 14.695 29.781 1 94.94 335 ASN A C 1
ATOM 2652 O O . ASN A 1 335 ? -5.27 14.789 30.016 1 94.94 335 ASN A O 1
ATOM 2656 N N . GLU A 1 336 ? -3.082 15.164 30.484 1 96.25 336 GLU A N 1
ATOM 2657 C CA . GLU A 1 336 ? -3.352 15.961 31.672 1 96.25 336 GLU A CA 1
ATOM 2658 C C . GLU A 1 336 ? -2.506 17.234 31.688 1 96.25 336 GLU A C 1
ATOM 2660 O O . GLU A 1 336 ? -1.541 17.359 30.938 1 96.25 336 GLU A O 1
ATOM 2665 N N . ARG A 1 337 ? -2.908 18.156 32.562 1 97.81 337 ARG A N 1
ATOM 2666 C CA . ARG A 1 337 ? -2.195 19.422 32.656 1 97.81 337 ARG A CA 1
ATOM 2667 C C . ARG A 1 337 ? -0.72 19.203 32.969 1 97.81 337 ARG A C 1
ATOM 2669 O O . ARG A 1 337 ? 0.146 19.906 32.469 1 97.81 337 ARG A O 1
ATOM 2676 N N . ARG A 1 338 ? -0.471 18.203 33.75 1 97.31 338 ARG A N 1
ATOM 2677 C CA . ARG A 1 338 ? 0.893 17.922 34.188 1 97.31 338 ARG A CA 1
ATOM 2678 C C . ARG A 1 338 ? 1.793 17.625 32.969 1 97.31 338 ARG A C 1
ATOM 2680 O O . ARG A 1 338 ? 2.982 17.938 33 1 97.31 338 ARG A O 1
ATOM 2687 N N . ASP A 1 339 ? 1.22 16.984 31.953 1 96.56 339 ASP A N 1
ATOM 2688 C CA . ASP A 1 339 ? 1.99 16.688 30.75 1 96.56 339 ASP A CA 1
ATOM 2689 C C . ASP A 1 339 ? 2.539 17.969 30.109 1 96.56 339 ASP A C 1
ATOM 2691 O O . ASP A 1 339 ? 3.691 18 29.672 1 96.56 339 ASP A O 1
ATOM 2695 N N . TYR A 1 340 ? 1.853 19 30.109 1 98.19 340 TYR A N 1
ATOM 2696 C CA . TYR A 1 340 ? 2.24 20.25 29.484 1 98.19 340 TYR A CA 1
ATOM 2697 C C . TYR A 1 340 ? 3.123 21.078 30.422 1 98.19 340 TYR A C 1
ATOM 2699 O O . TYR A 1 340 ? 4.004 21.812 29.953 1 98.19 340 TYR A O 1
ATOM 2707 N N . GLU A 1 341 ? 2.857 20.969 31.719 1 98.19 341 GLU A N 1
ATOM 2708 C CA . GLU A 1 341 ? 3.736 21.625 32.688 1 98.19 341 GLU A CA 1
ATOM 2709 C C . GLU A 1 341 ? 5.16 21.094 32.562 1 98.19 341 GLU A C 1
ATOM 2711 O O . GLU A 1 341 ? 6.125 21.859 32.625 1 98.19 341 GLU A O 1
ATOM 2716 N N . GLN A 1 342 ? 5.242 19.797 32.406 1 97.25 342 GLN A N 1
ATOM 2717 C CA . GLN A 1 342 ? 6.551 19.172 32.25 1 97.25 342 GLN A CA 1
ATOM 2718 C C . GLN A 1 342 ? 7.234 19.656 30.969 1 97.25 342 GLN A C 1
ATOM 2720 O O . GLN A 1 342 ? 8.438 19.938 30.969 1 97.25 342 GLN A O 1
ATOM 2725 N N . LEU A 1 343 ? 6.484 19.75 29.891 1 97.25 343 LEU A N 1
ATOM 2726 C CA . LEU A 1 343 ? 7.035 20.25 28.641 1 97.25 343 LEU A CA 1
ATOM 2727 C C . LEU A 1 343 ? 7.523 21.688 28.812 1 97.25 343 LEU A C 1
ATOM 2729 O O . LEU A 1 343 ? 8.594 22.047 28.312 1 97.25 343 LEU A O 1
ATOM 2733 N N . GLY A 1 344 ? 6.688 22.484 29.438 1 97.69 344 GLY A N 1
ATOM 2734 C CA . GLY A 1 344 ? 7.043 23.875 29.656 1 97.69 344 GLY A CA 1
ATOM 2735 C C . GLY A 1 344 ? 8.367 24.047 30.375 1 97.69 344 GLY A C 1
ATOM 2736 O O . GLY A 1 344 ? 9.227 24.812 29.938 1 97.69 344 GLY A O 1
ATOM 2737 N N . GLN A 1 345 ? 8.547 23.312 31.422 1 95.38 345 GLN A N 1
ATOM 2738 C CA . GLN A 1 345 ? 9.766 23.406 32.219 1 95.38 345 GLN A CA 1
ATOM 2739 C C . GLN A 1 345 ? 10.961 22.859 31.453 1 95.38 345 GLN A C 1
ATOM 2741 O O . GLN A 1 345 ? 12.055 23.453 31.5 1 95.38 345 GLN A O 1
ATOM 2746 N N . ALA A 1 346 ? 10.758 21.75 30.797 1 94.38 346 ALA A N 1
ATOM 2747 C CA . ALA A 1 346 ? 11.844 21.141 30.031 1 94.38 346 ALA A CA 1
ATOM 2748 C C . ALA A 1 346 ? 12.352 22.094 28.953 1 94.38 346 ALA A C 1
ATOM 2750 O O . ALA A 1 346 ? 13.555 22.188 28.734 1 94.38 346 ALA A O 1
ATOM 2751 N N . MET A 1 347 ? 11.445 22.766 28.281 1 94.5 347 MET A N 1
ATOM 2752 C CA . MET A 1 347 ? 11.82 23.688 27.203 1 94.5 347 MET A CA 1
ATOM 2753 C C . MET A 1 347 ? 12.609 24.875 27.75 1 94.5 347 MET A C 1
ATOM 2755 O O . MET A 1 347 ? 13.547 25.344 27.094 1 94.5 347 MET A O 1
ATOM 2759 N N . VAL A 1 348 ? 12.258 25.328 28.875 1 91.56 348 VAL A N 1
ATOM 2760 C CA . VAL A 1 348 ? 12.992 26.406 29.516 1 91.56 348 VAL A CA 1
ATOM 2761 C C . VAL A 1 348 ? 14.422 25.953 29.828 1 91.56 348 VAL A C 1
ATOM 2763 O O . VAL A 1 348 ? 15.375 26.719 29.625 1 91.56 348 VAL A O 1
ATOM 2766 N N . GLU A 1 349 ? 14.523 24.812 30.203 1 84.62 349 GLU A N 1
ATOM 2767 C CA . GLU A 1 349 ? 15.844 24.266 30.516 1 84.62 349 GLU A CA 1
ATOM 2768 C C . GLU A 1 349 ? 16.672 24.094 29.25 1 84.62 349 GLU A C 1
ATOM 2770 O O . GLU A 1 349 ? 17.875 24.344 29.25 1 84.62 349 GLU A O 1
ATOM 2775 N N . VAL A 1 350 ? 16.031 23.609 28.234 1 82.62 350 VAL A N 1
ATOM 2776 C CA . VAL A 1 350 ? 16.703 23.375 26.953 1 82.62 350 VAL A CA 1
ATOM 2777 C C . VAL A 1 350 ? 17.219 24.703 26.406 1 82.62 350 VAL A C 1
ATOM 2779 O O . VAL A 1 350 ? 18.297 24.734 25.781 1 82.62 350 VAL A O 1
ATOM 2782 N N . THR A 1 351 ? 16.484 25.734 26.547 1 80.69 351 THR A N 1
ATOM 2783 C CA . THR A 1 351 ? 16.828 27.016 25.922 1 80.69 351 THR A CA 1
ATOM 2784 C C . THR A 1 351 ? 17.797 27.797 26.781 1 80.69 351 THR A C 1
ATOM 2786 O O . THR A 1 351 ? 18.438 28.75 26.312 1 80.69 351 THR A O 1
ATOM 2789 N N . ASN A 1 352 ? 17.688 27.484 28.031 1 72.69 352 ASN A N 1
ATOM 2790 C CA . ASN A 1 352 ? 18.641 28.156 28.906 1 72.69 352 ASN A CA 1
ATOM 2791 C C . ASN A 1 352 ? 20.031 27.516 28.812 1 72.69 352 ASN A C 1
ATOM 2793 O O . ASN A 1 352 ? 20.172 26.297 28.922 1 72.69 352 ASN A O 1
ATOM 2797 N N . THR A 1 353 ? 20.969 28.172 27.906 1 59.97 353 THR A N 1
ATOM 2798 C CA . THR A 1 353 ? 22.359 27.938 27.531 1 59.97 353 THR A CA 1
ATOM 2799 C C . THR A 1 353 ? 23.156 27.406 28.719 1 59.97 353 THR A C 1
ATOM 2801 O O . THR A 1 353 ? 22.922 27.812 29.859 1 59.97 353 THR A O 1
ATOM 2804 N N . PRO A 1 354 ? 24.047 26.172 28.266 1 61.44 354 PRO A N 1
ATOM 2805 C CA . PRO A 1 354 ? 25.094 25.203 27.922 1 61.44 354 PRO A CA 1
ATOM 2806 C C . PRO A 1 354 ? 24.547 23.828 27.578 1 61.44 354 PRO A C 1
ATOM 2808 O O . PRO A 1 354 ? 25.141 23.094 26.781 1 61.44 354 PRO A O 1
ATOM 2811 N N . THR A 1 355 ? 23.266 23.688 27.953 1 58.84 355 THR A N 1
ATOM 2812 C CA . THR A 1 355 ? 22.906 22.281 27.781 1 58.84 355 THR A CA 1
ATOM 2813 C C . THR A 1 355 ? 22.562 21.984 26.312 1 58.84 355 THR A C 1
ATOM 2815 O O . THR A 1 355 ? 23 20.969 25.766 1 58.84 355 THR A O 1
ATOM 2818 N N . LEU A 1 356 ? 21.844 22.953 25.688 1 63.06 356 LEU A N 1
ATOM 2819 C CA . LEU A 1 356 ? 21.516 22.688 24.297 1 63.06 356 LEU A CA 1
ATOM 2820 C C . LEU A 1 356 ? 22.75 22.766 23.422 1 63.06 356 LEU A C 1
ATOM 2822 O O . LEU A 1 356 ? 22.953 21.938 22.531 1 63.06 356 LEU A O 1
ATOM 2826 N N . ASP A 1 357 ? 23.531 23.766 23.797 1 65.44 357 ASP A N 1
ATOM 2827 C CA . ASP A 1 357 ? 24.75 23.938 23.031 1 65.44 357 ASP A CA 1
ATOM 2828 C C . ASP A 1 357 ? 25.656 22.703 23.156 1 65.44 357 ASP A C 1
ATOM 2830 O O . ASP A 1 357 ? 26.234 22.266 22.156 1 65.44 357 ASP A O 1
ATOM 2834 N N . ASP A 1 358 ? 25.703 22.297 24.328 1 65.56 358 ASP A N 1
ATOM 2835 C CA . ASP A 1 358 ? 26.5 21.109 24.578 1 65.56 358 ASP A CA 1
ATOM 2836 C C . ASP A 1 358 ? 25.938 19.906 23.812 1 65.56 358 ASP A C 1
ATOM 2838 O O . ASP A 1 358 ? 26.703 19.109 23.266 1 65.56 358 ASP A O 1
ATOM 2842 N N . TYR A 1 359 ? 24.719 19.953 23.828 1 66.19 359 TYR A N 1
ATOM 2843 C CA . TYR A 1 359 ? 24.062 18.844 23.172 1 66.19 359 TYR A CA 1
ATOM 2844 C C . TYR A 1 359 ? 24.266 18.906 21.656 1 66.19 359 TYR A C 1
ATOM 2846 O O . TYR A 1 359 ? 24.609 17.891 21.031 1 66.19 359 TYR A O 1
ATOM 2854 N N . LEU A 1 360 ? 24.094 20.047 21.219 1 68.5 360 LEU A N 1
ATOM 2855 C CA . LEU A 1 360 ? 24.266 20.234 19.781 1 68.5 360 LEU A CA 1
ATOM 2856 C C . LEU A 1 360 ? 25.703 19.969 19.344 1 68.5 360 LEU A C 1
ATOM 2858 O O . LEU A 1 360 ? 25.938 19.406 18.281 1 68.5 360 LEU A O 1
ATOM 2862 N N . THR A 1 361 ? 26.562 20.406 20.234 1 65.75 361 THR A N 1
ATOM 2863 C CA . THR A 1 361 ? 27.969 20.156 19.969 1 65.75 361 THR A CA 1
ATOM 2864 C C . THR A 1 361 ? 28.25 18.656 19.906 1 65.75 361 THR A C 1
ATOM 2866 O O . THR A 1 361 ? 29.031 18.203 19.078 1 65.75 361 THR A O 1
ATOM 2869 N N . ARG A 1 362 ? 27.594 17.969 20.641 1 59 362 ARG A N 1
ATOM 2870 C CA . ARG A 1 362 ? 27.766 16.516 20.672 1 59 362 ARG A CA 1
ATOM 2871 C C . ARG A 1 362 ? 27.219 15.875 19.406 1 59 362 ARG A C 1
ATOM 2873 O O . ARG A 1 362 ? 27.703 14.836 18.953 1 59 362 ARG A O 1
ATOM 2880 N N . LEU A 1 363 ? 26.234 16.672 18.906 1 59.03 363 LEU A N 1
ATOM 2881 C CA . LEU A 1 363 ? 25.625 16.156 17.688 1 59.03 363 LEU A CA 1
ATOM 2882 C C . LEU A 1 363 ? 26.359 16.672 16.453 1 59.03 363 LEU A C 1
ATOM 2884 O O . LEU A 1 363 ? 26 16.328 15.32 1 59.03 363 LEU A O 1
ATOM 2888 N N . ARG A 1 364 ? 27.484 17.234 16.766 1 61.78 364 ARG A N 1
ATOM 2889 C CA . ARG A 1 364 ? 28.312 17.828 15.727 1 61.78 364 ARG A CA 1
ATOM 2890 C C . ARG A 1 364 ? 27.469 18.703 14.797 1 61.78 364 ARG A C 1
ATOM 2892 O O . ARG A 1 364 ? 27.562 18.594 13.578 1 61.78 364 ARG A O 1
ATOM 2899 N N . LEU A 1 365 ? 26.438 19.391 15.336 1 54.38 365 LEU A N 1
ATOM 2900 C CA . LEU A 1 365 ? 25.609 20.391 14.672 1 54.38 365 LEU A CA 1
ATOM 2901 C C . LEU A 1 365 ? 26.047 21.797 15.062 1 54.38 365 LEU A C 1
ATOM 2903 O O . LEU A 1 365 ? 26.547 22.016 16.172 1 54.38 365 LEU A O 1
ATOM 2907 N N . MET B 1 1 ? 6.027 2.629 27.328 1 47.94 1 MET B N 1
ATOM 2908 C CA . MET B 1 1 ? 6.809 2.936 26.141 1 47.94 1 MET B CA 1
ATOM 2909 C C . MET B 1 1 ? 6.098 3.975 25.281 1 47.94 1 MET B C 1
ATOM 2911 O O . MET B 1 1 ? 4.875 3.939 25.141 1 47.94 1 MET B O 1
ATOM 2915 N N . ASN B 1 2 ? 6.824 5.066 24.969 1 68.31 2 ASN B N 1
ATOM 2916 C CA . ASN B 1 2 ? 6.293 6.125 24.125 1 68.31 2 ASN B CA 1
ATOM 2917 C C . ASN B 1 2 ? 6.227 5.691 22.656 1 68.31 2 ASN B C 1
ATOM 2919 O O . ASN B 1 2 ? 7.254 5.371 22.062 1 68.31 2 ASN B O 1
ATOM 2923 N N . PRO B 1 3 ? 5.062 5.488 22.156 1 72.81 3 PRO B N 1
ATOM 2924 C CA . PRO B 1 3 ? 4.906 4.984 20.781 1 72.81 3 PRO B CA 1
ATOM 2925 C C . PRO B 1 3 ? 5.637 5.844 19.75 1 72.81 3 PRO B C 1
ATOM 2927 O O . PRO B 1 3 ? 6.121 5.328 18.75 1 72.81 3 PRO B O 1
ATOM 2930 N N . ASP B 1 4 ? 5.812 7.016 20.078 1 78.94 4 ASP B N 1
ATOM 2931 C CA . ASP B 1 4 ? 6.453 7.914 19.125 1 78.94 4 ASP B CA 1
ATOM 2932 C C . ASP B 1 4 ? 7.961 7.664 19.062 1 78.94 4 ASP B C 1
ATOM 2934 O O . ASP B 1 4 ? 8.562 7.75 17.984 1 78.94 4 ASP B O 1
ATOM 2938 N N . ARG B 1 5 ? 8.531 7.367 20.156 1 79.62 5 ARG B N 1
ATOM 2939 C CA . ARG B 1 5 ? 9.953 7.035 20.156 1 79.62 5 ARG B CA 1
ATOM 2940 C C . ARG B 1 5 ? 10.227 5.781 19.344 1 79.62 5 ARG B C 1
ATOM 2942 O O . ARG B 1 5 ? 11.188 5.742 18.562 1 79.62 5 ARG B O 1
ATOM 2949 N N . PHE B 1 6 ? 9.43 4.801 19.516 1 82.62 6 PHE B N 1
ATOM 2950 C CA . PHE B 1 6 ? 9.578 3.561 18.766 1 82.62 6 PHE B CA 1
ATOM 2951 C C . PHE B 1 6 ? 9.492 3.82 17.266 1 82.62 6 PHE B C 1
ATOM 2953 O O . PHE B 1 6 ? 10.367 3.404 16.516 1 82.62 6 PHE B O 1
ATOM 2960 N N . MET B 1 7 ? 8.5 4.559 16.859 1 82 7 MET B N 1
ATOM 2961 C CA . MET B 1 7 ? 8.258 4.777 15.438 1 82 7 MET B CA 1
ATOM 2962 C C . MET B 1 7 ? 9.352 5.637 14.82 1 82 7 MET B C 1
ATOM 2964 O O . MET B 1 7 ? 9.773 5.391 13.688 1 82 7 MET B O 1
ATOM 2968 N N . ARG B 1 8 ? 9.812 6.559 15.562 1 82.75 8 ARG B N 1
ATOM 2969 C CA . ARG B 1 8 ? 10.727 7.547 15.008 1 82.75 8 ARG B CA 1
ATOM 2970 C C . ARG B 1 8 ? 12.172 7.07 15.094 1 82.75 8 ARG B C 1
ATOM 2972 O O . ARG B 1 8 ? 12.977 7.336 14.195 1 82.75 8 ARG B O 1
ATOM 2979 N N . ARG B 1 9 ? 12.477 6.34 16.078 1 85.19 9 ARG B N 1
ATOM 2980 C CA . ARG B 1 9 ? 13.891 6.098 16.328 1 85.19 9 ARG B CA 1
ATOM 2981 C C . ARG B 1 9 ? 14.219 4.609 16.234 1 85.19 9 ARG B C 1
ATOM 2983 O O . ARG B 1 9 ? 15.266 4.227 15.711 1 85.19 9 ARG B O 1
ATOM 2990 N N . GLU B 1 10 ? 13.391 3.762 16.734 1 88.56 10 GLU B N 1
ATOM 2991 C CA . GLU B 1 10 ? 13.727 2.346 16.859 1 88.56 10 GLU B CA 1
ATOM 2992 C C . GLU B 1 10 ? 13.305 1.577 15.609 1 88.56 10 GLU B C 1
ATOM 2994 O O . GLU B 1 10 ? 14.078 0.774 15.078 1 88.56 10 GLU B O 1
ATOM 2999 N N . ALA B 1 11 ? 12.156 1.846 15.133 1 90.12 11 ALA B N 1
ATOM 3000 C CA . ALA B 1 11 ? 11.555 1.062 14.055 1 90.12 11 ALA B CA 1
ATOM 3001 C C . ALA B 1 11 ? 12.414 1.12 12.789 1 90.12 11 ALA B C 1
ATOM 3003 O O . ALA B 1 11 ? 12.656 0.094 12.156 1 90.12 11 ALA B O 1
ATOM 3004 N N . PRO B 1 12 ? 12.914 2.283 12.422 1 91.06 12 PRO B N 1
ATOM 3005 C CA . PRO B 1 12 ? 13.719 2.326 11.195 1 91.06 12 PRO B CA 1
ATOM 3006 C C . PRO B 1 12 ? 14.961 1.438 11.273 1 91.06 12 PRO B C 1
ATOM 3008 O O . PRO B 1 12 ? 15.281 0.741 10.312 1 91.06 12 PRO B O 1
ATOM 3011 N N . THR B 1 13 ? 15.562 1.438 12.391 1 93 13 THR B N 1
ATOM 3012 C CA . THR B 1 13 ? 16.75 0.612 12.586 1 93 13 THR B CA 1
ATOM 3013 C C . THR B 1 13 ? 16.375 -0.869 12.578 1 93 13 THR B C 1
ATOM 3015 O O . THR B 1 13 ? 17.062 -1.682 11.961 1 93 13 THR B O 1
ATOM 3018 N N . LEU B 1 14 ? 15.336 -1.178 13.25 1 94.12 14 LEU B N 1
ATOM 3019 C CA . LEU B 1 14 ? 14.875 -2.561 13.336 1 94.12 14 LEU B CA 1
ATOM 3020 C C . LEU B 1 14 ? 14.453 -3.08 11.969 1 94.12 14 LEU B C 1
ATOM 3022 O O . LEU B 1 14 ? 14.688 -4.246 11.641 1 94.12 14 LEU B O 1
ATOM 3026 N N . LEU B 1 15 ? 13.883 -2.248 11.203 1 94.5 15 LEU B N 1
ATOM 3027 C CA . LEU B 1 15 ? 13.453 -2.631 9.859 1 94.5 15 LEU B CA 1
ATOM 3028 C C . LEU B 1 15 ? 14.656 -2.957 8.984 1 94.5 15 LEU B C 1
ATOM 3030 O O . LEU B 1 15 ? 14.633 -3.93 8.227 1 94.5 15 LEU B O 1
ATOM 3034 N N . ARG B 1 16 ? 15.648 -2.176 9.062 1 96 16 ARG B N 1
ATOM 3035 C CA . ARG B 1 16 ? 16.859 -2.447 8.289 1 96 16 ARG B CA 1
ATOM 3036 C C . ARG B 1 16 ? 17.531 -3.729 8.758 1 96 16 ARG B C 1
ATOM 3038 O O . ARG B 1 16 ? 18.078 -4.484 7.953 1 96 16 ARG B O 1
ATOM 3045 N N . GLN B 1 17 ? 17.516 -3.934 10.055 1 95.5 17 GLN B N 1
ATOM 3046 C CA . GLN B 1 17 ? 18.047 -5.18 10.594 1 95.5 17 GLN B CA 1
ATOM 3047 C C . GLN B 1 17 ? 17.266 -6.383 10.078 1 95.5 17 GLN B C 1
ATOM 3049 O O . GLN B 1 17 ? 17.844 -7.402 9.703 1 95.5 17 GLN B O 1
ATOM 3054 N N . ALA B 1 18 ? 16.016 -6.207 10.055 1 95.88 18 ALA B N 1
ATOM 3055 C CA . ALA B 1 18 ? 15.156 -7.27 9.531 1 95.88 18 ALA B CA 1
ATOM 3056 C C . ALA B 1 18 ? 15.469 -7.547 8.062 1 95.88 18 ALA B C 1
ATOM 3058 O O . ALA B 1 18 ? 15.547 -8.703 7.648 1 95.88 18 ALA B O 1
ATOM 3059 N N . ALA B 1 19 ? 15.625 -6.5 7.316 1 96.69 19 ALA B N 1
ATOM 3060 C CA . ALA B 1 19 ? 15.961 -6.641 5.906 1 96.69 19 ALA B CA 1
ATOM 3061 C C . ALA B 1 19 ? 17.297 -7.359 5.73 1 96.69 19 ALA B C 1
ATOM 3063 O O . ALA B 1 19 ? 17.453 -8.172 4.82 1 96.69 19 ALA B O 1
ATOM 3064 N N . SER B 1 20 ? 18.219 -7.059 6.582 1 97.12 20 SER B N 1
ATOM 3065 C CA . SER B 1 20 ? 19.531 -7.695 6.527 1 97.12 20 SER B CA 1
ATOM 3066 C C . SER B 1 20 ? 19.422 -9.195 6.812 1 97.12 20 SER B C 1
ATOM 3068 O O . SER B 1 20 ? 20.094 -10 6.168 1 97.12 20 SER B O 1
ATOM 3070 N N . TYR B 1 21 ? 18.656 -9.492 7.738 1 96.12 21 TYR B N 1
ATOM 3071 C CA . TYR B 1 21 ? 18.453 -10.898 8.07 1 96.12 21 TYR B CA 1
ATOM 3072 C C . TYR B 1 21 ? 17.812 -11.648 6.91 1 96.12 21 TYR B C 1
ATOM 3074 O O . TYR B 1 21 ? 18.281 -12.734 6.543 1 96.12 21 TYR B O 1
ATOM 3082 N N . LEU B 1 22 ? 16.828 -11.086 6.367 1 96.94 22 LEU B N 1
ATOM 3083 C CA . LEU B 1 22 ? 16.172 -11.695 5.219 1 96.94 22 LEU B CA 1
ATOM 3084 C C . LEU B 1 22 ? 17.125 -11.82 4.043 1 96.94 22 LEU B C 1
ATOM 3086 O O . LEU B 1 22 ? 17.156 -12.844 3.359 1 96.94 22 LEU B O 1
ATOM 3090 N N . ALA B 1 23 ? 17.859 -10.758 3.824 1 97.75 23 ALA B N 1
ATOM 3091 C CA . ALA B 1 23 ? 18.828 -10.75 2.734 1 97.75 23 ALA B CA 1
ATOM 3092 C C . ALA B 1 23 ? 19.828 -11.898 2.871 1 97.75 23 ALA B C 1
ATOM 3094 O O . ALA B 1 23 ? 20.172 -12.539 1.882 1 97.75 23 ALA B O 1
ATOM 3095 N N . ARG B 1 24 ? 20.25 -12.125 4.023 1 96.88 24 ARG B N 1
ATOM 3096 C CA . ARG B 1 24 ? 21.172 -13.227 4.262 1 96.88 24 ARG B CA 1
ATOM 3097 C C . ARG B 1 24 ? 20.516 -14.562 3.93 1 96.88 24 ARG B C 1
ATOM 3099 O O . ARG B 1 24 ? 21.141 -15.43 3.307 1 96.88 24 ARG B O 1
ATOM 3106 N N . PHE B 1 25 ? 19.312 -14.727 4.301 1 96.44 25 PHE B N 1
ATOM 3107 C CA . PHE B 1 25 ? 18.594 -15.977 4.082 1 96.44 25 PHE B CA 1
ATOM 3108 C C . PHE B 1 25 ? 18.438 -16.266 2.594 1 96.44 25 PHE B C 1
ATOM 3110 O O . PHE B 1 25 ? 18.531 -17.422 2.168 1 96.44 25 PHE B O 1
ATOM 3117 N N . ILE B 1 26 ? 18.234 -15.211 1.798 1 96.94 26 ILE B N 1
ATOM 3118 C CA . ILE B 1 26 ? 17.953 -15.422 0.379 1 96.94 26 ILE B CA 1
ATOM 3119 C C . ILE B 1 26 ? 19.203 -15.086 -0.438 1 96.94 26 ILE B C 1
ATOM 3121 O O . ILE B 1 26 ? 19.141 -14.969 -1.665 1 96.94 26 ILE B O 1
ATOM 3125 N N . HIS B 1 27 ? 20.344 -14.867 0.208 1 97.62 27 HIS B N 1
ATOM 3126 C CA . HIS B 1 27 ? 21.641 -14.594 -0.408 1 97.62 27 HIS B CA 1
ATOM 3127 C C . HIS B 1 27 ? 21.562 -13.383 -1.331 1 97.62 27 HIS B C 1
ATOM 3129 O O . HIS B 1 27 ? 21.844 -13.484 -2.525 1 97.62 27 HIS B O 1
ATOM 3135 N N . ALA B 1 28 ? 21.266 -12.266 -0.767 1 97.81 28 ALA B N 1
ATOM 3136 C CA . ALA B 1 28 ? 21.219 -10.953 -1.409 1 97.81 28 ALA B CA 1
ATOM 3137 C C . ALA B 1 28 ? 21.906 -9.898 -0.552 1 97.81 28 ALA B C 1
ATOM 3139 O O . ALA B 1 28 ? 22.344 -10.188 0.563 1 97.81 28 ALA B O 1
ATOM 3140 N N . GLU B 1 29 ? 22.109 -8.773 -1.097 1 97.62 29 GLU B N 1
ATOM 3141 C CA . GLU B 1 29 ? 22.609 -7.645 -0.322 1 97.62 29 GLU B CA 1
ATOM 3142 C C . GLU B 1 29 ? 21.469 -6.863 0.315 1 97.62 29 GLU B C 1
ATOM 3144 O O . GLU B 1 29 ? 20.438 -6.617 -0.33 1 97.62 29 GLU B O 1
ATOM 3149 N N . ALA B 1 30 ? 21.672 -6.535 1.55 1 96.88 30 ALA B N 1
ATOM 3150 C CA . ALA B 1 30 ? 20.625 -5.859 2.307 1 96.88 30 ALA B CA 1
ATOM 3151 C C . ALA B 1 30 ? 20.219 -4.547 1.636 1 96.88 30 ALA B C 1
ATOM 3153 O O . ALA B 1 30 ? 19.047 -4.152 1.679 1 96.88 30 ALA B O 1
ATOM 3154 N N . GLU B 1 31 ? 21.125 -3.855 1.004 1 96.75 31 GLU B N 1
ATOM 3155 C CA . GLU B 1 31 ? 20.875 -2.553 0.393 1 96.75 31 GLU B CA 1
ATOM 3156 C C . GLU B 1 31 ? 20.062 -2.689 -0.889 1 96.75 31 GLU B C 1
ATOM 3158 O O . GLU B 1 31 ? 19.547 -1.7 -1.407 1 96.75 31 GLU B O 1
ATOM 3163 N N . ASP B 1 32 ? 19.938 -3.939 -1.374 1 98.12 32 ASP B N 1
ATOM 3164 C CA . ASP B 1 32 ? 19.188 -4.184 -2.602 1 98.12 32 ASP B CA 1
ATOM 3165 C C . ASP B 1 32 ? 17.766 -4.645 -2.291 1 98.12 32 ASP B C 1
ATOM 3167 O O . ASP B 1 32 ? 17 -4.953 -3.203 1 98.12 32 ASP B O 1
ATOM 3171 N N . LEU B 1 33 ? 17.5 -4.656 -1.006 1 97.88 33 LEU B N 1
ATOM 3172 C CA . LEU B 1 33 ? 16.234 -5.234 -0.572 1 97.88 33 LEU B CA 1
ATOM 3173 C C . LEU B 1 33 ? 15.406 -4.215 0.203 1 97.88 33 LEU B C 1
ATOM 3175 O O . LEU B 1 33 ? 15.922 -3.537 1.094 1 97.88 33 LEU B O 1
ATOM 3179 N N . VAL B 1 34 ? 14.102 -4.078 -0.173 1 98.12 34 VAL B N 1
ATOM 3180 C CA . VAL B 1 34 ? 13.172 -3.234 0.567 1 98.12 34 VAL B CA 1
ATOM 3181 C C . VAL B 1 34 ? 11.891 -4.016 0.862 1 98.12 34 VAL B C 1
ATOM 3183 O O . VAL B 1 34 ? 11.586 -4.996 0.178 1 98.12 34 VAL B O 1
ATOM 3186 N N . PHE B 1 35 ? 11.18 -3.633 1.904 1 97.19 35 PHE B N 1
ATOM 3187 C CA . PHE B 1 35 ? 9.914 -4.27 2.254 1 97.19 35 PHE B CA 1
ATOM 3188 C C . PHE B 1 35 ? 8.766 -3.646 1.474 1 97.19 35 PHE B C 1
ATOM 3190 O O . PHE B 1 35 ? 8.742 -2.436 1.245 1 97.19 35 PHE B O 1
ATOM 3197 N N . VAL B 1 36 ? 7.875 -4.453 1.039 1 97.06 36 VAL B N 1
ATOM 3198 C CA . VAL B 1 36 ? 6.598 -4.062 0.453 1 97.06 36 VAL B CA 1
ATOM 3199 C C . VAL B 1 36 ? 5.469 -4.871 1.089 1 97.06 36 VAL B C 1
ATOM 3201 O O . VAL B 1 36 ? 5.707 -5.93 1.672 1 97.06 36 VAL B O 1
ATOM 3204 N N . THR B 1 37 ? 4.289 -4.387 1.014 1 94.81 37 THR B N 1
ATOM 3205 C CA . THR B 1 37 ? 3.145 -4.973 1.702 1 94.81 37 THR B CA 1
ATOM 3206 C C . THR B 1 37 ? 2.869 -6.383 1.192 1 94.81 37 THR B C 1
ATOM 3208 O O . THR B 1 37 ? 2.518 -7.273 1.971 1 94.81 37 THR B O 1
ATOM 3211 N N . ASN B 1 38 ? 2.971 -6.59 -0.048 1 96.5 38 ASN B N 1
ATOM 3212 C CA . ASN B 1 38 ? 2.734 -7.867 -0.712 1 96.5 38 ASN B CA 1
ATOM 3213 C C . ASN B 1 38 ? 3.391 -7.91 -2.088 1 96.5 38 ASN B C 1
ATOM 3215 O O . ASN B 1 38 ? 3.934 -6.91 -2.557 1 96.5 38 ASN B O 1
ATOM 3219 N N . ALA B 1 39 ? 3.381 -9.062 -2.658 1 97.31 39 ALA B N 1
ATOM 3220 C CA . ALA B 1 39 ? 4.039 -9.242 -3.949 1 97.31 39 ALA B CA 1
ATOM 3221 C C . ALA B 1 39 ? 3.389 -8.375 -5.023 1 97.31 39 ALA B C 1
ATOM 3223 O O . ALA B 1 39 ? 4.078 -7.82 -5.883 1 97.31 39 ALA B O 1
ATOM 3224 N N . THR B 1 40 ? 2.078 -8.273 -4.992 1 97.75 40 THR B N 1
ATOM 3225 C CA . THR B 1 40 ? 1.356 -7.457 -5.961 1 97.75 40 THR B CA 1
ATOM 3226 C C . THR B 1 40 ? 1.849 -6.012 -5.922 1 97.75 40 THR B C 1
ATOM 3228 O O . THR B 1 40 ? 2.082 -5.402 -6.969 1 97.75 40 THR B O 1
ATOM 3231 N N . THR B 1 41 ? 2.037 -5.492 -4.742 1 97.94 41 THR B N 1
ATOM 3232 C CA . THR B 1 41 ? 2.537 -4.133 -4.578 1 97.94 41 THR B CA 1
ATOM 3233 C C . THR B 1 41 ? 3.949 -4.004 -5.141 1 97.94 41 THR B C 1
ATOM 3235 O O . THR B 1 41 ? 4.27 -3.02 -5.809 1 97.94 41 THR B O 1
ATOM 3238 N N . GLY B 1 42 ? 4.77 -4.965 -4.844 1 98.56 42 GLY B N 1
ATOM 3239 C CA . GLY B 1 42 ? 6.125 -4.945 -5.371 1 98.56 42 GLY B CA 1
ATOM 3240 C C . GLY B 1 42 ? 6.18 -4.977 -6.887 1 98.56 42 GLY B C 1
ATOM 3241 O O . GLY B 1 42 ? 6.941 -4.23 -7.5 1 98.56 42 GLY B O 1
ATOM 3242 N N . MET B 1 43 ? 5.363 -5.84 -7.492 1 98.62 43 MET B N 1
ATOM 3243 C CA . MET B 1 43 ? 5.285 -5.918 -8.945 1 98.62 43 MET B CA 1
ATOM 3244 C C . MET B 1 43 ? 4.848 -4.586 -9.539 1 98.62 43 MET B C 1
ATOM 3246 O O . MET B 1 43 ? 5.418 -4.121 -10.531 1 98.62 43 MET B O 1
ATOM 3250 N N . ASN B 1 44 ? 3.846 -3.996 -8.922 1 98.44 44 ASN B N 1
ATOM 3251 C CA . ASN B 1 44 ? 3.363 -2.697 -9.383 1 98.44 44 ASN B CA 1
ATOM 3252 C C . ASN B 1 44 ? 4.453 -1.632 -9.297 1 98.44 44 ASN B C 1
ATOM 3254 O O . ASN B 1 44 ? 4.594 -0.808 -10.195 1 98.44 44 ASN B O 1
ATOM 3258 N N . ALA B 1 45 ? 5.172 -1.598 -8.188 1 98.44 45 ALA B N 1
ATOM 3259 C CA . ALA B 1 45 ? 6.227 -0.605 -7.996 1 98.44 45 ALA B CA 1
ATOM 3260 C C . ALA B 1 45 ? 7.223 -0.635 -9.156 1 98.44 45 ALA B C 1
ATOM 3262 O O . ALA B 1 45 ? 7.574 0.411 -9.711 1 98.44 45 ALA B O 1
ATOM 3263 N N . VAL B 1 46 ? 7.633 -1.827 -9.555 1 98.56 46 VAL B N 1
ATOM 3264 C CA . VAL B 1 46 ? 8.602 -1.966 -10.633 1 98.56 46 VAL B CA 1
ATOM 3265 C C . VAL B 1 46 ? 7.961 -1.567 -11.961 1 98.56 46 VAL B C 1
ATOM 3267 O O . VAL B 1 46 ? 8.508 -0.752 -12.703 1 98.56 46 VAL B O 1
ATOM 3270 N N . LEU B 1 47 ? 6.816 -2.094 -12.258 1 97.25 47 LEU B N 1
ATOM 3271 C CA . LEU B 1 47 ? 6.184 -1.925 -13.562 1 97.25 47 LEU B CA 1
ATOM 3272 C C . LEU B 1 47 ? 5.805 -0.466 -13.789 1 97.25 47 LEU B C 1
ATOM 3274 O O . LEU B 1 47 ? 5.91 0.036 -14.914 1 97.25 47 LEU B O 1
ATOM 3278 N N . GLN B 1 48 ? 5.391 0.217 -12.773 1 94 48 GLN B N 1
ATOM 3279 C CA . GLN B 1 48 ? 4.996 1.615 -12.906 1 94 48 GLN B CA 1
ATOM 3280 C C . GLN B 1 48 ? 6.215 2.525 -13 1 94 48 GLN B C 1
ATOM 3282 O O . GLN B 1 48 ? 6.094 3.703 -13.344 1 94 48 GLN B O 1
ATOM 3287 N N . SER B 1 49 ? 7.34 2.033 -12.656 1 95.06 49 SER B N 1
ATOM 3288 C CA . SER B 1 49 ? 8.562 2.838 -12.656 1 95.06 49 SER B CA 1
ATOM 3289 C C . SER B 1 49 ? 9.289 2.744 -13.992 1 95.06 49 SER B C 1
ATOM 3291 O O . SER B 1 49 ? 10.258 3.467 -14.234 1 95.06 49 SER B O 1
ATOM 3293 N N . LEU B 1 50 ? 8.875 1.832 -14.82 1 90.56 50 LEU B N 1
ATOM 3294 C CA . LEU B 1 50 ? 9.57 1.608 -16.094 1 90.56 50 LEU B CA 1
ATOM 3295 C C . LEU B 1 50 ? 9.281 2.736 -17.078 1 90.56 50 LEU B C 1
ATOM 3297 O O . LEU B 1 50 ? 8.164 3.254 -17.125 1 90.56 50 LEU B O 1
ATOM 3301 N N . ASP B 1 51 ? 10.266 3.094 -17.781 1 87.12 51 ASP B N 1
ATOM 3302 C CA . ASP B 1 51 ? 10.133 4.098 -18.828 1 87.12 51 ASP B CA 1
ATOM 3303 C C . ASP B 1 51 ? 9.875 3.445 -20.188 1 87.12 51 ASP B C 1
ATOM 3305 O O . ASP B 1 51 ? 10.734 3.49 -21.078 1 87.12 51 ASP B O 1
ATOM 3309 N N . LEU B 1 52 ? 8.766 2.871 -20.297 1 89.19 52 LEU B N 1
ATOM 3310 C CA . LEU B 1 52 ? 8.391 2.215 -21.547 1 89.19 52 LEU B CA 1
ATOM 3311 C C . LEU B 1 52 ? 7.914 3.232 -22.578 1 89.19 52 LEU B C 1
ATOM 3313 O O . LEU B 1 52 ? 7.23 4.199 -22.234 1 89.19 52 LEU B O 1
ATOM 3317 N N . GLN B 1 53 ? 8.352 3.074 -23.75 1 86 53 GLN B N 1
ATOM 3318 C CA . GLN B 1 53 ? 8.055 3.982 -24.844 1 86 53 GLN B CA 1
ATOM 3319 C C . GLN B 1 53 ? 7.121 3.326 -25.859 1 86 53 GLN B C 1
ATOM 3321 O O . GLN B 1 53 ? 6.816 2.137 -25.75 1 86 53 GLN B O 1
ATOM 3326 N N . ASN B 1 54 ? 6.828 4.191 -26.797 1 85.88 54 ASN B N 1
ATOM 3327 C CA . ASN B 1 54 ? 6.016 3.68 -27.906 1 85.88 54 ASN B CA 1
ATOM 3328 C C . ASN B 1 54 ? 6.711 2.531 -28.625 1 85.88 54 ASN B C 1
ATOM 3330 O O . ASN B 1 54 ? 7.914 2.592 -28.875 1 85.88 54 ASN B O 1
ATOM 3334 N N . ASP B 1 55 ? 6.031 1.438 -28.844 1 89.25 55 ASP B N 1
ATOM 3335 C CA . ASP B 1 55 ? 6.449 0.274 -29.625 1 89.25 55 ASP B CA 1
ATOM 3336 C C . ASP B 1 55 ? 7.227 -0.714 -28.766 1 89.25 55 ASP B C 1
ATOM 3338 O O . ASP B 1 55 ? 7.602 -1.795 -29.219 1 89.25 55 ASP B O 1
ATOM 3342 N N . ASP B 1 56 ? 7.406 -0.325 -27.531 1 94.94 56 ASP B N 1
ATOM 3343 C CA . ASP B 1 56 ? 8.039 -1.278 -26.625 1 94.94 56 ASP B CA 1
ATOM 3344 C C . ASP B 1 56 ? 7.113 -2.467 -26.344 1 94.94 56 ASP B C 1
ATOM 3346 O O . ASP B 1 56 ? 5.895 -2.354 -26.469 1 94.94 56 ASP B O 1
ATOM 3350 N N . GLU B 1 57 ? 7.777 -3.576 -26.062 1 96.38 57 GLU B N 1
ATOM 3351 C CA . GLU B 1 57 ? 7.055 -4.812 -25.781 1 96.38 57 GLU B CA 1
ATOM 3352 C C . GLU B 1 57 ? 7.473 -5.398 -24.438 1 96.38 57 GLU B C 1
ATOM 3354 O O . GLU B 1 57 ? 8.656 -5.426 -24.109 1 96.38 57 GLU B O 1
ATOM 3359 N N . VAL B 1 58 ? 6.484 -5.754 -23.688 1 97.5 58 VAL B N 1
ATOM 3360 C CA . VAL B 1 58 ? 6.719 -6.508 -22.453 1 97.5 58 VAL B CA 1
ATOM 3361 C C . VAL B 1 58 ? 6.293 -7.961 -22.656 1 97.5 58 VAL B C 1
ATOM 3363 O O . VAL B 1 58 ? 5.199 -8.234 -23.156 1 97.5 58 VAL B O 1
ATOM 3366 N N . LEU B 1 59 ? 7.152 -8.875 -22.297 1 98.38 59 LEU B N 1
ATOM 3367 C CA . LEU B 1 59 ? 6.926 -10.297 -22.531 1 98.38 59 LEU B CA 1
ATOM 3368 C C . LEU B 1 59 ? 6.617 -11.023 -21.234 1 98.38 59 LEU B C 1
ATOM 3370 O O . LEU B 1 59 ? 7.285 -10.805 -20.219 1 98.38 59 LEU B O 1
ATOM 3374 N N . CYS B 1 60 ? 5.566 -11.781 -21.219 1 98.5 60 CYS B N 1
ATOM 3375 C CA . CYS B 1 60 ? 5.273 -12.695 -20.109 1 98.5 60 CYS B CA 1
ATOM 3376 C C . CYS B 1 60 ? 4.715 -14.016 -20.625 1 98.5 60 CYS B C 1
ATOM 3378 O O . CYS B 1 60 ? 4.613 -14.211 -21.844 1 98.5 60 CYS B O 1
ATOM 3380 N N . LEU B 1 61 ? 4.535 -14.984 -19.766 1 98.44 61 LEU B N 1
ATOM 3381 C CA . LEU B 1 61 ? 3.928 -16.266 -20.141 1 98.44 61 LEU B CA 1
ATOM 3382 C C . LEU B 1 61 ? 2.443 -16.281 -19.781 1 98.44 61 LEU B C 1
ATOM 3384 O O . LEU B 1 61 ? 1.991 -15.492 -18.938 1 98.44 61 LEU B O 1
ATOM 3388 N N . ASN B 1 62 ? 1.638 -17.125 -20.453 1 97.31 62 ASN B N 1
ATOM 3389 C CA . ASN B 1 62 ? 0.223 -17.266 -20.125 1 97.31 62 ASN B CA 1
ATOM 3390 C C . ASN B 1 62 ? 0.026 -17.859 -18.734 1 97.31 62 ASN B C 1
ATOM 3392 O O . ASN B 1 62 ? -1.1 -17.922 -18.234 1 97.31 62 ASN B O 1
ATOM 3396 N N . LEU B 1 63 ? 1.115 -18.172 -18.047 1 97.38 63 LEU B N 1
ATOM 3397 C CA . LEU B 1 63 ? 1.104 -18.75 -16.703 1 97.38 63 LEU B CA 1
ATOM 3398 C C . LEU B 1 63 ? 1.158 -17.656 -15.641 1 97.38 63 LEU B C 1
ATOM 3400 O O . LEU B 1 63 ? 0.957 -17.938 -14.453 1 97.38 63 LEU B O 1
ATOM 3404 N N . THR B 1 64 ? 1.346 -16.453 -16.109 1 97.62 64 THR B N 1
ATOM 3405 C CA . THR B 1 64 ? 1.545 -15.32 -15.211 1 97.62 64 THR B CA 1
ATOM 3406 C C . THR B 1 64 ? 0.332 -15.125 -14.305 1 97.62 64 THR B C 1
ATOM 3408 O O . THR B 1 64 ? -0.81 -15.227 -14.758 1 97.62 64 THR B O 1
ATOM 3411 N N . TYR B 1 65 ? 0.639 -14.883 -13.055 1 96.5 65 TYR B N 1
ATOM 3412 C CA . TYR B 1 65 ? -0.403 -14.641 -12.062 1 96.5 65 TYR B CA 1
ATOM 3413 C C . TYR B 1 65 ? -1.361 -13.555 -12.531 1 96.5 65 TYR B C 1
ATOM 3415 O O . TYR B 1 65 ? -0.933 -12.539 -13.086 1 96.5 65 TYR B O 1
ATOM 3423 N N . SER B 1 66 ? -2.611 -13.727 -12.305 1 94.75 66 SER B N 1
ATOM 3424 C CA . SER B 1 66 ? -3.656 -12.883 -12.867 1 94.75 66 SER B CA 1
ATOM 3425 C C . SER B 1 66 ? -3.473 -11.422 -12.445 1 94.75 66 SER B C 1
ATOM 3427 O O . SER B 1 66 ? -3.705 -10.508 -13.242 1 94.75 66 SER B O 1
ATOM 3429 N N . ALA B 1 67 ? -3.152 -11.164 -11.195 1 96.56 67 ALA B N 1
ATOM 3430 C CA . ALA B 1 67 ? -2.957 -9.789 -10.742 1 96.56 67 ALA B CA 1
ATOM 3431 C C . ALA B 1 67 ? -1.828 -9.117 -11.516 1 96.56 67 ALA B C 1
ATOM 3433 O O . ALA B 1 67 ? -1.903 -7.922 -11.812 1 96.56 67 ALA B O 1
ATOM 3434 N N . VAL B 1 68 ? -0.786 -9.844 -11.773 1 97.69 68 VAL B N 1
ATOM 3435 C CA . VAL B 1 68 ? 0.34 -9.312 -12.539 1 97.69 68 VAL B CA 1
ATOM 3436 C C . VAL B 1 68 ? -0.09 -9.062 -13.984 1 97.69 68 VAL B C 1
ATOM 3438 O O . VAL B 1 68 ? 0.234 -8.023 -14.562 1 97.69 68 VAL B O 1
ATOM 3441 N N . LEU B 1 69 ? -0.81 -10 -14.523 1 96.31 69 LEU B N 1
ATOM 3442 C CA . LEU B 1 69 ? -1.321 -9.836 -15.875 1 96.31 69 LEU B CA 1
ATOM 3443 C C . LEU B 1 69 ? -2.205 -8.594 -15.977 1 96.31 69 LEU B C 1
ATOM 3445 O O . LEU B 1 69 ? -2.111 -7.836 -16.938 1 96.31 69 LEU B O 1
ATOM 3449 N N . HIS B 1 70 ? -3.086 -8.414 -15.008 1 96.38 70 HIS B N 1
ATOM 3450 C CA . HIS B 1 70 ? -3.92 -7.219 -14.961 1 96.38 70 HIS B CA 1
ATOM 3451 C C . HIS B 1 70 ? -3.068 -5.953 -14.914 1 96.38 70 HIS B C 1
ATOM 3453 O O . HIS B 1 70 ? -3.393 -4.961 -15.57 1 96.38 70 HIS B O 1
ATOM 3459 N N . THR B 1 71 ? -2.045 -5.961 -14.125 1 96.81 71 THR B N 1
ATOM 3460 C CA . THR B 1 71 ? -1.145 -4.816 -14.008 1 96.81 71 THR B CA 1
ATOM 3461 C C . THR B 1 71 ? -0.486 -4.508 -15.352 1 96.81 71 THR B C 1
ATOM 3463 O O . THR B 1 71 ? -0.39 -3.346 -15.75 1 96.81 71 THR B O 1
ATOM 3466 N N . LEU B 1 72 ? -0.043 -5.562 -16.031 1 96.06 72 LEU B N 1
ATOM 3467 C CA . LEU B 1 72 ? 0.572 -5.402 -17.344 1 96.06 72 LEU B CA 1
ATOM 3468 C C . LEU B 1 72 ? -0.426 -4.828 -18.344 1 96.06 72 LEU B C 1
ATOM 3470 O O . LEU B 1 72 ? -0.087 -3.936 -19.125 1 96.06 72 LEU B O 1
ATOM 3474 N N . ARG B 1 73 ? -1.604 -5.328 -18.297 1 94.06 73 ARG B N 1
ATOM 3475 C CA . ARG B 1 73 ? -2.646 -4.824 -19.188 1 94.06 73 ARG B CA 1
ATOM 3476 C C . ARG B 1 73 ? -2.947 -3.355 -18.906 1 94.06 73 ARG B C 1
ATOM 3478 O O . ARG B 1 73 ? -3.113 -2.559 -19.828 1 94.06 73 ARG B O 1
ATOM 3485 N N . HIS B 1 74 ? -3.035 -3.047 -17.641 1 92.75 74 HIS B N 1
ATOM 3486 C CA . HIS B 1 74 ? -3.279 -1.664 -17.25 1 92.75 74 HIS B CA 1
ATOM 3487 C C . HIS B 1 74 ? -2.146 -0.753 -17.703 1 92.75 74 HIS B C 1
ATOM 3489 O O . HIS B 1 74 ? -2.391 0.37 -18.156 1 92.75 74 HIS B O 1
ATOM 3495 N N . LEU B 1 75 ? -0.973 -1.224 -17.5 1 90.75 75 LEU B N 1
ATOM 3496 C CA . LEU B 1 75 ? 0.197 -0.481 -17.969 1 90.75 75 LEU B CA 1
ATOM 3497 C C . LEU B 1 75 ? 0.106 -0.187 -19.453 1 90.75 75 LEU B C 1
ATOM 3499 O O . LEU B 1 75 ? 0.372 0.936 -19.891 1 90.75 75 LEU B O 1
ATOM 3503 N N . CYS B 1 76 ? -0.247 -1.186 -20.219 1 90.06 76 CYS B N 1
ATOM 3504 C CA . CYS B 1 76 ? -0.396 -1.014 -21.656 1 90.06 76 CYS B CA 1
ATOM 3505 C C . CYS B 1 76 ? -1.506 -0.02 -21.984 1 90.06 76 CYS B C 1
ATOM 3507 O O . CYS B 1 76 ? -1.356 0.82 -22.875 1 90.06 76 CYS B O 1
ATOM 3509 N N . TYR B 1 77 ? -2.57 -0.106 -21.25 1 84.25 77 TYR B N 1
ATOM 3510 C CA . TYR B 1 77 ? -3.695 0.806 -21.422 1 84.25 77 TYR B CA 1
ATOM 3511 C C . TYR B 1 77 ? -3.273 2.248 -21.172 1 84.25 77 TYR B C 1
ATOM 3513 O O . TYR B 1 77 ? -3.619 3.148 -21.938 1 84.25 77 TYR B O 1
ATOM 3521 N N . CYS B 1 78 ? -2.529 2.521 -20.156 1 81.56 78 CYS B N 1
ATOM 3522 C CA . CYS B 1 78 ? -2.127 3.861 -19.734 1 81.56 78 CYS B CA 1
ATOM 3523 C C . CYS B 1 78 ? -1.18 4.484 -20.75 1 81.56 78 CYS B C 1
ATOM 3525 O O . CYS B 1 78 ? -1.066 5.707 -20.844 1 81.56 78 CYS B O 1
ATOM 3527 N N . THR B 1 79 ? -0.509 3.738 -21.484 1 75.25 79 THR B N 1
ATOM 3528 C CA . THR B 1 79 ? 0.413 4.242 -22.5 1 75.25 79 THR B CA 1
ATOM 3529 C C . THR B 1 79 ? -0.293 4.406 -23.844 1 75.25 79 THR B C 1
ATOM 3531 O O . THR B 1 79 ? 0.358 4.488 -24.891 1 75.25 79 THR B O 1
ATOM 3534 N N . GLN B 1 80 ? -1.56 4.43 -23.828 1 72.38 80 GLN B N 1
ATOM 3535 C CA . GLN B 1 80 ? -2.393 4.562 -25.016 1 72.38 80 GLN B CA 1
ATOM 3536 C C . GLN B 1 80 ? -2.137 3.424 -26 1 72.38 80 GLN B C 1
ATOM 3538 O O . GLN B 1 80 ? -2.098 3.641 -27.203 1 72.38 80 GLN B O 1
ATOM 3543 N N . GLU B 1 81 ? -1.757 2.369 -25.453 1 68.69 81 GLU B N 1
ATOM 3544 C CA . GLU B 1 81 ? -1.584 1.108 -26.172 1 68.69 81 GLU B CA 1
ATOM 3545 C C . GLU B 1 81 ? -0.365 1.156 -27.078 1 68.69 81 GLU B C 1
ATOM 3547 O O . GLU B 1 81 ? -0.295 0.42 -28.062 1 68.69 81 GLU B O 1
ATOM 3552 N N . PHE B 1 82 ? 0.467 1.941 -26.719 1 76.81 82 PHE B N 1
ATOM 3553 C CA . PHE B 1 82 ? 1.689 1.998 -27.5 1 76.81 82 PHE B CA 1
ATOM 3554 C C . PHE B 1 82 ? 2.697 0.962 -27.016 1 76.81 82 PHE B C 1
ATOM 3556 O O . PHE B 1 82 ? 3.596 0.567 -27.766 1 76.81 82 PHE B O 1
ATOM 3563 N N . VAL B 1 83 ? 2.52 0.521 -25.844 1 87.06 83 VAL B N 1
ATOM 3564 C CA . VAL B 1 83 ? 3.279 -0.616 -25.328 1 87.06 83 VAL B CA 1
ATOM 3565 C C . VAL B 1 83 ? 2.496 -1.906 -25.562 1 87.06 83 VAL B C 1
ATOM 3567 O O . VAL B 1 83 ? 1.293 -1.967 -25.312 1 87.06 83 VAL B O 1
ATOM 3570 N N . GLU B 1 84 ? 3.145 -2.875 -26.109 1 92.88 84 GLU B N 1
ATOM 3571 C CA . GLU B 1 84 ? 2.475 -4.133 -26.422 1 92.88 84 GLU B CA 1
ATOM 3572 C C . GLU B 1 84 ? 2.803 -5.207 -25.391 1 92.88 84 GLU B C 1
ATOM 3574 O O . GLU B 1 84 ? 3.936 -5.293 -24.906 1 92.88 84 GLU B O 1
ATOM 3579 N N . LEU B 1 85 ? 1.821 -5.938 -25.109 1 95.69 85 LEU B N 1
ATOM 3580 C CA . LEU B 1 85 ? 1.997 -7.098 -24.234 1 95.69 85 LEU B CA 1
ATOM 3581 C C . LEU B 1 85 ? 2.096 -8.383 -25.062 1 95.69 85 LEU B C 1
ATOM 3583 O O . LEU B 1 85 ? 1.155 -8.742 -25.766 1 95.69 85 LEU B O 1
ATOM 3587 N N . LYS B 1 86 ? 3.258 -9 -25 1 96.81 86 LYS B N 1
ATOM 3588 C CA . LYS B 1 86 ? 3.471 -10.289 -25.656 1 96.81 86 LYS B CA 1
ATOM 3589 C C . LYS B 1 86 ? 3.33 -11.438 -24.656 1 96.81 86 LYS B C 1
ATOM 3591 O O . LYS B 1 86 ? 4.164 -11.594 -23.766 1 96.81 86 LYS B O 1
ATOM 3596 N N . VAL B 1 87 ? 2.281 -12.195 -24.844 1 97.75 87 VAL B N 1
ATOM 3597 C CA . VAL B 1 87 ? 2.051 -13.344 -23.984 1 97.75 87 VAL B CA 1
ATOM 3598 C C . VAL B 1 87 ? 2.459 -14.633 -24.688 1 97.75 87 VAL B C 1
ATOM 3600 O O . VAL B 1 87 ? 1.876 -14.992 -25.719 1 97.75 87 VAL B O 1
ATOM 3603 N N . VAL B 1 88 ? 3.41 -15.32 -24.125 1 98.25 88 VAL B N 1
ATOM 3604 C CA . VAL B 1 88 ? 3.861 -16.594 -24.688 1 98.25 88 VAL B CA 1
ATOM 3605 C C . VAL B 1 88 ? 2.955 -17.719 -24.219 1 98.25 88 VAL B C 1
ATOM 3607 O O . VAL B 1 88 ? 2.758 -17.906 -23 1 98.25 88 VAL B O 1
ATOM 3610 N N . ASP B 1 89 ? 2.451 -18.484 -25.094 1 97.25 89 ASP B N 1
ATOM 3611 C CA . ASP B 1 89 ? 1.562 -19.594 -24.766 1 97.25 89 ASP B CA 1
ATOM 3612 C C . ASP B 1 89 ? 2.357 -20.844 -24.422 1 97.25 89 ASP B C 1
ATOM 3614 O O . ASP B 1 89 ? 2.996 -21.438 -25.297 1 97.25 89 ASP B O 1
ATOM 3618 N N . VAL B 1 90 ? 2.291 -21.188 -23.25 1 97.94 90 VAL B N 1
ATOM 3619 C CA . VAL B 1 90 ? 2.975 -22.391 -22.766 1 97.94 90 VAL B CA 1
ATOM 3620 C C . VAL B 1 90 ? 1.947 -23.469 -22.422 1 97.94 90 VAL B C 1
ATOM 3622 O O . VAL B 1 90 ? 1.014 -23.219 -21.656 1 97.94 90 VAL B O 1
ATOM 3625 N N . GLU B 1 91 ? 2.096 -24.609 -23 1 97.38 91 GLU B N 1
ATOM 3626 C CA . GLU B 1 91 ? 1.299 -25.781 -22.656 1 97.38 91 GLU B CA 1
ATOM 3627 C C . GLU B 1 91 ? 2.029 -26.672 -21.641 1 97.38 91 GLU B C 1
ATOM 3629 O O . GLU B 1 91 ? 3.213 -26.969 -21.812 1 97.38 91 GLU B O 1
ATOM 3634 N N . LEU B 1 92 ? 1.305 -26.969 -20.625 1 97.75 92 LEU B N 1
ATOM 3635 C CA . LEU B 1 92 ? 1.906 -27.797 -19.594 1 97.75 92 LEU B CA 1
ATOM 3636 C C . LEU B 1 92 ? 1.32 -29.203 -19.625 1 97.75 92 LEU B C 1
ATOM 3638 O O . LEU B 1 92 ? 0.147 -29.391 -19.953 1 97.75 92 LEU B O 1
ATOM 3642 N N . PRO B 1 93 ? 2.07 -30.297 -19.219 1 97.81 93 PRO B N 1
ATOM 3643 C CA . PRO B 1 93 ? 3.498 -30.203 -18.906 1 97.81 93 PRO B CA 1
ATOM 3644 C C . PRO B 1 93 ? 4.359 -29.969 -20.141 1 97.81 93 PRO B C 1
ATOM 3646 O O . PRO B 1 93 ? 3.932 -30.266 -21.266 1 97.81 93 PRO B O 1
ATOM 3649 N N . ILE B 1 94 ? 5.523 -29.422 -19.938 1 97.69 94 ILE B N 1
ATOM 3650 C CA . ILE B 1 94 ? 6.449 -29.219 -21.047 1 97.69 94 ILE B CA 1
ATOM 3651 C C . ILE B 1 94 ? 7.227 -30.5 -21.312 1 97.69 94 ILE B C 1
ATOM 3653 O O . ILE B 1 94 ? 7.395 -31.344 -20.422 1 97.69 94 ILE B O 1
ATOM 3657 N N . GLU B 1 95 ? 7.766 -30.594 -22.547 1 96.81 95 GLU B N 1
ATOM 3658 C CA . GLU B 1 95 ? 8.578 -31.75 -22.922 1 96.81 95 GLU B CA 1
ATOM 3659 C C . GLU B 1 95 ? 9.961 -31.688 -22.281 1 96.81 95 GLU B C 1
ATOM 3661 O O . GLU B 1 95 ? 10.5 -32.719 -21.844 1 96.81 95 GLU B O 1
ATOM 3666 N N . SER B 1 96 ? 10.523 -30.562 -22.328 1 96.38 96 SER B N 1
ATOM 3667 C CA . SER B 1 96 ? 11.828 -30.281 -21.734 1 96.38 96 SER B CA 1
ATOM 3668 C C . SER B 1 96 ? 12.008 -28.797 -21.469 1 96.38 96 SER B C 1
ATOM 3670 O O . SER B 1 96 ? 11.289 -27.953 -22.016 1 96.38 96 SER B O 1
ATOM 3672 N N . TYR B 1 97 ? 12.945 -28.5 -20.625 1 95.25 97 TYR B N 1
ATOM 3673 C CA . TYR B 1 97 ? 13.258 -27.109 -20.406 1 95.25 97 TYR B CA 1
ATOM 3674 C C . TYR B 1 97 ? 13.797 -26.453 -21.672 1 95.25 97 TYR B C 1
ATOM 3676 O O . TYR B 1 97 ? 13.562 -25.266 -21.922 1 95.25 97 TYR B O 1
ATOM 3684 N N . ASP B 1 98 ? 14.469 -27.25 -22.469 1 96.62 98 ASP B N 1
ATOM 3685 C CA . ASP B 1 98 ? 14.977 -26.719 -23.734 1 96.62 98 ASP B CA 1
ATOM 3686 C C . ASP B 1 98 ? 13.828 -26.297 -24.641 1 96.62 98 ASP B C 1
ATOM 3688 O O . ASP B 1 98 ? 13.93 -25.266 -25.328 1 96.62 98 ASP B O 1
ATOM 3692 N N . ALA B 1 99 ? 12.82 -27.078 -24.609 1 97.38 99 ALA B N 1
ATOM 3693 C CA . ALA B 1 99 ? 11.656 -26.734 -25.422 1 97.38 99 ALA B CA 1
ATOM 3694 C C . ALA B 1 99 ? 11.031 -25.422 -24.953 1 97.38 99 ALA B C 1
ATOM 3696 O O . ALA B 1 99 ? 10.609 -24.594 -25.781 1 97.38 99 ALA B O 1
ATOM 3697 N N . LEU B 1 100 ? 10.914 -25.25 -23.703 1 97.62 100 LEU B N 1
ATOM 3698 C CA . LEU B 1 100 ? 10.398 -24 -23.156 1 97.62 100 LEU B CA 1
ATOM 3699 C C . LEU B 1 100 ? 11.289 -22.828 -23.531 1 97.62 100 LEU B C 1
ATOM 3701 O O . LEU B 1 100 ? 10.797 -21.766 -23.922 1 97.62 100 LEU B O 1
ATOM 3705 N N . VAL B 1 101 ? 12.57 -23.016 -23.359 1 97.69 101 VAL B N 1
ATOM 3706 C CA . VAL B 1 101 ? 13.531 -21.969 -23.672 1 97.69 101 VAL B CA 1
ATOM 3707 C C . VAL B 1 101 ? 13.383 -21.547 -25.141 1 97.69 101 VAL B C 1
ATOM 3709 O O . VAL B 1 101 ? 13.375 -20.359 -25.453 1 97.69 101 VAL B O 1
ATOM 3712 N N . GLU B 1 102 ? 13.305 -22.531 -25.984 1 97.88 102 GLU B N 1
ATOM 3713 C CA . GLU B 1 102 ? 13.141 -22.25 -27.406 1 97.88 102 GLU B CA 1
ATOM 3714 C C . GLU B 1 102 ? 11.867 -21.453 -27.672 1 97.88 102 GLU B C 1
ATOM 3716 O O . GLU B 1 102 ? 11.875 -20.5 -28.469 1 97.88 102 GLU B O 1
ATOM 3721 N N . LEU B 1 103 ? 10.828 -21.875 -27.062 1 98.06 103 LEU B N 1
ATOM 3722 C CA . LEU B 1 103 ? 9.547 -21.188 -27.203 1 98.06 103 LEU B CA 1
ATOM 3723 C C . LEU B 1 103 ? 9.672 -19.719 -26.781 1 98.06 103 LEU B C 1
ATOM 3725 O O . LEU B 1 103 ? 9.156 -18.828 -27.469 1 98.06 103 LEU B O 1
ATOM 3729 N N . VAL B 1 104 ? 10.32 -19.453 -25.688 1 98.25 104 VAL B N 1
ATOM 3730 C CA . VAL B 1 104 ? 10.484 -18.109 -25.156 1 98.25 104 VAL B CA 1
ATOM 3731 C C . VAL B 1 104 ? 11.398 -17.281 -26.062 1 98.25 104 VAL B C 1
ATOM 3733 O O . VAL B 1 104 ? 11.094 -16.125 -26.375 1 98.25 104 VAL B O 1
ATOM 3736 N N . VAL B 1 105 ? 12.469 -17.875 -26.5 1 98.12 105 VAL B N 1
ATOM 3737 C CA . VAL B 1 105 ? 13.422 -17.188 -27.375 1 98.12 105 VAL B CA 1
ATOM 3738 C C . VAL B 1 105 ? 12.727 -16.766 -28.672 1 98.12 105 VAL B C 1
ATOM 3740 O O . VAL B 1 105 ? 12.93 -15.648 -29.156 1 98.12 105 VAL B O 1
ATOM 3743 N N . ASP B 1 106 ? 11.922 -17.641 -29.156 1 98.25 106 ASP B N 1
ATOM 3744 C CA . ASP B 1 106 ? 11.219 -17.391 -30.406 1 98.25 106 ASP B CA 1
ATOM 3745 C C . ASP B 1 106 ? 10.25 -16.219 -30.281 1 98.25 106 ASP B C 1
ATOM 3747 O O . ASP B 1 106 ? 9.883 -15.586 -31.266 1 98.25 106 ASP B O 1
ATOM 3751 N N . ALA B 1 107 ? 9.859 -15.922 -29.078 1 98.19 107 ALA B N 1
ATOM 3752 C CA . ALA B 1 107 ? 8.867 -14.875 -28.844 1 98.19 107 ALA B CA 1
ATOM 3753 C C . ALA B 1 107 ? 9.523 -13.516 -28.672 1 98.19 107 ALA B C 1
ATOM 3755 O O . ALA B 1 107 ? 8.859 -12.477 -28.734 1 98.19 107 ALA B O 1
ATOM 3756 N N . ILE B 1 108 ? 10.82 -13.492 -28.453 1 98.25 108 ILE B N 1
ATOM 3757 C CA . ILE B 1 108 ? 11.539 -12.242 -28.266 1 98.25 108 ILE B CA 1
ATOM 3758 C C . ILE B 1 108 ? 11.641 -11.492 -29.594 1 98.25 108 ILE B C 1
ATOM 3760 O O . ILE B 1 108 ? 11.945 -12.094 -30.625 1 98.25 108 ILE B O 1
ATOM 3764 N N . THR B 1 109 ? 11.336 -10.273 -29.578 1 97.69 109 THR B N 1
ATOM 3765 C CA . THR B 1 109 ? 11.469 -9.398 -30.75 1 97.69 109 THR B CA 1
ATOM 3766 C C . THR B 1 109 ? 12.445 -8.266 -30.453 1 97.69 109 THR B C 1
ATOM 3768 O O . THR B 1 109 ? 12.867 -8.07 -29.312 1 97.69 109 THR B O 1
ATOM 3771 N N . PRO B 1 110 ? 12.797 -7.48 -31.469 1 96.5 110 PRO B N 1
ATOM 3772 C CA . PRO B 1 110 ? 13.672 -6.328 -31.234 1 96.5 110 PRO B CA 1
ATOM 3773 C C . PRO B 1 110 ? 13.031 -5.266 -30.359 1 96.5 110 PRO B C 1
ATOM 3775 O O . PRO B 1 110 ? 13.719 -4.387 -29.828 1 96.5 110 PRO B O 1
ATOM 3778 N N . ASN B 1 111 ? 11.734 -5.418 -30.188 1 96.75 111 ASN B N 1
ATOM 3779 C CA . ASN B 1 111 ? 11.008 -4.422 -29.422 1 96.75 111 ASN B CA 1
ATOM 3780 C C . ASN B 1 111 ? 10.852 -4.848 -27.953 1 96.75 111 ASN B C 1
ATOM 3782 O O . ASN B 1 111 ? 10.391 -4.066 -27.125 1 96.75 111 ASN B O 1
ATOM 3786 N N . THR B 1 112 ? 11.211 -6.055 -27.609 1 97.94 112 THR B N 1
ATOM 3787 C CA . THR B 1 112 ? 11.07 -6.535 -26.234 1 97.94 112 THR B CA 1
ATOM 3788 C C . THR B 1 112 ? 11.953 -5.734 -25.297 1 97.94 112 THR B C 1
ATOM 3790 O O . THR B 1 112 ? 13.164 -5.625 -25.516 1 97.94 112 THR B O 1
ATOM 3793 N N . ARG B 1 113 ? 11.352 -5.152 -24.25 1 97.31 113 ARG B N 1
ATOM 3794 C CA . ARG B 1 113 ? 12.102 -4.273 -23.359 1 97.31 113 ARG B CA 1
ATOM 3795 C C . ARG B 1 113 ? 12.094 -4.812 -21.922 1 97.31 113 ARG B C 1
ATOM 3797 O O . ARG B 1 113 ? 12.898 -4.391 -21.094 1 97.31 113 ARG B O 1
ATOM 3804 N N . LEU B 1 114 ? 11.203 -5.699 -21.594 1 98.25 114 LEU B N 1
ATOM 3805 C CA . LEU B 1 114 ? 11.094 -6.301 -20.281 1 98.25 114 LEU B CA 1
ATOM 3806 C C . LEU B 1 114 ? 10.523 -7.715 -20.375 1 98.25 114 LEU B C 1
ATOM 3808 O O . LEU B 1 114 ? 9.602 -7.969 -21.141 1 98.25 114 LEU B O 1
ATOM 3812 N N . ALA B 1 115 ? 11.086 -8.633 -19.641 1 98.81 115 ALA B N 1
ATOM 3813 C CA . ALA B 1 115 ? 10.508 -9.953 -19.422 1 98.81 115 ALA B CA 1
ATOM 3814 C C . ALA B 1 115 ? 9.961 -10.094 -18 1 98.81 115 ALA B C 1
ATOM 3816 O O . ALA B 1 115 ? 10.68 -9.852 -17.031 1 98.81 115 ALA B O 1
ATOM 3817 N N . VAL B 1 116 ? 8.719 -10.398 -17.891 1 98.81 116 VAL B N 1
ATOM 3818 C CA . VAL B 1 116 ? 8.07 -10.688 -16.609 1 98.81 116 VAL B CA 1
ATOM 3819 C C . VAL B 1 116 ? 7.855 -12.195 -16.469 1 98.81 116 VAL B C 1
ATOM 3821 O O . VAL B 1 116 ? 7.078 -12.789 -17.219 1 98.81 116 VAL B O 1
ATOM 3824 N N . LEU B 1 117 ? 8.531 -12.797 -15.516 1 98.75 117 LEU B N 1
ATOM 3825 C CA . LEU B 1 117 ? 8.508 -14.25 -15.352 1 98.75 117 LEU B CA 1
ATOM 3826 C C . LEU B 1 117 ? 8.102 -14.633 -13.93 1 98.75 117 LEU B C 1
ATOM 3828 O O . LEU B 1 117 ? 8.312 -13.859 -12.992 1 98.75 117 LEU B O 1
ATOM 3832 N N . ASP B 1 118 ? 7.527 -15.773 -13.781 1 98.31 118 ASP B N 1
ATOM 3833 C CA . ASP B 1 118 ? 7.227 -16.344 -12.477 1 98.31 118 ASP B CA 1
ATOM 3834 C C . ASP B 1 118 ? 8.312 -17.328 -12.047 1 98.31 118 ASP B C 1
ATOM 3836 O O . ASP B 1 118 ? 8.758 -18.156 -12.844 1 98.31 118 ASP B O 1
ATOM 3840 N N . HIS B 1 119 ? 8.758 -17.172 -10.812 1 98.69 119 HIS B N 1
ATOM 3841 C CA . HIS B 1 119 ? 9.625 -18.234 -10.336 1 98.69 119 HIS B CA 1
ATOM 3842 C C . HIS B 1 119 ? 8.852 -19.547 -10.172 1 98.69 119 HIS B C 1
ATOM 3844 O O . HIS B 1 119 ? 9.297 -20.594 -10.648 1 98.69 119 HIS B O 1
ATOM 3850 N N . ILE B 1 120 ? 7.77 -19.516 -9.508 1 98.44 120 ILE B N 1
ATOM 3851 C CA . ILE B 1 120 ? 6.758 -20.562 -9.43 1 98.44 120 ILE B CA 1
ATOM 3852 C C . ILE B 1 120 ? 5.414 -20.016 -9.906 1 98.44 120 ILE B C 1
ATOM 3854 O O . ILE B 1 120 ? 4.879 -19.078 -9.328 1 98.44 120 ILE B O 1
ATOM 3858 N N . ALA B 1 121 ? 4.91 -20.562 -11.031 1 97.94 121 ALA B N 1
ATOM 3859 C CA . ALA B 1 121 ? 3.58 -20.141 -11.477 1 97.94 121 ALA B CA 1
ATOM 3860 C C . ALA B 1 121 ? 2.525 -20.484 -10.422 1 97.94 121 ALA B C 1
ATOM 3862 O O . ALA B 1 121 ? 2.387 -21.641 -10.023 1 97.94 121 ALA B O 1
ATOM 3863 N N . SER B 1 122 ? 1.802 -19.5 -10 1 95.19 122 SER B N 1
ATOM 3864 C CA . SER B 1 122 ? 0.908 -19.609 -8.852 1 95.19 122 SER B CA 1
ATOM 3865 C C . SER B 1 122 ? -0.16 -20.672 -9.086 1 95.19 122 SER B C 1
ATOM 3867 O O . SER B 1 122 ? -0.429 -21.484 -8.195 1 95.19 122 SER B O 1
ATOM 3869 N N . THR B 1 123 ? -0.762 -20.75 -10.227 1 94.31 123 THR B N 1
ATOM 3870 C CA . THR B 1 123 ? -1.904 -21.609 -10.5 1 94.31 123 THR B CA 1
ATOM 3871 C C . THR B 1 123 ? -1.46 -23.062 -10.656 1 94.31 123 THR B C 1
ATOM 3873 O O . THR B 1 123 ? -2.104 -23.984 -10.133 1 94.31 123 THR B O 1
ATOM 3876 N N . THR B 1 124 ? -0.303 -23.281 -11.266 1 97.19 124 THR B N 1
ATOM 3877 C CA . THR B 1 124 ? 0.052 -24.625 -11.688 1 97.19 124 THR B CA 1
ATOM 3878 C C . THR B 1 124 ? 1.15 -25.203 -10.797 1 97.19 124 THR B C 1
ATOM 3880 O O . THR B 1 124 ? 1.379 -26.422 -10.789 1 97.19 124 THR B O 1
ATOM 3883 N N . GLY B 1 125 ? 1.838 -24.359 -10.133 1 97.81 125 GLY B N 1
ATOM 3884 C CA . GLY B 1 125 ? 2.99 -24.828 -9.383 1 97.81 125 GLY B CA 1
ATOM 3885 C C . GLY B 1 125 ? 4.203 -25.094 -10.25 1 97.81 125 GLY B C 1
ATOM 3886 O O . GLY B 1 125 ? 5.207 -25.625 -9.781 1 97.81 125 GLY B O 1
ATOM 3887 N N . PHE B 1 126 ? 4.156 -24.688 -11.508 1 98.44 126 PHE B N 1
ATOM 3888 C CA . PHE B 1 126 ? 5.258 -24.906 -12.438 1 98.44 126 PHE B CA 1
ATOM 3889 C C . PHE B 1 126 ? 6.453 -24.031 -12.07 1 98.44 126 PHE B C 1
ATOM 3891 O O . PHE B 1 126 ? 6.309 -22.812 -11.898 1 98.44 126 PHE B O 1
ATOM 3898 N N . VAL B 1 127 ? 7.621 -24.641 -11.914 1 98.31 127 VAL B N 1
ATOM 3899 C CA . VAL B 1 127 ? 8.844 -23.891 -11.617 1 98.31 127 VAL B CA 1
ATOM 3900 C C . VAL B 1 127 ? 9.555 -23.531 -12.914 1 98.31 127 VAL B C 1
ATOM 3902 O O . VAL B 1 127 ? 10 -24.422 -13.656 1 98.31 127 VAL B O 1
ATOM 3905 N N . LEU B 1 128 ? 9.648 -22.281 -13.188 1 98.31 128 LEU B N 1
ATOM 3906 C CA . LEU B 1 128 ? 10.352 -21.859 -14.391 1 98.31 128 LEU B CA 1
ATOM 3907 C C . LEU B 1 128 ? 11.859 -21.969 -14.211 1 98.31 128 LEU B C 1
ATOM 3909 O O . LEU B 1 128 ? 12.391 -21.656 -13.141 1 98.31 128 LEU B O 1
ATOM 3913 N N . PRO B 1 129 ? 12.562 -22.453 -15.25 1 97.62 129 PRO B N 1
ATOM 3914 C CA . PRO B 1 129 ? 14.023 -22.531 -15.18 1 97.62 129 PRO B CA 1
ATOM 3915 C C . PRO B 1 129 ? 14.688 -21.172 -15.367 1 97.62 129 PRO B C 1
ATOM 3917 O O . PRO B 1 129 ? 15.383 -20.953 -16.375 1 97.62 129 PRO B O 1
ATOM 3920 N N . LEU B 1 130 ? 14.594 -20.312 -14.375 1 98.31 130 LEU B N 1
ATOM 3921 C CA . LEU B 1 130 ? 15.055 -18.938 -14.469 1 98.31 130 LEU B CA 1
ATOM 3922 C C . LEU B 1 130 ? 16.547 -18.875 -14.758 1 98.31 130 LEU B C 1
ATOM 3924 O O . LEU B 1 130 ? 17.031 -17.969 -15.445 1 98.31 130 LEU B O 1
ATOM 3928 N N . GLU B 1 131 ? 17.328 -19.828 -14.203 1 97.44 131 GLU B N 1
ATOM 3929 C CA . GLU B 1 131 ? 18.766 -19.859 -14.422 1 97.44 131 GLU B CA 1
ATOM 3930 C C . GLU B 1 131 ? 19.094 -20.047 -15.906 1 97.44 131 GLU B C 1
ATOM 3932 O O . GLU B 1 131 ? 20.172 -19.656 -16.359 1 97.44 131 GLU B O 1
ATOM 3937 N N . ARG B 1 132 ? 18.172 -20.609 -16.641 1 97.31 132 ARG B N 1
ATOM 3938 C CA . ARG B 1 132 ? 18.344 -20.797 -18.078 1 97.31 132 ARG B CA 1
ATOM 3939 C C . ARG B 1 132 ? 17.766 -19.609 -18.844 1 97.31 132 ARG B C 1
ATOM 3941 O O . ARG B 1 132 ? 18.281 -19.234 -19.891 1 97.31 132 ARG B O 1
ATOM 3948 N N . LEU B 1 133 ? 16.734 -19.031 -18.359 1 98.5 133 LEU B N 1
ATOM 3949 C CA . LEU B 1 133 ? 15.984 -18 -19.078 1 98.5 133 LEU B CA 1
ATOM 3950 C C . LEU B 1 133 ? 16.625 -16.641 -18.922 1 98.5 133 LEU B C 1
ATOM 3952 O O . LEU B 1 133 ? 16.766 -15.883 -19.891 1 98.5 133 LEU B O 1
ATOM 3956 N N . ILE B 1 134 ? 17.016 -16.25 -17.719 1 98.62 134 ILE B N 1
ATOM 3957 C CA . ILE B 1 134 ? 17.469 -14.891 -17.391 1 98.62 134 ILE B CA 1
ATOM 3958 C C . ILE B 1 134 ? 18.688 -14.539 -18.25 1 98.62 134 ILE B C 1
ATOM 3960 O O . ILE B 1 134 ? 18.734 -13.477 -18.859 1 98.62 134 ILE B O 1
ATOM 3964 N N . PRO B 1 135 ? 19.719 -15.469 -18.391 1 98.31 135 PRO B N 1
ATOM 3965 C CA . PRO B 1 135 ? 20.875 -15.133 -19.203 1 98.31 135 PRO B CA 1
ATOM 3966 C C . PRO B 1 135 ? 20.516 -14.859 -20.656 1 98.31 135 PRO B C 1
ATOM 3968 O O . PRO B 1 135 ? 21.156 -14.039 -21.312 1 98.31 135 PRO B O 1
ATOM 3971 N N . ILE B 1 136 ? 19.531 -15.492 -21.156 1 98 136 ILE B N 1
ATOM 3972 C CA . ILE B 1 136 ? 19.094 -15.312 -22.531 1 98 136 ILE B CA 1
ATOM 3973 C C . ILE B 1 136 ? 18.594 -13.883 -22.719 1 98 136 ILE B C 1
ATOM 3975 O O . ILE B 1 136 ? 18.922 -13.227 -23.719 1 98 136 ILE B O 1
ATOM 3979 N N . PHE B 1 137 ? 17.781 -13.398 -21.844 1 98.69 137 PHE B N 1
ATOM 3980 C CA . PHE B 1 137 ? 17.281 -12.031 -21.906 1 98.69 137 PHE B CA 1
ATOM 3981 C C . PHE B 1 137 ? 18.406 -11.031 -21.719 1 98.69 137 PHE B C 1
ATOM 3983 O O . PHE B 1 137 ? 18.5 -10.039 -22.438 1 98.69 137 PHE B O 1
ATOM 3990 N N . HIS B 1 138 ? 19.297 -11.32 -20.781 1 98.5 138 HIS B N 1
ATOM 3991 C CA . HIS B 1 138 ? 20.406 -10.43 -20.484 1 98.5 138 HIS B CA 1
ATOM 3992 C C . HIS B 1 138 ? 21.344 -10.297 -21.688 1 98.5 138 HIS B C 1
ATOM 3994 O O . HIS B 1 138 ? 21.891 -9.219 -21.938 1 98.5 138 HIS B O 1
ATOM 4000 N N . ALA B 1 139 ? 21.547 -11.391 -22.375 1 98.06 139 ALA B N 1
ATOM 4001 C CA . ALA B 1 139 ? 22.375 -11.359 -23.578 1 98.06 139 ALA B CA 1
ATOM 4002 C C . ALA B 1 139 ? 21.828 -10.375 -24.609 1 98.06 139 ALA B C 1
ATOM 4004 O O . ALA B 1 139 ? 22.562 -9.883 -25.453 1 98.06 139 ALA B O 1
ATOM 4005 N N . ARG B 1 140 ? 20.625 -10.039 -24.5 1 97.88 140 ARG B N 1
ATOM 4006 C CA . ARG B 1 140 ? 19.953 -9.117 -25.422 1 97.88 140 ARG B CA 1
ATOM 4007 C C . ARG B 1 140 ? 19.688 -7.777 -24.734 1 97.88 140 ARG B C 1
ATOM 4009 O O . ARG B 1 140 ? 18.922 -6.953 -25.25 1 97.88 140 ARG B O 1
ATOM 4016 N N . LYS B 1 141 ? 20.188 -7.617 -23.516 1 97.94 141 LYS B N 1
ATOM 4017 C CA . LYS B 1 141 ? 20.078 -6.406 -22.703 1 97.94 141 LYS B CA 1
ATOM 4018 C C . LYS B 1 141 ? 18.625 -6.152 -22.297 1 97.94 141 LYS B C 1
ATOM 4020 O O . LYS B 1 141 ? 18.172 -5.004 -22.281 1 97.94 141 LYS B O 1
ATOM 4025 N N . ILE B 1 142 ? 17.891 -7.16 -22.141 1 98.38 142 ILE B N 1
ATOM 4026 C CA . ILE B 1 142 ? 16.516 -7.082 -21.672 1 98.38 142 ILE B CA 1
ATOM 4027 C C . ILE B 1 142 ? 16.438 -7.41 -20.188 1 98.38 142 ILE B C 1
ATOM 4029 O O . ILE B 1 142 ? 16.781 -8.516 -19.766 1 98.38 142 ILE B O 1
ATOM 4033 N N . PRO B 1 143 ? 15.984 -6.438 -19.312 1 98.62 143 PRO B N 1
ATOM 4034 C CA . PRO B 1 143 ? 15.852 -6.738 -17.875 1 98.62 143 PRO B CA 1
ATOM 4035 C C . PRO B 1 143 ? 14.727 -7.73 -17.594 1 98.62 143 PRO B C 1
ATOM 4037 O O . PRO B 1 143 ? 13.789 -7.848 -18.375 1 98.62 143 PRO B O 1
ATOM 4040 N N . VAL B 1 144 ? 14.891 -8.445 -16.469 1 98.88 144 VAL B N 1
ATOM 4041 C CA . VAL B 1 144 ? 13.938 -9.492 -16.094 1 98.88 144 VAL B CA 1
ATOM 4042 C C . VAL B 1 144 ? 13.328 -9.172 -14.727 1 98.88 144 VAL B C 1
ATOM 4044 O O . VAL B 1 144 ? 14.055 -8.945 -13.75 1 98.88 144 VAL B O 1
ATOM 4047 N N . LEU B 1 145 ? 12.031 -9.055 -14.664 1 98.88 145 LEU B N 1
ATOM 4048 C CA . LEU B 1 145 ? 11.25 -8.945 -13.445 1 98.88 145 LEU B CA 1
ATOM 4049 C C . LEU B 1 145 ? 10.641 -10.289 -13.062 1 98.88 145 LEU B C 1
ATOM 4051 O O . LEU B 1 145 ? 9.891 -10.883 -13.852 1 98.88 145 LEU B O 1
ATOM 4055 N N . VAL B 1 146 ? 10.914 -10.75 -11.844 1 98.94 146 VAL B N 1
ATOM 4056 C CA . VAL B 1 146 ? 10.469 -12.078 -11.438 1 98.94 146 VAL B CA 1
ATOM 4057 C C . VAL B 1 146 ? 9.43 -11.961 -10.328 1 98.94 146 VAL B C 1
ATOM 4059 O O . VAL B 1 146 ? 9.672 -11.32 -9.305 1 98.94 146 VAL B O 1
ATOM 4062 N N . ASP B 1 147 ? 8.266 -12.492 -10.594 1 98.75 147 ASP B N 1
ATOM 4063 C CA . ASP B 1 147 ? 7.328 -12.781 -9.516 1 98.75 147 ASP B CA 1
ATOM 4064 C C . ASP B 1 147 ? 7.75 -14.031 -8.742 1 98.75 147 ASP B C 1
ATOM 4066 O O . ASP B 1 147 ? 7.465 -15.156 -9.156 1 98.75 147 ASP B O 1
ATOM 4070 N N . GLY B 1 148 ? 8.344 -13.797 -7.609 1 98.62 148 GLY B N 1
ATOM 4071 C CA . GLY B 1 148 ? 8.828 -14.891 -6.781 1 98.62 148 GLY B CA 1
ATOM 4072 C C . GLY B 1 148 ? 8.016 -15.086 -5.516 1 98.62 148 GLY B C 1
ATOM 4073 O O . GLY B 1 148 ? 8.539 -15.562 -4.504 1 98.62 148 GLY B O 1
ATOM 4074 N N . ALA B 1 149 ? 6.777 -14.75 -5.535 1 97.62 149 ALA B N 1
ATOM 4075 C CA . ALA B 1 149 ? 5.93 -14.727 -4.352 1 97.62 149 ALA B CA 1
ATOM 4076 C C . ALA B 1 149 ? 5.922 -16.078 -3.652 1 97.62 149 ALA B C 1
ATOM 4078 O O . ALA B 1 149 ? 5.895 -16.156 -2.42 1 97.62 149 ALA B O 1
ATOM 4079 N N . SER B 1 150 ? 6.012 -17.188 -4.391 1 96.81 150 SER B N 1
ATOM 4080 C CA . SER B 1 150 ? 5.844 -18.516 -3.828 1 96.81 150 SER B CA 1
ATOM 4081 C C . SER B 1 150 ? 7.191 -19.203 -3.6 1 96.81 150 SER B C 1
ATOM 4083 O O . SER B 1 150 ? 7.246 -20.328 -3.115 1 96.81 150 SER B O 1
ATOM 4085 N N . ALA B 1 151 ? 8.227 -18.547 -3.881 1 97.75 151 ALA B N 1
ATOM 4086 C CA . ALA B 1 151 ? 9.523 -19.219 -3.924 1 97.75 151 ALA B CA 1
ATOM 4087 C C . ALA B 1 151 ? 10.203 -19.188 -2.557 1 97.75 151 ALA B C 1
ATOM 4089 O O . ALA B 1 151 ? 10.773 -20.188 -2.123 1 97.75 151 ALA B O 1
ATOM 4090 N N . PRO B 1 152 ? 10.141 -18.047 -1.823 1 96.81 152 PRO B N 1
ATOM 4091 C CA . PRO B 1 152 ? 10.836 -18.031 -0.534 1 96.81 152 PRO B CA 1
ATOM 4092 C C . PRO B 1 152 ? 10.328 -19.094 0.429 1 96.81 152 PRO B C 1
ATOM 4094 O O . PRO B 1 152 ? 9.125 -19.172 0.708 1 96.81 152 PRO B O 1
ATOM 4097 N N . GLY B 1 153 ? 11.203 -19.891 0.928 1 94.94 153 GLY B N 1
ATOM 4098 C CA . GLY B 1 153 ? 10.859 -20.953 1.859 1 94.94 153 GLY B CA 1
ATOM 4099 C C . GLY B 1 153 ? 10.57 -22.266 1.174 1 94.94 153 GLY B C 1
ATOM 4100 O O . GLY B 1 153 ? 10.562 -23.328 1.818 1 94.94 153 GLY B O 1
ATOM 4101 N N . GLN B 1 154 ? 10.281 -22.188 -0.11 1 95.69 154 GLN B N 1
ATOM 4102 C CA . GLN B 1 154 ? 9.945 -23.375 -0.88 1 95.69 154 GLN B CA 1
ATOM 4103 C C . GLN B 1 154 ? 11.117 -23.812 -1.75 1 95.69 154 GLN B C 1
ATOM 4105 O O . GLN B 1 154 ? 11.391 -25.016 -1.879 1 95.69 154 GLN B O 1
ATOM 4110 N N . LEU B 1 155 ? 11.805 -22.891 -2.33 1 95.31 155 LEU B N 1
ATOM 4111 C CA . LEU B 1 155 ? 12.992 -23.109 -3.148 1 95.31 155 LEU B CA 1
ATOM 4112 C C . LEU B 1 155 ? 14.242 -22.562 -2.465 1 95.31 155 LEU B C 1
ATOM 4114 O O . LEU B 1 155 ? 14.164 -21.578 -1.72 1 95.31 155 LEU B O 1
ATOM 4118 N N . PRO B 1 156 ? 15.328 -23.25 -2.639 1 93 156 PRO B N 1
ATOM 4119 C CA . PRO B 1 156 ? 16.578 -22.609 -2.205 1 93 156 PRO B CA 1
ATOM 4120 C C . PRO B 1 156 ? 16.922 -21.375 -3.035 1 93 156 PRO B C 1
ATOM 4122 O O . PRO B 1 156 ? 17.281 -21.5 -4.211 1 93 156 PRO B O 1
ATOM 4125 N N . LEU B 1 157 ? 16.859 -20.266 -2.459 1 95.38 157 LEU B N 1
ATOM 4126 C CA . LEU B 1 157 ? 17.031 -19.016 -3.199 1 95.38 157 LEU B CA 1
ATOM 4127 C C . LEU B 1 157 ? 18.438 -18.469 -3.006 1 95.38 157 LEU B C 1
ATOM 4129 O O . LEU B 1 157 ? 18.953 -18.453 -1.889 1 95.38 157 LEU B O 1
ATOM 4133 N N . ASN B 1 158 ? 19.062 -18.109 -4.039 1 98.06 158 ASN B N 1
ATOM 4134 C CA . ASN B 1 158 ? 20.266 -17.281 -4.121 1 98.06 158 ASN B CA 1
ATOM 4135 C C . ASN B 1 158 ? 20.109 -16.188 -5.164 1 98.06 158 ASN B C 1
ATOM 4137 O O . ASN B 1 158 ? 20.438 -16.375 -6.336 1 98.06 158 ASN B O 1
ATOM 4141 N N . LEU B 1 159 ? 19.672 -15.008 -4.676 1 98 159 LEU B N 1
ATOM 4142 C CA . LEU B 1 159 ? 19.281 -13.953 -5.605 1 98 159 LEU B CA 1
ATOM 4143 C C . LEU B 1 159 ? 20.516 -13.344 -6.277 1 98 159 LEU B C 1
ATOM 4145 O O . LEU B 1 159 ? 20.438 -12.883 -7.422 1 98 159 LEU B O 1
ATOM 4149 N N . ASN B 1 160 ? 21.625 -13.367 -5.582 1 96.94 160 ASN B N 1
ATOM 4150 C CA . ASN B 1 160 ? 22.875 -12.906 -6.199 1 96.94 160 ASN B CA 1
ATOM 4151 C C . ASN B 1 160 ? 23.25 -13.766 -7.402 1 96.94 160 ASN B C 1
ATOM 4153 O O . ASN B 1 160 ? 23.703 -13.242 -8.422 1 96.94 160 ASN B O 1
ATOM 4157 N N . GLU B 1 161 ? 23.031 -15.047 -7.266 1 97.31 161 GLU B N 1
ATOM 4158 C CA . GLU B 1 161 ? 23.359 -15.977 -8.336 1 97.31 161 GLU B CA 1
ATOM 4159 C C . GLU B 1 161 ? 22.297 -15.977 -9.422 1 97.31 161 GLU B C 1
ATOM 4161 O O . GLU B 1 161 ? 22.609 -16.094 -10.609 1 97.31 161 GLU B O 1
ATOM 4166 N N . LEU B 1 162 ? 21.031 -15.891 -9.008 1 97.75 162 LEU B N 1
ATOM 4167 C CA . LEU B 1 162 ? 19.922 -15.922 -9.961 1 97.75 162 LEU B CA 1
ATOM 4168 C C . LEU B 1 162 ? 20.031 -14.773 -10.961 1 97.75 162 LEU B C 1
ATOM 4170 O O . LEU B 1 162 ? 19.719 -14.945 -12.141 1 97.75 162 LEU B O 1
ATOM 4174 N N . GLY B 1 163 ? 20.375 -13.586 -10.438 1 96.62 163 GLY B N 1
ATOM 4175 C CA . GLY B 1 163 ? 20.719 -12.453 -11.289 1 96.62 163 GLY B CA 1
ATOM 4176 C C . GLY B 1 163 ? 19.5 -11.734 -11.844 1 96.62 163 GLY B C 1
ATOM 4177 O O . GLY B 1 163 ? 19.594 -11.008 -12.836 1 96.62 163 GLY B O 1
ATOM 4178 N N . ALA B 1 164 ? 18.344 -11.953 -11.352 1 98.25 164 ALA B N 1
ATOM 4179 C CA . ALA B 1 164 ? 17.172 -11.172 -11.781 1 98.25 164 ALA B CA 1
ATOM 4180 C C . ALA B 1 164 ? 17.391 -9.68 -11.531 1 98.25 164 ALA B C 1
ATOM 4182 O O . ALA B 1 164 ? 18.031 -9.297 -10.547 1 98.25 164 ALA B O 1
ATOM 4183 N N . ASP B 1 165 ? 16.906 -8.828 -12.391 1 98.75 165 ASP B N 1
ATOM 4184 C CA . ASP B 1 165 ? 17.031 -7.387 -12.211 1 98.75 165 ASP B CA 1
ATOM 4185 C C . ASP B 1 165 ? 16.062 -6.887 -11.141 1 98.75 165 ASP B C 1
ATOM 4187 O O . ASP B 1 165 ? 16.359 -5.941 -10.414 1 98.75 165 ASP B O 1
ATOM 4191 N N . PHE B 1 166 ? 14.945 -7.477 -11.133 1 98.88 166 PHE B N 1
ATOM 4192 C CA . PHE B 1 166 ? 13.906 -7.262 -10.133 1 98.88 166 PHE B CA 1
ATOM 4193 C C . PHE B 1 166 ? 13.336 -8.586 -9.648 1 98.88 166 PHE B C 1
ATOM 4195 O O . PHE B 1 166 ? 13.047 -9.477 -10.453 1 98.88 166 PHE B O 1
ATOM 4202 N N . TYR B 1 167 ? 13.227 -8.773 -8.344 1 98.88 167 TYR B N 1
ATOM 4203 C CA . TYR B 1 167 ? 12.648 -9.984 -7.773 1 98.88 167 TYR B CA 1
ATOM 4204 C C . TYR B 1 167 ? 11.727 -9.648 -6.609 1 98.88 167 TYR B C 1
ATOM 4206 O O . TYR B 1 167 ? 12.141 -8.992 -5.648 1 98.88 167 TYR B O 1
ATOM 4214 N N . VAL B 1 168 ? 10.508 -10.047 -6.703 1 98.75 168 VAL B N 1
ATOM 4215 C CA . VAL B 1 168 ? 9.555 -9.836 -5.621 1 98.75 168 VAL B CA 1
ATOM 4216 C C . VAL B 1 168 ? 9.273 -11.156 -4.914 1 98.75 168 VAL B C 1
ATOM 4218 O O . VAL B 1 168 ? 9.047 -12.18 -5.562 1 98.75 168 VAL B O 1
ATOM 4221 N N . GLY B 1 169 ? 9.312 -11.141 -3.615 1 97.88 169 GLY B N 1
ATOM 4222 C CA . GLY B 1 169 ? 9 -12.328 -2.832 1 97.88 169 GLY B CA 1
ATOM 4223 C C . GLY B 1 169 ? 8.109 -12.039 -1.638 1 97.88 169 GLY B C 1
ATOM 4224 O O . GLY B 1 169 ? 7.93 -10.875 -1.262 1 97.88 169 GLY B O 1
ATOM 4225 N N . THR B 1 170 ? 7.492 -13.094 -1.116 1 96.12 170 THR B N 1
ATOM 4226 C CA . THR B 1 170 ? 6.656 -12.922 0.068 1 96.12 170 THR B CA 1
ATOM 4227 C C . THR B 1 170 ? 7.199 -13.75 1.231 1 96.12 170 THR B C 1
ATOM 4229 O O . THR B 1 170 ? 7.75 -14.836 1.025 1 96.12 170 THR B O 1
ATOM 4232 N N . ALA B 1 171 ? 6.969 -13.219 2.432 1 93.44 171 ALA B N 1
ATOM 4233 C CA . ALA B 1 171 ? 7.449 -13.898 3.629 1 93.44 171 ALA B CA 1
ATOM 4234 C C . ALA B 1 171 ? 6.301 -14.57 4.375 1 93.44 171 ALA B C 1
ATOM 4236 O O . ALA B 1 171 ? 6.527 -15.336 5.316 1 93.44 171 ALA B O 1
ATOM 4237 N N . TYR B 1 172 ? 5.062 -14.453 3.945 1 90.06 172 TYR B N 1
ATOM 4238 C CA . TYR B 1 172 ? 3.934 -14.906 4.75 1 90.06 172 TYR B CA 1
ATOM 4239 C C . TYR B 1 172 ? 3.332 -16.188 4.176 1 90.06 172 TYR B C 1
ATOM 4241 O O . TYR B 1 172 ? 2.279 -16.641 4.629 1 90.06 172 TYR B O 1
ATOM 4249 N N . LYS B 1 173 ? 3.918 -16.656 3.182 1 91.62 173 LYS B N 1
ATOM 4250 C CA . LYS B 1 173 ? 3.463 -17.938 2.652 1 91.62 173 LYS B CA 1
ATOM 4251 C C . LYS B 1 173 ? 4.227 -19.109 3.289 1 91.62 173 LYS B C 1
ATOM 4253 O O . LYS B 1 173 ? 3.83 -19.609 4.34 1 91.62 173 LYS B O 1
ATOM 4258 N N . TRP B 1 174 ? 5.434 -19.375 2.783 1 93.38 174 TRP B N 1
ATOM 4259 C CA . TRP B 1 174 ? 6.148 -20.578 3.203 1 93.38 174 TRP B CA 1
ATOM 4260 C C . TRP B 1 174 ? 7.125 -20.266 4.332 1 93.38 174 TRP B C 1
ATOM 4262 O O . TRP B 1 174 ? 7.648 -21.172 4.98 1 93.38 174 TRP B O 1
ATOM 4272 N N . LEU B 1 175 ? 7.348 -18.969 4.648 1 91.88 175 LEU B N 1
ATOM 4273 C CA . LEU B 1 175 ? 8.328 -18.578 5.66 1 91.88 175 LEU B CA 1
ATOM 4274 C C . LEU B 1 175 ? 7.637 -18.219 6.973 1 91.88 175 LEU B C 1
ATOM 4276 O O . LEU B 1 175 ? 8.281 -17.719 7.898 1 91.88 175 LEU B O 1
ATOM 4280 N N . PHE B 1 176 ? 6.355 -18.344 7.055 1 87.56 176 PHE B N 1
ATOM 4281 C CA . PHE B 1 176 ? 5.582 -18.219 8.281 1 87.56 176 PHE B CA 1
ATOM 4282 C C . PHE B 1 176 ? 5.559 -16.766 8.758 1 87.56 176 PHE B C 1
ATOM 4284 O O . PHE B 1 176 ? 5.289 -16.5 9.93 1 87.56 176 PHE B O 1
ATOM 4291 N N . GLY B 1 177 ? 5.91 -15.914 7.941 1 87.5 177 GLY B N 1
ATOM 4292 C CA . GLY B 1 177 ? 5.801 -14.508 8.305 1 87.5 177 GLY B CA 1
ATOM 4293 C C . GLY B 1 177 ? 4.367 -14.031 8.43 1 87.5 177 GLY B C 1
ATOM 4294 O O . GLY B 1 177 ? 3.441 -14.719 8 1 87.5 177 GLY B O 1
ATOM 4295 N N . CYS B 1 178 ? 4.191 -12.852 8.992 1 87.5 178 CYS B N 1
ATOM 4296 C CA . CYS B 1 178 ? 2.873 -12.234 9.094 1 87.5 178 CYS B CA 1
ATOM 4297 C C . CYS B 1 178 ? 2.42 -11.695 7.742 1 87.5 178 CYS B C 1
ATOM 4299 O O . CYS B 1 178 ? 3.246 -11.328 6.906 1 87.5 178 CYS B O 1
ATOM 4301 N N . LYS B 1 179 ? 1.107 -11.695 7.645 1 87.44 179 LYS B N 1
ATOM 4302 C CA . LYS B 1 179 ? 0.576 -11.055 6.445 1 87.44 179 LYS B CA 1
ATOM 4303 C C . LYS B 1 179 ? 1.076 -9.617 6.324 1 87.44 179 LYS B C 1
ATOM 4305 O O . LYS B 1 179 ? 1.294 -8.938 7.332 1 87.44 179 LYS B O 1
ATOM 4310 N N . SER B 1 180 ? 1.229 -9.188 5.121 1 89.88 180 SER B N 1
ATOM 4311 C CA . SER B 1 180 ? 1.733 -7.871 4.754 1 89.88 180 SER B CA 1
ATOM 4312 C C . SER B 1 180 ? 3.242 -7.777 4.957 1 89.88 180 SER B C 1
ATOM 4314 O O . SER B 1 180 ? 3.746 -6.762 5.438 1 89.88 180 SER B O 1
ATOM 4316 N N . CYS B 1 181 ? 3.867 -8.828 4.812 1 93.5 181 CYS B N 1
ATOM 4317 C CA . CYS B 1 181 ? 5.328 -8.852 4.828 1 93.5 181 CYS B CA 1
ATOM 4318 C C . CYS B 1 181 ? 5.875 -9.477 3.551 1 93.5 181 CYS B C 1
ATOM 4320 O O . CYS B 1 181 ? 5.891 -10.703 3.408 1 93.5 181 CYS B O 1
ATOM 4322 N N . SER B 1 182 ? 6.305 -8.711 2.68 1 96.88 182 SER B N 1
ATOM 4323 C CA . SER B 1 182 ? 6.938 -9.102 1.425 1 96.88 182 SER B CA 1
ATOM 4324 C C . SER B 1 182 ? 8.148 -8.227 1.122 1 96.88 182 SER B C 1
ATOM 4326 O O . SER B 1 182 ? 8.469 -7.312 1.887 1 96.88 182 SER B O 1
ATOM 4328 N N . PHE B 1 183 ? 8.867 -8.609 0.112 1 98 183 PHE B N 1
ATOM 4329 C CA . PHE B 1 183 ? 10.055 -7.832 -0.197 1 98 183 PHE B CA 1
ATOM 4330 C C . PHE B 1 183 ? 10.219 -7.672 -1.704 1 98 183 PHE B C 1
ATOM 4332 O O . PHE B 1 183 ? 9.664 -8.453 -2.48 1 98 183 PHE B O 1
ATOM 4339 N N . LEU B 1 184 ? 10.875 -6.641 -2.09 1 98.81 184 LEU B N 1
ATOM 4340 C CA . LEU B 1 184 ? 11.328 -6.336 -3.441 1 98.81 184 LEU B CA 1
ATOM 4341 C C . LEU B 1 184 ? 12.852 -6.211 -3.488 1 98.81 184 LEU B C 1
ATOM 4343 O O . LEU B 1 184 ? 13.43 -5.434 -2.729 1 98.81 184 LEU B O 1
ATOM 4347 N N . HIS B 1 185 ? 13.453 -7.059 -4.219 1 98.81 185 HIS B N 1
ATOM 4348 C CA . HIS B 1 185 ? 14.875 -6.977 -4.523 1 98.81 185 HIS B CA 1
ATOM 4349 C C . HIS B 1 185 ? 15.109 -6.293 -5.867 1 98.81 185 HIS B C 1
ATOM 4351 O O . HIS B 1 185 ? 14.508 -6.66 -6.871 1 98.81 185 HIS B O 1
ATOM 4357 N N . VAL B 1 186 ? 15.922 -5.262 -5.887 1 98.81 186 VAL B N 1
ATOM 4358 C CA . VAL B 1 186 ? 16.25 -4.527 -7.102 1 98.81 186 VAL B CA 1
ATOM 4359 C C . VAL B 1 186 ? 17.766 -4.484 -7.277 1 98.81 186 VAL B C 1
ATOM 4361 O O . VAL B 1 186 ? 18.5 -4.051 -6.375 1 98.81 186 VAL B O 1
ATOM 4364 N N . SER B 1 187 ? 18.219 -4.93 -8.445 1 98.25 187 SER B N 1
ATOM 4365 C CA . SER B 1 187 ? 19.656 -4.855 -8.719 1 98.25 187 SER B CA 1
ATOM 4366 C C . SER B 1 187 ? 20.156 -3.412 -8.688 1 98.25 187 SER B C 1
ATOM 4368 O O . SER B 1 187 ? 19.391 -2.484 -8.977 1 98.25 187 SER B O 1
ATOM 4370 N N . LYS B 1 188 ? 21.406 -3.229 -8.312 1 97.19 188 LYS B N 1
ATOM 4371 C CA . LYS B 1 188 ? 21.984 -1.908 -8.102 1 97.19 188 LYS B CA 1
ATOM 4372 C C . LYS B 1 188 ? 21.797 -1.021 -9.328 1 97.19 188 LYS B C 1
ATOM 4374 O O . LYS B 1 188 ? 21.5 0.169 -9.203 1 97.19 188 LYS B O 1
ATOM 4379 N N . ALA B 1 189 ? 21.891 -1.559 -10.469 1 96.5 189 ALA B N 1
ATOM 4380 C CA . ALA B 1 189 ? 21.828 -0.813 -11.727 1 96.5 189 ALA B CA 1
ATOM 4381 C C . ALA B 1 189 ? 20.469 -0.148 -11.898 1 96.5 189 ALA B C 1
ATOM 4383 O O . ALA B 1 189 ? 20.344 0.864 -12.594 1 96.5 189 ALA B O 1
ATOM 4384 N N . TYR B 1 190 ? 19.453 -0.674 -11.242 1 97.69 190 TYR B N 1
ATOM 4385 C CA . TYR B 1 190 ? 18.109 -0.196 -11.5 1 97.69 190 TYR B CA 1
ATOM 4386 C C . TYR B 1 190 ? 17.547 0.544 -10.289 1 97.69 190 TYR B C 1
ATOM 4388 O O . TYR B 1 190 ? 16.422 1.056 -10.328 1 97.69 190 TYR B O 1
ATOM 4396 N N . GLN B 1 191 ? 18.219 0.664 -9.211 1 97.69 191 GLN B N 1
ATOM 4397 C CA . GLN B 1 191 ? 17.688 1.192 -7.953 1 97.69 191 GLN B CA 1
ATOM 4398 C C . GLN B 1 191 ? 17.328 2.67 -8.086 1 97.69 191 GLN B C 1
ATOM 4400 O O . GLN B 1 191 ? 16.438 3.16 -7.391 1 97.69 191 GLN B O 1
ATOM 4405 N N . ASN B 1 192 ? 17.953 3.41 -8.984 1 96 192 ASN B N 1
ATOM 4406 C CA . ASN B 1 192 ? 17.641 4.824 -9.172 1 96 192 ASN B CA 1
ATOM 4407 C C . ASN B 1 192 ? 16.391 5.016 -10.023 1 96 192 ASN B C 1
ATOM 4409 O O . ASN B 1 192 ? 15.844 6.121 -10.086 1 96 192 ASN B O 1
ATOM 4413 N N . THR B 1 193 ? 15.875 3.932 -10.57 1 94.94 193 THR B N 1
ATOM 4414 C CA . THR B 1 193 ? 14.734 4.059 -11.469 1 94.94 193 THR B CA 1
ATOM 4415 C C . THR B 1 193 ? 13.461 3.561 -10.797 1 94.94 193 THR B C 1
ATOM 4417 O O . THR B 1 193 ? 12.359 3.975 -11.164 1 94.94 193 THR B O 1
ATOM 4420 N N . VAL B 1 194 ? 13.594 2.701 -9.852 1 97.62 194 VAL B N 1
ATOM 4421 C CA . VAL B 1 194 ? 12.43 2.072 -9.242 1 97.62 194 VAL B CA 1
ATOM 4422 C C . VAL B 1 194 ? 11.945 2.914 -8.062 1 97.62 194 VAL B C 1
ATOM 4424 O O . VAL B 1 194 ? 12.734 3.291 -7.191 1 97.62 194 VAL B O 1
ATOM 4427 N N . ARG B 1 195 ? 10.672 3.221 -8.047 1 96.88 195 ARG B N 1
ATOM 4428 C CA . ARG B 1 195 ? 10.031 3.963 -6.961 1 96.88 195 ARG B CA 1
ATOM 4429 C C . ARG B 1 195 ? 8.844 3.193 -6.402 1 96.88 195 ARG B C 1
ATOM 4431 O O . ARG B 1 195 ? 8.25 2.357 -7.09 1 96.88 195 ARG B O 1
ATOM 4438 N N . PRO B 1 196 ? 8.539 3.428 -5.109 1 97.94 196 PRO B N 1
ATOM 4439 C CA . PRO B 1 196 ? 7.285 2.865 -4.602 1 97.94 196 PRO B CA 1
ATOM 4440 C C . PRO B 1 196 ? 6.055 3.434 -5.305 1 97.94 196 PRO B C 1
ATOM 4442 O O . PRO B 1 196 ? 6.125 4.508 -5.91 1 97.94 196 PRO B O 1
ATOM 4445 N N . VAL B 1 197 ? 4.945 2.693 -5.184 1 97.19 197 VAL B N 1
ATOM 4446 C CA . VAL B 1 197 ? 3.711 3.105 -5.844 1 97.19 197 VAL B CA 1
ATOM 4447 C C . VAL B 1 197 ? 3.16 4.359 -5.164 1 97.19 197 VAL B C 1
ATOM 4449 O O . VAL B 1 197 ? 2.404 5.121 -5.773 1 97.19 197 VAL B O 1
ATOM 4452 N N . VAL B 1 198 ? 3.535 4.578 -3.945 1 97.62 198 VAL B N 1
ATOM 4453 C CA . VAL B 1 198 ? 3.084 5.727 -3.164 1 97.62 198 VAL B CA 1
ATOM 4454 C C . VAL B 1 198 ? 4.238 6.707 -2.975 1 97.62 198 VAL B C 1
ATOM 4456 O O . VAL B 1 198 ? 5.273 6.359 -2.402 1 97.62 198 VAL B O 1
ATOM 4459 N N . THR B 1 199 ? 4.098 7.898 -3.551 1 97.38 199 THR B N 1
ATOM 4460 C CA . THR B 1 199 ? 5.035 8.977 -3.25 1 97.38 199 THR B CA 1
ATOM 4461 C C . THR B 1 199 ? 4.766 9.555 -1.866 1 97.38 199 THR B C 1
ATOM 4463 O O . THR B 1 199 ? 3.625 9.883 -1.538 1 97.38 199 THR B O 1
ATOM 4466 N N . SER B 1 200 ? 5.797 9.641 -1.068 1 97.31 200 SER B N 1
ATOM 4467 C CA . SER B 1 200 ? 5.645 10.055 0.323 1 97.31 200 SER B CA 1
ATOM 4468 C C . SER B 1 200 ? 6.758 11.008 0.739 1 97.31 200 SER B C 1
ATOM 4470 O O . SER B 1 200 ? 7.332 11.703 -0.101 1 97.31 200 SER B O 1
ATOM 4472 N N . LEU B 1 201 ? 7.039 11.094 1.999 1 94.88 201 LEU B N 1
ATOM 4473 C CA . LEU B 1 201 ? 7.914 12.094 2.6 1 94.88 201 LEU B CA 1
ATOM 4474 C C . LEU B 1 201 ? 9.352 11.906 2.137 1 94.88 201 LEU B C 1
ATOM 4476 O O . LEU B 1 201 ? 10.117 12.875 2.053 1 94.88 201 LEU B O 1
ATOM 4480 N N . ALA B 1 202 ? 9.75 10.688 1.794 1 95.06 202 ALA B N 1
ATOM 4481 C CA . ALA B 1 202 ? 11.148 10.414 1.483 1 95.06 202 ALA B CA 1
ATOM 4482 C C . ALA B 1 202 ? 11.406 10.5 -0.018 1 95.06 202 ALA B C 1
ATOM 4484 O O . ALA B 1 202 ? 12.406 9.984 -0.515 1 95.06 202 ALA B O 1
ATOM 4485 N N . TYR B 1 203 ? 10.492 11.156 -0.697 1 95.44 203 TYR B N 1
ATOM 4486 C CA . TYR B 1 203 ? 10.609 11.328 -2.141 1 95.44 203 TYR B CA 1
ATOM 4487 C C . TYR B 1 203 ? 11.969 11.914 -2.512 1 95.44 203 TYR B C 1
ATOM 4489 O O . TYR B 1 203 ? 12.359 12.961 -1.985 1 95.44 203 TYR B O 1
ATOM 4497 N N . GLY B 1 204 ? 12.727 11.211 -3.342 1 93.69 204 GLY B N 1
ATOM 4498 C CA . GLY B 1 204 ? 13.992 11.695 -3.855 1 93.69 204 GLY B CA 1
ATOM 4499 C C . GLY B 1 204 ? 15.164 11.391 -2.939 1 93.69 204 GLY B C 1
ATOM 4500 O O . GLY B 1 204 ? 16.297 11.82 -3.195 1 93.69 204 GLY B O 1
ATOM 4501 N N . GLN B 1 205 ? 14.914 10.641 -1.937 1 95.12 205 GLN B N 1
ATOM 4502 C CA . GLN B 1 205 ? 15.969 10.406 -0.953 1 95.12 205 GLN B CA 1
ATOM 4503 C C . GLN B 1 205 ? 16.641 9.062 -1.178 1 95.12 205 GLN B C 1
ATOM 4505 O O . GLN B 1 205 ? 17.359 8.57 -0.305 1 95.12 205 GLN B O 1
ATOM 4510 N N . GLY B 1 206 ? 16.328 8.422 -2.307 1 95.81 206 GLY B N 1
ATOM 4511 C CA . GLY B 1 206 ? 16.984 7.172 -2.646 1 95.81 206 GLY B CA 1
ATOM 4512 C C . GLY B 1 206 ? 16.094 5.957 -2.49 1 95.81 206 GLY B C 1
ATOM 4513 O O . GLY B 1 206 ? 15.047 6.035 -1.847 1 95.81 206 GLY B O 1
ATOM 4514 N N . PHE B 1 207 ? 16.625 4.836 -2.99 1 97.31 207 PHE B N 1
ATOM 4515 C CA . PHE B 1 207 ? 15.859 3.602 -3.135 1 97.31 207 PHE B CA 1
ATOM 4516 C C . PHE B 1 207 ? 15.359 3.111 -1.78 1 97.31 207 PHE B C 1
ATOM 4518 O O . PHE B 1 207 ? 14.156 3.012 -1.558 1 97.31 207 PHE B O 1
ATOM 4525 N N . VAL B 1 208 ? 16.203 2.889 -0.842 1 96.81 208 VAL B N 1
ATOM 4526 C CA . VAL B 1 208 ? 15.852 2.303 0.446 1 96.81 208 VAL B CA 1
ATOM 4527 C C . VAL B 1 208 ? 14.922 3.25 1.205 1 96.81 208 VAL B C 1
ATOM 4529 O O . VAL B 1 208 ? 13.867 2.838 1.698 1 96.81 208 VAL B O 1
ATOM 4532 N N . GLU B 1 209 ? 15.188 4.582 1.241 1 95.88 209 GLU B N 1
ATOM 4533 C CA . GLU B 1 209 ? 14.438 5.555 2.031 1 95.88 209 GLU B CA 1
ATOM 4534 C C . GLU B 1 209 ? 13.039 5.758 1.466 1 95.88 209 GLU B C 1
ATOM 4536 O O . GLU B 1 209 ? 12.07 5.891 2.221 1 95.88 209 GLU B O 1
ATOM 4541 N N . GLU B 1 210 ? 12.945 5.844 0.169 1 97.19 210 GLU B N 1
ATOM 4542 C CA . GLU B 1 210 ? 11.641 6.055 -0.44 1 97.19 210 GLU B CA 1
ATOM 4543 C C . GLU B 1 210 ? 10.695 4.898 -0.126 1 97.19 210 GLU B C 1
ATOM 4545 O O . GLU B 1 210 ? 9.492 5.109 0.083 1 97.19 210 GLU B O 1
ATOM 4550 N N . PHE B 1 211 ? 11.227 3.68 -0.098 1 97.5 211 PHE B N 1
ATOM 4551 C CA . PHE B 1 211 ? 10.383 2.527 0.199 1 97.5 211 PHE B CA 1
ATOM 4552 C C . PHE B 1 211 ? 10.141 2.406 1.698 1 97.5 211 PHE B C 1
ATOM 4554 O O . PHE B 1 211 ? 9.141 1.827 2.125 1 97.5 211 PHE B O 1
ATOM 4561 N N . ALA B 1 212 ? 11.062 2.912 2.504 1 94.75 212 ALA B N 1
ATOM 4562 C CA . ALA B 1 212 ? 10.953 2.797 3.957 1 94.75 212 ALA B CA 1
ATOM 4563 C C . ALA B 1 212 ? 9.875 3.727 4.504 1 94.75 212 ALA B C 1
ATOM 4565 O O . ALA B 1 212 ? 9.219 3.404 5.496 1 94.75 212 ALA B O 1
ATOM 4566 N N . ILE B 1 213 ? 9.664 4.848 3.875 1 93.69 213 ILE B N 1
ATOM 4567 C CA . ILE B 1 213 ? 8.727 5.848 4.367 1 93.69 213 ILE B CA 1
ATOM 4568 C C . ILE B 1 213 ? 7.512 5.918 3.443 1 93.69 213 ILE B C 1
ATOM 4570 O O . ILE B 1 213 ? 7.504 6.676 2.473 1 93.69 213 ILE B O 1
ATOM 4574 N N . GLN B 1 214 ? 6.508 5.223 3.838 1 93.94 214 GLN B N 1
ATOM 4575 C CA . GLN B 1 214 ? 5.309 5.09 3.016 1 93.94 214 GLN B CA 1
ATOM 4576 C C . GLN B 1 214 ? 4.062 5.496 3.795 1 93.94 214 GLN B C 1
ATOM 4578 O O . GLN B 1 214 ? 3.053 4.785 3.771 1 93.94 214 GLN B O 1
ATOM 4583 N N . GLY B 1 215 ? 4.164 6.656 4.496 1 90.5 215 GLY B N 1
ATOM 4584 C CA . GLY B 1 215 ? 3.061 7.035 5.363 1 90.5 215 GLY B CA 1
ATOM 4585 C C . GLY B 1 215 ? 2.965 6.184 6.617 1 90.5 215 GLY B C 1
ATOM 4586 O O . GLY B 1 215 ? 3.748 5.25 6.801 1 90.5 215 GLY B O 1
ATOM 4587 N N . THR B 1 216 ? 2.029 6.578 7.453 1 86.25 216 THR B N 1
ATOM 4588 C CA . THR B 1 216 ? 1.85 5.828 8.688 1 86.25 216 THR B CA 1
ATOM 4589 C C . THR B 1 216 ? 1.207 4.473 8.406 1 86.25 216 THR B C 1
ATOM 4591 O O . THR B 1 216 ? 0.116 4.402 7.84 1 86.25 216 THR B O 1
ATOM 4594 N N . ARG B 1 217 ? 1.932 3.457 8.758 1 86.75 217 ARG B N 1
ATOM 4595 C CA . ARG B 1 217 ? 1.41 2.102 8.609 1 86.75 217 ARG B CA 1
ATOM 4596 C C . ARG B 1 217 ? 1.915 1.192 9.719 1 86.75 217 ARG B C 1
ATOM 4598 O O . ARG B 1 217 ? 2.775 1.587 10.508 1 86.75 217 ARG B O 1
ATOM 4605 N N . ASP B 1 218 ? 1.291 0.067 9.797 1 85.19 218 ASP B N 1
ATOM 4606 C CA . ASP B 1 218 ? 1.75 -0.94 10.742 1 85.19 218 ASP B CA 1
ATOM 4607 C C . ASP B 1 218 ? 3.037 -1.605 10.266 1 85.19 218 ASP B C 1
ATOM 4609 O O . ASP B 1 218 ? 3.014 -2.418 9.336 1 85.19 218 ASP B O 1
ATOM 4613 N N . GLU B 1 219 ? 4.121 -1.281 10.953 1 85.62 219 GLU B N 1
ATOM 4614 C CA . GLU B 1 219 ? 5.422 -1.805 10.562 1 85.62 219 GLU B CA 1
ATOM 4615 C C . GLU B 1 219 ? 5.707 -3.146 11.227 1 85.62 219 GLU B C 1
ATOM 4617 O O . GLU B 1 219 ? 6.641 -3.852 10.852 1 85.62 219 GLU B O 1
ATOM 4622 N N . ALA B 1 220 ? 4.883 -3.453 12.141 1 85.69 220 ALA B N 1
ATOM 4623 C CA . ALA B 1 220 ? 5.164 -4.621 12.969 1 85.69 220 ALA B CA 1
ATOM 4624 C C . ALA B 1 220 ? 5.223 -5.895 12.133 1 85.69 220 ALA B C 1
ATOM 4626 O O . ALA B 1 220 ? 5.992 -6.809 12.43 1 85.69 220 ALA B O 1
ATOM 4627 N N . ASN B 1 221 ? 4.461 -5.895 11.102 1 89.19 221 ASN B N 1
ATOM 4628 C CA . ASN B 1 221 ? 4.41 -7.086 10.266 1 89.19 221 ASN B CA 1
ATOM 4629 C C . ASN B 1 221 ? 5.77 -7.395 9.648 1 89.19 221 ASN B C 1
ATOM 4631 O O . ASN B 1 221 ? 6.152 -8.555 9.523 1 89.19 221 ASN B O 1
ATOM 4635 N N . PHE B 1 222 ? 6.504 -6.371 9.312 1 92.19 222 PHE B N 1
ATOM 4636 C CA . PHE B 1 222 ? 7.816 -6.551 8.703 1 92.19 222 PHE B CA 1
ATOM 4637 C C . PHE B 1 222 ? 8.828 -7.055 9.727 1 92.19 222 PHE B C 1
ATOM 4639 O O . PHE B 1 222 ? 9.727 -7.828 9.391 1 92.19 222 PHE B O 1
ATOM 4646 N N . LEU B 1 223 ? 8.602 -6.68 10.93 1 92.5 223 LEU B N 1
ATOM 4647 C CA . LEU B 1 223 ? 9.562 -6.996 11.984 1 92.5 223 LEU B CA 1
ATOM 4648 C C . LEU B 1 223 ? 9.453 -8.461 12.391 1 92.5 223 LEU B C 1
ATOM 4650 O O . LEU B 1 223 ? 10.398 -9.031 12.945 1 92.5 223 LEU B O 1
ATOM 4654 N N . THR B 1 224 ? 8.398 -9.078 12.031 1 91.31 224 THR B N 1
ATOM 4655 C CA . THR B 1 224 ? 8.164 -10.469 12.43 1 91.31 224 THR B CA 1
ATOM 4656 C C . THR B 1 224 ? 9.039 -11.414 11.617 1 91.31 224 THR B C 1
ATOM 4658 O O . THR B 1 224 ? 9.203 -12.586 11.984 1 91.31 224 THR B O 1
ATOM 4661 N N . ILE B 1 225 ? 9.625 -10.953 10.594 1 93.38 225 ILE B N 1
ATOM 4662 C CA . ILE B 1 225 ? 10.352 -11.836 9.695 1 93.38 225 ILE B CA 1
ATOM 4663 C C . ILE B 1 225 ? 11.57 -12.406 10.414 1 93.38 225 ILE B C 1
ATOM 4665 O O . ILE B 1 225 ? 12 -13.531 10.125 1 93.38 225 ILE B O 1
ATOM 4669 N N . VAL B 1 226 ? 12.109 -11.656 11.336 1 93.56 226 VAL B N 1
ATOM 4670 C CA . VAL B 1 226 ? 13.273 -12.117 12.078 1 93.56 226 VAL B CA 1
ATOM 4671 C C . VAL B 1 226 ? 12.906 -13.359 12.891 1 93.56 226 VAL B C 1
ATOM 4673 O O . VAL B 1 226 ? 13.586 -14.391 12.812 1 93.56 226 VAL B O 1
ATOM 4676 N N . SER B 1 227 ? 11.812 -13.25 13.594 1 93.62 227 SER B N 1
ATOM 4677 C CA . SER B 1 227 ? 11.344 -14.375 14.398 1 93.62 227 SER B CA 1
ATOM 4678 C C . SER B 1 227 ? 10.922 -15.547 13.516 1 93.62 227 SER B C 1
ATOM 4680 O O . SER B 1 227 ? 11.148 -16.703 13.859 1 93.62 227 SER B O 1
ATOM 4682 N N . ALA B 1 228 ? 10.312 -15.25 12.453 1 94.06 228 ALA B N 1
ATOM 4683 C CA . ALA B 1 228 ? 9.852 -16.281 11.531 1 94.06 228 ALA B CA 1
ATOM 4684 C C . ALA B 1 228 ? 11.023 -17.062 10.953 1 94.06 228 ALA B C 1
ATOM 4686 O O . ALA B 1 228 ? 11 -18.297 10.906 1 94.06 228 ALA B O 1
ATOM 4687 N N . LEU B 1 229 ? 12.039 -16.359 10.539 1 94.44 229 LEU B N 1
ATOM 4688 C CA . LEU B 1 229 ? 13.211 -17 9.953 1 94.44 229 LEU B CA 1
ATOM 4689 C C . LEU B 1 229 ? 13.984 -17.781 11 1 94.44 229 LEU B C 1
ATOM 4691 O O . LEU B 1 229 ? 14.492 -18.875 10.719 1 94.44 229 LEU B O 1
ATOM 4695 N N . ASP B 1 230 ? 14.055 -17.188 12.18 1 94.5 230 ASP B N 1
ATOM 4696 C CA . ASP B 1 230 ? 14.703 -17.906 13.273 1 94.5 230 ASP B CA 1
ATOM 4697 C C . ASP B 1 230 ? 14.008 -19.25 13.523 1 94.5 230 ASP B C 1
ATOM 4699 O O . ASP B 1 230 ? 14.672 -20.266 13.703 1 94.5 230 ASP B O 1
ATOM 4703 N N . PHE B 1 231 ? 12.734 -19.203 13.562 1 94.5 231 PHE B N 1
ATOM 4704 C CA . PHE B 1 231 ? 11.945 -20.406 13.766 1 94.5 231 PHE B CA 1
ATOM 4705 C C . PHE B 1 231 ? 12.18 -21.391 12.625 1 94.5 231 PHE B C 1
ATOM 4707 O O . PHE B 1 231 ? 12.461 -22.562 12.867 1 94.5 231 PHE B O 1
ATOM 4714 N N . TYR B 1 232 ? 12.062 -20.938 11.422 1 93.88 232 TYR B N 1
ATOM 4715 C CA . TYR B 1 232 ? 12.203 -21.766 10.234 1 93.88 232 TYR B CA 1
ATOM 4716 C C . TYR B 1 232 ? 13.57 -22.438 10.203 1 93.88 232 TYR B C 1
ATOM 4718 O O . TYR B 1 232 ? 13.672 -23.641 9.945 1 93.88 232 TYR B O 1
ATOM 4726 N N . GLU B 1 233 ? 14.57 -21.719 10.531 1 94.12 233 GLU B N 1
ATOM 4727 C CA . GLU B 1 233 ? 15.938 -22.234 10.547 1 94.12 233 GLU B CA 1
ATOM 4728 C C . GLU B 1 233 ? 16.156 -23.203 11.719 1 94.12 233 GLU B C 1
ATOM 4730 O O . GLU B 1 233 ? 16.891 -24.172 11.602 1 94.12 233 GLU B O 1
ATOM 4735 N N . SER B 1 234 ? 15.461 -22.891 12.773 1 95.75 234 SER B N 1
ATOM 4736 C CA . SER B 1 234 ? 15.609 -23.75 13.945 1 95.75 234 SER B CA 1
ATOM 4737 C C . SER B 1 234 ? 15.008 -25.125 13.695 1 95.75 234 SER B C 1
ATOM 4739 O O . SER B 1 234 ? 15.508 -26.125 14.203 1 95.75 234 SER B O 1
ATOM 4741 N N . VAL B 1 235 ? 13.898 -25.219 13.023 1 94.75 235 VAL B N 1
ATOM 4742 C CA . VAL B 1 235 ? 13.297 -26.5 12.656 1 94.75 235 VAL B CA 1
ATOM 4743 C C . VAL B 1 235 ? 14.211 -27.25 11.688 1 94.75 235 VAL B C 1
ATOM 4745 O O . VAL B 1 235 ? 14.359 -28.469 11.781 1 94.75 235 VAL B O 1
ATOM 4748 N N . GLY B 1 236 ? 14.852 -26.453 10.805 1 94.75 236 GLY B N 1
ATOM 4749 C CA . GLY B 1 236 ? 15.742 -27 9.797 1 94.75 236 GLY B CA 1
ATOM 4750 C C . GLY B 1 236 ? 15.164 -26.953 8.391 1 94.75 236 GLY B C 1
ATOM 4751 O O . GLY B 1 236 ? 14.305 -27.75 8.039 1 94.75 236 GLY B O 1
ATOM 4752 N N . VAL B 1 237 ? 15.727 -26.172 7.594 1 93.62 237 VAL B N 1
ATOM 4753 C CA . VAL B 1 237 ? 15.25 -25.906 6.242 1 93.62 237 VAL B CA 1
ATOM 4754 C C . VAL B 1 237 ? 15.172 -27.219 5.465 1 93.62 237 VAL B C 1
ATOM 4756 O O . VAL B 1 237 ? 14.172 -27.5 4.797 1 93.62 237 VAL B O 1
ATOM 4759 N N . SER B 1 238 ? 16.141 -28.031 5.562 1 95.56 238 SER B N 1
ATOM 4760 C CA . SER B 1 238 ? 16.203 -29.297 4.844 1 95.56 238 SER B CA 1
ATOM 4761 C C . SER B 1 238 ? 15.148 -30.266 5.363 1 95.56 238 SER B C 1
ATOM 4763 O O . SER B 1 238 ? 14.602 -31.062 4.598 1 95.56 238 SER B O 1
ATOM 4765 N N . ARG B 1 239 ? 14.836 -30.219 6.652 1 96.25 239 ARG B N 1
ATOM 4766 C CA . ARG B 1 239 ? 13.828 -31.094 7.254 1 96.25 239 ARG B CA 1
ATOM 4767 C C . ARG B 1 239 ? 12.43 -30.703 6.773 1 96.25 239 ARG B C 1
ATOM 4769 O O . ARG B 1 239 ? 11.625 -31.578 6.438 1 96.25 239 ARG B O 1
ATOM 4776 N N . VAL B 1 240 ? 12.242 -29.438 6.793 1 95.69 240 VAL B N 1
ATOM 4777 C CA . VAL B 1 240 ? 10.953 -28.953 6.316 1 95.69 240 VAL B CA 1
ATOM 4778 C C . VAL B 1 240 ? 10.75 -29.359 4.859 1 95.69 240 VAL B C 1
ATOM 4780 O O . VAL B 1 240 ? 9.688 -29.859 4.488 1 95.69 240 VAL B O 1
ATOM 4783 N N . TYR B 1 241 ? 11.758 -29.172 4.098 1 96.62 241 TYR B N 1
ATOM 4784 C CA . TYR B 1 241 ? 11.703 -29.516 2.68 1 96.62 241 TYR B CA 1
ATOM 4785 C C . TYR B 1 241 ? 11.391 -30.984 2.479 1 96.62 241 TYR B C 1
ATOM 4787 O O . TYR B 1 241 ? 10.492 -31.344 1.718 1 96.62 241 TYR B O 1
ATOM 4795 N N . ALA B 1 242 ? 12.125 -31.812 3.121 1 96.81 242 ALA B N 1
ATOM 4796 C CA . ALA B 1 242 ? 11.977 -33.25 2.969 1 96.81 242 ALA B CA 1
ATOM 4797 C C . ALA B 1 242 ? 10.57 -33.719 3.373 1 96.81 242 ALA B C 1
ATOM 4799 O O . ALA B 1 242 ? 9.945 -34.531 2.68 1 96.81 242 ALA B O 1
ATOM 4800 N N . HIS B 1 243 ? 10.148 -33.188 4.457 1 97.19 243 HIS B N 1
ATOM 4801 C CA . HIS B 1 243 ? 8.82 -33.562 4.949 1 97.19 243 HIS B CA 1
ATOM 4802 C C . HIS B 1 243 ? 7.734 -33.125 3.973 1 97.19 243 HIS B C 1
ATOM 4804 O O . HIS B 1 243 ? 6.902 -33.906 3.555 1 97.19 243 HIS B O 1
ATOM 4810 N N . ASN B 1 244 ? 7.734 -31.828 3.689 1 97.75 244 ASN B N 1
ATOM 4811 C CA . ASN B 1 244 ? 6.691 -31.266 2.836 1 97.75 244 ASN B CA 1
ATOM 4812 C C . ASN B 1 244 ? 6.68 -31.922 1.46 1 97.75 244 ASN B C 1
ATOM 4814 O O . ASN B 1 244 ? 5.613 -32.25 0.935 1 97.75 244 ASN B O 1
ATOM 4818 N N . LYS B 1 245 ? 7.855 -32.125 0.918 1 97.56 245 LYS B N 1
ATOM 4819 C CA . LYS B 1 245 ? 7.953 -32.719 -0.408 1 97.56 245 LYS B CA 1
ATOM 4820 C C . LYS B 1 245 ? 7.438 -34.156 -0.398 1 97.56 245 LYS B C 1
ATOM 4822 O O . LYS B 1 245 ? 6.668 -34.562 -1.278 1 97.56 245 LYS B O 1
ATOM 4827 N N . SER B 1 246 ? 7.836 -34.906 0.568 1 97.88 246 SER B N 1
ATOM 4828 C CA . SER B 1 246 ? 7.387 -36.281 0.672 1 97.88 246 SER B CA 1
ATOM 4829 C C . SER B 1 246 ? 5.871 -36.375 0.819 1 97.88 246 SER B C 1
ATOM 4831 O O . SER B 1 246 ? 5.223 -37.188 0.172 1 97.88 246 SER B O 1
ATOM 4833 N N . LEU B 1 247 ? 5.383 -35.531 1.644 1 98.31 247 LEU B N 1
ATOM 4834 C CA . LEU B 1 247 ? 3.945 -35.531 1.9 1 98.31 247 LEU B CA 1
ATOM 4835 C C . LEU B 1 247 ? 3.168 -35.156 0.644 1 98.31 247 LEU B C 1
ATOM 4837 O O . LEU B 1 247 ? 2.162 -35.781 0.318 1 98.31 247 LEU B O 1
ATOM 4841 N N . ILE B 1 248 ? 3.615 -34.125 -0.06 1 97.94 248 ILE B N 1
ATOM 4842 C CA . ILE B 1 248 ? 2.865 -33.656 -1.213 1 97.94 248 ILE B CA 1
ATOM 4843 C C . ILE B 1 248 ? 2.984 -34.656 -2.363 1 97.94 248 ILE B C 1
ATOM 4845 O O . ILE B 1 248 ? 2.045 -34.812 -3.145 1 97.94 248 ILE B O 1
ATOM 4849 N N . ASP B 1 249 ? 4.148 -35.312 -2.494 1 98 249 ASP B N 1
ATOM 4850 C CA . ASP B 1 249 ? 4.309 -36.344 -3.496 1 98 249 ASP B CA 1
ATOM 4851 C C . ASP B 1 249 ? 3.344 -37.5 -3.24 1 98 249 ASP B C 1
ATOM 4853 O O . ASP B 1 249 ? 2.676 -37.969 -4.16 1 98 249 ASP B O 1
ATOM 4857 N N . TRP B 1 250 ? 3.299 -37.875 -2.025 1 98.5 250 TRP B N 1
ATOM 4858 C CA . TRP B 1 250 ? 2.365 -38.938 -1.653 1 98.5 250 TRP B CA 1
ATOM 4859 C C . TRP B 1 250 ? 0.924 -38.5 -1.895 1 98.5 250 TRP B C 1
ATOM 4861 O O . TRP B 1 250 ? 0.135 -39.219 -2.488 1 98.5 250 TRP B O 1
ATOM 4871 N N . ALA B 1 251 ? 0.563 -37.344 -1.394 1 98.69 251 ALA B N 1
ATOM 4872 C CA . ALA B 1 251 ? -0.805 -36.844 -1.47 1 98.69 251 ALA B CA 1
ATOM 4873 C C . ALA B 1 251 ? -1.269 -36.75 -2.918 1 98.69 251 ALA B C 1
ATOM 4875 O O . ALA B 1 251 ? -2.416 -37.062 -3.236 1 98.69 251 ALA B O 1
ATOM 4876 N N . GLY B 1 252 ? -0.412 -36.156 -3.758 1 98.5 252 GLY B N 1
ATOM 4877 C CA . GLY B 1 252 ? -0.749 -36.062 -5.172 1 98.5 252 GLY B CA 1
ATOM 4878 C C . GLY B 1 252 ? -1.089 -37.406 -5.789 1 98.5 252 GLY B C 1
ATOM 4879 O O . GLY B 1 252 ? -2.102 -37.562 -6.48 1 98.5 252 GLY B O 1
ATOM 4880 N N . GLU B 1 253 ? -0.301 -38.375 -5.52 1 98.25 253 GLU B N 1
ATOM 4881 C CA . GLU B 1 253 ? -0.524 -39.719 -6.043 1 98.25 253 GLU B CA 1
ATOM 4882 C C . GLU B 1 253 ? -1.777 -40.344 -5.441 1 98.25 253 GLU B C 1
ATOM 4884 O O . GLU B 1 253 ? -2.562 -41 -6.148 1 98.25 253 GLU B O 1
ATOM 4889 N N . TYR B 1 254 ? -1.877 -40.25 -4.203 1 98.69 254 TYR B N 1
ATOM 4890 C CA . TYR B 1 254 ? -3.031 -40.781 -3.498 1 98.69 254 TYR B CA 1
ATOM 4891 C C . TYR B 1 254 ? -4.332 -40.219 -4.074 1 98.69 254 TYR B C 1
ATOM 4893 O O . TYR B 1 254 ? -5.254 -41 -4.371 1 98.69 254 TYR B O 1
ATOM 4901 N N . LEU B 1 255 ? -4.406 -38.938 -4.215 1 98.69 255 LEU B N 1
ATOM 4902 C CA . LEU B 1 255 ? -5.625 -38.312 -4.703 1 98.69 255 LEU B CA 1
ATOM 4903 C C . LEU B 1 255 ? -5.891 -38.688 -6.156 1 98.69 255 LEU B C 1
ATOM 4905 O O . LEU B 1 255 ? -7.035 -38.906 -6.543 1 98.69 255 LEU B O 1
ATOM 4909 N N . ALA B 1 256 ? -4.848 -38.656 -6.973 1 98.56 256 ALA B N 1
ATOM 4910 C CA . ALA B 1 256 ? -5.008 -39.031 -8.367 1 98.56 256 ALA B CA 1
ATOM 4911 C C . ALA B 1 256 ? -5.562 -40.438 -8.484 1 98.56 256 ALA B C 1
ATOM 4913 O O . ALA B 1 256 ? -6.41 -40.719 -9.336 1 98.56 256 ALA B O 1
ATOM 4914 N N . THR B 1 257 ? -5.062 -41.312 -7.668 1 98.38 257 THR B N 1
ATOM 4915 C CA . THR B 1 257 ? -5.523 -42.688 -7.652 1 98.38 257 THR B CA 1
ATOM 4916 C C . THR B 1 257 ? -6.965 -42.781 -7.156 1 98.38 257 THR B C 1
ATOM 4918 O O . THR B 1 257 ? -7.805 -43.438 -7.777 1 98.38 257 THR B O 1
ATOM 4921 N N . THR B 1 258 ? -7.215 -42.156 -6.062 1 97.62 258 THR B N 1
ATOM 4922 C CA . THR B 1 258 ? -8.539 -42.156 -5.453 1 97.62 258 THR B CA 1
ATOM 4923 C C . THR B 1 258 ? -9.578 -41.625 -6.418 1 97.62 258 THR B C 1
ATOM 4925 O O . THR B 1 258 ? -10.695 -42.125 -6.496 1 97.62 258 THR B O 1
ATOM 4928 N N . TRP B 1 259 ? -9.227 -40.562 -7.164 1 97.12 259 TRP B N 1
ATOM 4929 C CA . TRP B 1 259 ? -10.156 -39.906 -8.055 1 97.12 259 TRP B CA 1
ATOM 4930 C C . TRP B 1 259 ? -10.109 -40.5 -9.453 1 97.12 259 TRP B C 1
ATOM 4932 O O . TRP B 1 259 ? -10.906 -40.125 -10.32 1 97.12 259 TRP B O 1
ATOM 4942 N N . LYS B 1 260 ? -9.18 -41.375 -9.719 1 96.94 260 LYS B N 1
ATOM 4943 C CA . LYS B 1 260 ? -8.961 -42 -11.023 1 96.94 260 LYS B CA 1
ATOM 4944 C C . LYS B 1 260 ? -8.68 -40.969 -12.094 1 96.94 260 LYS B C 1
ATOM 4946 O O . LYS B 1 260 ? -9.305 -40.969 -13.156 1 96.94 260 LYS B O 1
ATOM 4951 N N . THR B 1 261 ? -7.816 -40.094 -11.719 1 97.56 261 THR B N 1
ATOM 4952 C CA . THR B 1 261 ? -7.383 -39.031 -12.602 1 97.56 261 THR B CA 1
ATOM 4953 C C . THR B 1 261 ? -5.859 -38.938 -12.656 1 97.56 261 THR B C 1
ATOM 4955 O O . THR B 1 261 ? -5.18 -39.969 -12.672 1 97.56 261 THR B O 1
ATOM 4958 N N . ASN B 1 262 ? -5.293 -37.719 -12.727 1 98.12 262 ASN B N 1
ATOM 4959 C CA . ASN B 1 262 ? -3.848 -37.562 -12.875 1 98.12 262 ASN B CA 1
ATOM 4960 C C . ASN B 1 262 ? -3.355 -36.25 -12.227 1 98.12 262 ASN B C 1
ATOM 4962 O O . ASN B 1 262 ? -4.141 -35.344 -11.984 1 98.12 262 ASN B O 1
ATOM 4966 N N . VAL B 1 263 ? -2.082 -36.281 -11.922 1 98.38 263 VAL B N 1
ATOM 4967 C CA . VAL B 1 263 ? -1.394 -35.062 -11.492 1 98.38 263 VAL B CA 1
ATOM 4968 C C . VAL B 1 263 ? -1.012 -34.25 -12.711 1 98.38 263 VAL B C 1
ATOM 4970 O O . VAL B 1 263 ? -0.634 -34.781 -13.75 1 98.38 263 VAL B O 1
ATOM 4973 N N . LEU B 1 264 ? -1.14 -32.938 -12.617 1 98.31 264 LEU B N 1
ATOM 4974 C CA . LEU B 1 264 ? -0.907 -32.031 -13.742 1 98.31 264 LEU B CA 1
ATOM 4975 C C . LEU B 1 264 ? 0.55 -32.094 -14.188 1 98.31 264 LEU B C 1
ATOM 4977 O O . LEU B 1 264 ? 0.832 -32.25 -15.383 1 98.31 264 LEU B O 1
ATOM 4981 N N . LEU B 1 265 ? 1.473 -31.984 -13.227 1 98.44 265 LEU B N 1
ATOM 4982 C CA . LEU B 1 265 ? 2.883 -31.828 -13.57 1 98.44 265 LEU B CA 1
ATOM 4983 C C . LEU B 1 265 ? 3.705 -32.969 -13.008 1 98.44 265 LEU B C 1
ATOM 4985 O O . LEU B 1 265 ? 3.465 -33.438 -11.891 1 98.44 265 LEU B O 1
ATOM 4989 N N . PRO B 1 266 ? 4.68 -33.469 -13.805 1 97 266 PRO B N 1
ATOM 4990 C CA . PRO B 1 266 ? 5.656 -34.375 -13.195 1 97 266 PRO B CA 1
ATOM 4991 C C . PRO B 1 266 ? 6.496 -33.688 -12.109 1 97 266 PRO B C 1
ATOM 4993 O O . PRO B 1 266 ? 6.566 -32.469 -12.055 1 97 266 PRO B O 1
ATOM 4996 N N . THR B 1 267 ? 7.152 -34.469 -11.305 1 95.06 267 THR B N 1
ATOM 4997 C CA . THR B 1 267 ? 7.855 -33.969 -10.125 1 95.06 267 THR B CA 1
ATOM 4998 C C . THR B 1 267 ? 8.977 -33 -10.516 1 95.06 267 THR B C 1
ATOM 5000 O O . THR B 1 267 ? 9.281 -32.062 -9.781 1 95.06 267 THR B O 1
ATOM 5003 N N . TRP B 1 268 ? 9.57 -33.188 -11.68 1 94.56 268 TRP B N 1
ATOM 5004 C CA . TRP B 1 268 ? 10.734 -32.406 -12.047 1 94.56 268 TRP B CA 1
ATOM 5005 C C . TRP B 1 268 ? 10.32 -31 -12.484 1 94.56 268 TRP B C 1
ATOM 5007 O O . TRP B 1 268 ? 11.156 -30.094 -12.57 1 94.56 268 TRP B O 1
ATOM 5017 N N . GLN B 1 269 ? 9 -30.75 -12.727 1 97.06 269 GLN B N 1
ATOM 5018 C CA . GLN B 1 269 ? 8.523 -29.438 -13.172 1 97.06 269 GLN B CA 1
ATOM 5019 C C . GLN B 1 269 ? 7.75 -28.734 -12.07 1 97.06 269 GLN B C 1
ATOM 5021 O O . GLN B 1 269 ? 7.465 -27.531 -12.18 1 97.06 269 GLN B O 1
ATOM 5026 N N . ARG B 1 270 ? 7.492 -29.406 -11.062 1 96.81 270 ARG B N 1
ATOM 5027 C CA . ARG B 1 270 ? 6.535 -28.922 -10.07 1 96.81 270 ARG B CA 1
ATOM 5028 C C . ARG B 1 270 ? 7.25 -28.344 -8.852 1 96.81 270 ARG B C 1
ATOM 5030 O O . ARG B 1 270 ? 8.266 -28.891 -8.414 1 96.81 270 ARG B O 1
ATOM 5037 N N . ALA B 1 271 ? 6.664 -27.25 -8.266 1 97.75 271 ALA B N 1
ATOM 5038 C CA . ALA B 1 271 ? 7.133 -26.734 -6.98 1 97.75 271 ALA B CA 1
ATOM 5039 C C . ALA B 1 271 ? 7.094 -27.828 -5.914 1 97.75 271 ALA B C 1
ATOM 5041 O O . ALA B 1 271 ? 6.195 -28.672 -5.914 1 97.75 271 ALA B O 1
ATOM 5042 N N . PRO B 1 272 ? 7.969 -27.812 -5.039 1 97.31 272 PRO B N 1
ATOM 5043 C CA . PRO B 1 272 ? 8.141 -28.953 -4.129 1 97.31 272 PRO B CA 1
ATOM 5044 C C . PRO B 1 272 ? 6.98 -29.094 -3.145 1 97.31 272 PRO B C 1
ATOM 5046 O O . PRO B 1 272 ? 6.727 -30.203 -2.643 1 97.31 272 PRO B O 1
ATOM 5049 N N . PHE B 1 273 ? 6.262 -27.984 -2.859 1 97.88 273 PHE B N 1
ATOM 5050 C CA . PHE B 1 273 ? 5.277 -28.062 -1.787 1 97.88 273 PHE B CA 1
ATOM 5051 C C . PHE B 1 273 ? 3.861 -27.969 -2.342 1 97.88 273 PHE B C 1
ATOM 5053 O O . PHE B 1 273 ? 2.896 -27.844 -1.582 1 97.88 273 PHE B O 1
ATOM 5060 N N . VAL B 1 274 ? 3.695 -27.984 -3.664 1 97.56 274 VAL B N 1
ATOM 5061 C CA . VAL B 1 274 ? 2.379 -27.812 -4.266 1 97.56 274 VAL B CA 1
ATOM 5062 C C . VAL B 1 274 ? 2.15 -28.875 -5.34 1 97.56 274 VAL B C 1
ATOM 5064 O O . VAL B 1 274 ? 3.102 -29.328 -5.977 1 97.56 274 VAL B O 1
ATOM 5067 N N . CYS B 1 275 ? 0.922 -29.266 -5.473 1 98.12 275 CYS B N 1
ATOM 5068 C CA . CYS B 1 275 ? 0.555 -30.25 -6.48 1 98.12 275 CYS B CA 1
ATOM 5069 C C . CYS B 1 275 ? -0.863 -30.016 -6.984 1 98.12 275 CYS B C 1
ATOM 5071 O O . CYS B 1 275 ? -1.777 -29.781 -6.195 1 98.12 275 CYS B O 1
ATOM 5073 N N . ASN B 1 276 ? -1.005 -29.984 -8.258 1 98.56 276 ASN B N 1
ATOM 5074 C CA . ASN B 1 276 ? -2.328 -29.906 -8.867 1 98.56 276 ASN B CA 1
ATOM 5075 C C . ASN B 1 276 ? -2.818 -31.297 -9.297 1 98.56 276 ASN B C 1
ATOM 5077 O O . ASN B 1 276 ? -2.152 -31.984 -10.07 1 98.56 276 ASN B O 1
ATOM 5081 N N . VAL B 1 277 ? -3.943 -31.656 -8.789 1 98.69 277 VAL B N 1
ATOM 5082 C CA . VAL B 1 277 ? -4.543 -32.938 -9.133 1 98.69 277 VAL B CA 1
ATOM 5083 C C . VAL B 1 277 ? -5.891 -32.719 -9.812 1 98.69 277 VAL B C 1
ATOM 5085 O O . VAL B 1 277 ? -6.738 -31.984 -9.305 1 98.69 277 VAL B O 1
ATOM 5088 N N . ARG B 1 278 ? -6.043 -33.312 -10.969 1 98.19 278 ARG B N 1
ATOM 5089 C CA . ARG B 1 278 ? -7.309 -33.219 -11.688 1 98.19 278 ARG B CA 1
ATOM 5090 C C . ARG B 1 278 ? -8.461 -33.781 -10.867 1 98.19 278 ARG B C 1
ATOM 5092 O O . ARG B 1 278 ? -8.328 -34.875 -10.281 1 98.19 278 ARG B O 1
ATOM 5099 N N . ILE B 1 279 ? -9.484 -33 -10.766 1 96.12 279 ILE B N 1
ATOM 5100 C CA . ILE B 1 279 ? -10.633 -33.5 -10.016 1 96.12 279 ILE B CA 1
ATOM 5101 C C . ILE B 1 279 ? -11.539 -34.312 -10.945 1 96.12 279 ILE B C 1
ATOM 5103 O O . ILE B 1 279 ? -11.531 -34.094 -12.164 1 96.12 279 ILE B O 1
ATOM 5107 N N . PRO B 1 280 ? -12.32 -35.219 -10.383 1 93.44 280 PRO B N 1
ATOM 5108 C CA . PRO B 1 280 ? -13.156 -36.094 -11.219 1 93.44 280 PRO B CA 1
ATOM 5109 C C . PRO B 1 280 ? -14.461 -35.406 -11.633 1 93.44 280 PRO B C 1
ATOM 5111 O O . PRO B 1 280 ? -15.547 -35.969 -11.414 1 93.44 280 PRO B O 1
ATOM 5114 N N . VAL B 1 281 ? -14.336 -34.281 -12.195 1 89.19 281 VAL B N 1
ATOM 5115 C CA . VAL B 1 281 ? -15.438 -33.5 -12.75 1 89.19 281 VAL B CA 1
ATOM 5116 C C . VAL B 1 281 ? -15.164 -33.188 -14.219 1 89.19 281 VAL B C 1
ATOM 5118 O O . VAL B 1 281 ? -14.086 -32.719 -14.562 1 89.19 281 VAL B O 1
ATOM 5121 N N . GLU B 1 282 ? -16.141 -33.5 -15.023 1 87.69 282 GLU B N 1
ATOM 5122 C CA . GLU B 1 282 ? -15.984 -33.219 -16.453 1 87.69 282 GLU B CA 1
ATOM 5123 C C . GLU B 1 282 ? -16.031 -31.719 -16.703 1 87.69 282 GLU B C 1
ATOM 5125 O O . GLU B 1 282 ? -16.688 -30.969 -15.977 1 87.69 282 GLU B O 1
ATOM 5130 N N . TRP B 1 283 ? -15.266 -31.359 -17.703 1 91.25 283 TRP B N 1
ATOM 5131 C CA . TRP B 1 283 ? -15.297 -29.953 -18.094 1 91.25 283 TRP B CA 1
ATOM 5132 C C . TRP B 1 283 ? -16.719 -29.516 -18.453 1 91.25 283 TRP B C 1
ATOM 5134 O O . TRP B 1 283 ? -17.406 -30.188 -19.219 1 91.25 283 TRP B O 1
ATOM 5144 N N . PRO B 1 284 ? -17.109 -28.391 -17.953 1 88.31 284 PRO B N 1
ATOM 5145 C CA . PRO B 1 284 ? -18.5 -27.984 -18.141 1 88.31 284 PRO B CA 1
ATOM 5146 C C . PRO B 1 284 ? -18.766 -27.453 -19.547 1 88.31 284 PRO B C 1
ATOM 5148 O O . PRO B 1 284 ? -17.859 -26.922 -20.203 1 88.31 284 PRO B O 1
ATOM 5151 N N . THR B 1 285 ? -19.969 -27.609 -20.031 1 88.94 285 THR B N 1
ATOM 5152 C CA . THR B 1 285 ? -20.438 -27.109 -21.328 1 88.94 285 THR B CA 1
ATOM 5153 C C . THR B 1 285 ? -21.547 -26.094 -21.141 1 88.94 285 THR B C 1
ATOM 5155 O O . THR B 1 285 ? -22.25 -26.094 -20.109 1 88.94 285 THR B O 1
ATOM 5158 N N . THR B 1 286 ? -21.609 -25.156 -22.094 1 87.69 286 THR B N 1
ATOM 5159 C CA . THR B 1 286 ? -22.719 -24.203 -22.094 1 87.69 286 THR B CA 1
ATOM 5160 C C . THR B 1 286 ? -24.031 -24.891 -22.406 1 87.69 286 THR B C 1
ATOM 5162 O O . THR B 1 286 ? -24.047 -26.094 -22.703 1 87.69 286 THR B O 1
ATOM 5165 N N . SER B 1 287 ? -25.188 -24.125 -22.297 1 84.94 287 SER B N 1
ATOM 5166 C CA . SER B 1 287 ? -26.516 -24.641 -22.625 1 84.94 287 SER B CA 1
ATOM 5167 C C . SER B 1 287 ? -26.562 -25.156 -24.047 1 84.94 287 SER B C 1
ATOM 5169 O O . SER B 1 287 ? -27.359 -26.047 -24.359 1 84.94 287 SER B O 1
ATOM 5171 N N . GLU B 1 288 ? -25.719 -24.688 -24.891 1 90.5 288 GLU B N 1
ATOM 5172 C CA . GLU B 1 288 ? -25.688 -25.078 -26.297 1 90.5 288 GLU B CA 1
ATOM 5173 C C . GLU B 1 288 ? -24.766 -26.266 -26.516 1 90.5 288 GLU B C 1
ATOM 5175 O O . GLU B 1 288 ? -24.562 -26.688 -27.656 1 90.5 288 GLU B O 1
ATOM 5180 N N . GLY B 1 289 ? -24.125 -26.766 -25.516 1 86.19 289 GLY B N 1
ATOM 5181 C CA . GLY B 1 289 ? -23.281 -27.938 -25.609 1 86.19 289 GLY B CA 1
ATOM 5182 C C . GLY B 1 289 ? -21.828 -27.625 -25.922 1 86.19 289 GLY B C 1
ATOM 5183 O O . GLY B 1 289 ? -21.031 -28.516 -26.172 1 86.19 289 GLY B O 1
ATOM 5184 N N . LYS B 1 290 ? -21.688 -26.406 -25.938 1 89.25 290 LYS B N 1
ATOM 5185 C CA . LYS B 1 290 ? -20.312 -26 -26.219 1 89.25 290 LYS B CA 1
ATOM 5186 C C . LYS B 1 290 ? -19.484 -25.922 -24.953 1 89.25 290 LYS B C 1
ATOM 5188 O O . LYS B 1 290 ? -19.984 -25.516 -23.906 1 89.25 290 LYS B O 1
ATOM 5193 N N . PRO B 1 291 ? -18.109 -26.344 -25.031 1 91.62 291 PRO B N 1
ATOM 5194 C CA . PRO B 1 291 ? -17.25 -26.219 -23.844 1 91.62 291 PRO B CA 1
ATOM 5195 C C . PRO B 1 291 ? -17.203 -24.781 -23.312 1 91.62 291 PRO B C 1
ATOM 5197 O O . PRO B 1 291 ? -17.109 -23.828 -24.094 1 91.62 291 PRO B O 1
ATOM 5200 N N . MET B 1 292 ? -17.203 -24.641 -22.016 1 91.12 292 MET B N 1
ATOM 5201 C CA . MET B 1 292 ? -17.109 -23.328 -21.391 1 91.12 292 MET B CA 1
ATOM 5202 C C . MET B 1 292 ? -15.688 -22.781 -21.453 1 91.12 292 MET B C 1
ATOM 5204 O O . MET B 1 292 ? -14.734 -23.562 -21.531 1 91.12 292 MET B O 1
ATOM 5208 N N . SER B 1 293 ? -15.617 -21.438 -21.5 1 92.06 293 SER B N 1
ATOM 5209 C CA . SER B 1 293 ? -14.312 -20.812 -21.281 1 92.06 293 SER B CA 1
ATOM 5210 C C . SER B 1 293 ? -13.875 -20.922 -19.828 1 92.06 293 SER B C 1
ATOM 5212 O O . SER B 1 293 ? -14.664 -21.297 -18.969 1 92.06 293 SER B O 1
ATOM 5214 N N . HIS B 1 294 ? -12.586 -20.656 -19.609 1 91.06 294 HIS B N 1
ATOM 5215 C CA . HIS B 1 294 ? -12.086 -20.672 -18.234 1 91.06 294 HIS B CA 1
ATOM 5216 C C . HIS B 1 294 ? -12.859 -19.688 -17.359 1 91.06 294 HIS B C 1
ATOM 5218 O O . HIS B 1 294 ? -13.203 -20.016 -16.219 1 91.06 294 HIS B O 1
ATOM 5224 N N . ASP B 1 295 ? -13.117 -18.547 -17.875 1 88.44 295 ASP B N 1
ATOM 5225 C CA . ASP B 1 295 ? -13.859 -17.531 -17.125 1 88.44 295 ASP B CA 1
ATOM 5226 C C . ASP B 1 295 ? -15.273 -18.031 -16.797 1 88.44 295 ASP B C 1
ATOM 5228 O O . ASP B 1 295 ? -15.773 -17.797 -15.695 1 88.44 295 ASP B O 1
ATOM 5232 N N . GLU B 1 296 ? -15.859 -18.703 -17.75 1 88.56 296 GLU B N 1
ATOM 5233 C CA . GLU B 1 296 ? -17.219 -19.219 -17.578 1 88.56 296 GLU B CA 1
ATOM 5234 C C . GLU B 1 296 ? -17.25 -20.359 -16.562 1 88.56 296 GLU B C 1
ATOM 5236 O O . GLU B 1 296 ? -18.266 -20.594 -15.914 1 88.56 296 GLU B O 1
ATOM 5241 N N . ALA B 1 297 ? -16.125 -21.016 -16.391 1 91.44 297 ALA B N 1
ATOM 5242 C CA . ALA B 1 297 ? -16.062 -22.188 -15.523 1 91.44 297 ALA B CA 1
ATOM 5243 C C . ALA B 1 297 ? -15.773 -21.781 -14.078 1 91.44 297 ALA B C 1
ATOM 5245 O O . ALA B 1 297 ? -15.961 -22.562 -13.156 1 91.44 297 ALA B O 1
ATOM 5246 N N . MET B 1 298 ? -15.352 -20.547 -13.906 1 90.5 298 MET B N 1
ATOM 5247 C CA . MET B 1 298 ? -14.891 -20.078 -12.602 1 90.5 298 MET B CA 1
ATOM 5248 C C . MET B 1 298 ? -15.984 -20.203 -11.555 1 90.5 298 MET B C 1
ATOM 5250 O O . MET B 1 298 ? -15.727 -20.641 -10.43 1 90.5 298 MET B O 1
ATOM 5254 N N . PRO B 1 299 ? -17.219 -19.906 -11.922 1 87.81 299 PRO B N 1
ATOM 5255 C CA . PRO B 1 299 ? -18.281 -20.047 -10.914 1 87.81 299 PRO B CA 1
ATOM 5256 C C . PRO B 1 299 ? -18.422 -21.484 -10.422 1 87.81 299 PRO B C 1
ATOM 5258 O O . PRO B 1 299 ? -18.766 -21.719 -9.258 1 87.81 299 PRO B O 1
ATOM 5261 N N . LEU B 1 300 ? -18.281 -22.422 -11.336 1 88.25 300 LEU B N 1
ATOM 5262 C CA . LEU B 1 300 ? -18.328 -23.828 -10.938 1 88.25 300 LEU B CA 1
ATOM 5263 C C . LEU B 1 300 ? -17.203 -24.156 -9.961 1 88.25 300 LEU B C 1
ATOM 5265 O O . LEU B 1 300 ? -17.422 -24.875 -8.977 1 88.25 300 LEU B O 1
ATOM 5269 N N . CYS B 1 301 ? -16 -23.703 -10.219 1 92.62 301 CYS B N 1
ATOM 5270 C CA . CYS B 1 301 ? -14.883 -23.891 -9.312 1 92.62 301 CYS B CA 1
ATOM 5271 C C . CYS B 1 301 ? -15.195 -23.328 -7.93 1 92.62 301 CYS B C 1
ATOM 5273 O O . CYS B 1 301 ? -14.977 -24 -6.918 1 92.62 301 CYS B O 1
ATOM 5275 N N . ASP B 1 302 ? -15.75 -22.172 -7.941 1 90.19 302 ASP B N 1
ATOM 5276 C CA . ASP B 1 302 ? -16.109 -21.516 -6.684 1 90.19 302 ASP B CA 1
ATOM 5277 C C . ASP B 1 302 ? -17.156 -22.328 -5.93 1 90.19 302 ASP B C 1
ATOM 5279 O O . ASP B 1 302 ? -17.109 -22.453 -4.703 1 90.19 302 ASP B O 1
ATOM 5283 N N . ALA B 1 303 ? -18.109 -22.828 -6.648 1 88.31 303 ALA B N 1
ATOM 5284 C CA . ALA B 1 303 ? -19.188 -23.609 -6.043 1 88.31 303 ALA B CA 1
ATOM 5285 C C . ALA B 1 303 ? -18.625 -24.875 -5.387 1 88.31 303 ALA B C 1
ATOM 5287 O O . ALA B 1 303 ? -19.078 -25.281 -4.312 1 88.31 303 ALA B O 1
ATOM 5288 N N . ILE B 1 304 ? -17.734 -25.5 -6.074 1 90.88 304 ILE B N 1
ATOM 5289 C CA . ILE B 1 304 ? -17.109 -26.703 -5.531 1 90.88 304 ILE B CA 1
ATOM 5290 C C . ILE B 1 304 ? -16.344 -26.359 -4.25 1 90.88 304 ILE B C 1
ATOM 5292 O O . ILE B 1 304 ? -16.453 -27.078 -3.248 1 90.88 304 ILE B O 1
ATOM 5296 N N . MET B 1 305 ? -15.602 -25.328 -4.277 1 92.06 305 MET B N 1
ATOM 5297 C CA . MET B 1 305 ? -14.844 -24.891 -3.107 1 92.06 305 MET B CA 1
ATOM 5298 C C . MET B 1 305 ? -15.781 -24.578 -1.942 1 92.06 305 MET B C 1
ATOM 5300 O O . MET B 1 305 ? -15.508 -24.969 -0.806 1 92.06 305 MET B O 1
ATOM 5304 N N . ASP B 1 306 ? -16.844 -23.859 -2.266 1 88.38 306 ASP B N 1
ATOM 5305 C CA . ASP B 1 306 ? -17.812 -23.516 -1.233 1 88.38 306 ASP B CA 1
ATOM 5306 C C . ASP B 1 306 ? -18.453 -24.766 -0.636 1 88.38 306 ASP B C 1
ATOM 5308 O O . ASP B 1 306 ? -18.672 -24.844 0.577 1 88.38 306 ASP B O 1
ATOM 5312 N N . PHE B 1 307 ? -18.781 -25.656 -1.47 1 88.06 307 PHE B N 1
ATOM 5313 C CA . PHE B 1 307 ? -19.391 -26.891 -1.021 1 88.06 307 PHE B CA 1
ATOM 5314 C C . PHE B 1 307 ? -18.469 -27.641 -0.073 1 88.06 307 PHE B C 1
ATOM 5316 O O . PHE B 1 307 ? -18.891 -28.109 0.988 1 88.06 307 PHE B O 1
ATOM 5323 N N . LEU B 1 308 ? -17.234 -27.812 -0.442 1 91.5 308 LEU B N 1
ATOM 5324 C CA . LEU B 1 308 ? -16.25 -28.484 0.385 1 91.5 308 LEU B CA 1
ATOM 5325 C C . LEU B 1 308 ? -16.094 -27.797 1.734 1 91.5 308 LEU B C 1
ATOM 5327 O O . LEU B 1 308 ? -15.992 -28.453 2.771 1 91.5 308 LEU B O 1
ATOM 5331 N N . ASP B 1 309 ? -16.031 -26.484 1.668 1 91.06 309 ASP B N 1
ATOM 5332 C CA . ASP B 1 309 ? -15.898 -25.703 2.893 1 91.06 309 ASP B CA 1
ATOM 5333 C C . ASP B 1 309 ? -17.109 -25.875 3.799 1 91.06 309 ASP B C 1
ATOM 5335 O O . ASP B 1 309 ? -16.969 -26.125 5 1 91.06 309 ASP B O 1
ATOM 5339 N N . ASP B 1 310 ? -18.297 -25.797 3.219 1 87.75 310 ASP B N 1
ATOM 5340 C CA . ASP B 1 310 ? -19.547 -25.812 3.98 1 87.75 310 ASP B CA 1
ATOM 5341 C C . ASP B 1 310 ? -19.828 -27.188 4.559 1 87.75 310 ASP B C 1
ATOM 5343 O O . ASP B 1 310 ? -20.266 -27.312 5.703 1 87.75 310 ASP B O 1
ATOM 5347 N N . GLN B 1 311 ? -19.578 -28.203 3.809 1 88.44 311 GLN B N 1
ATOM 5348 C CA . GLN B 1 311 ? -20.016 -29.547 4.184 1 88.44 311 GLN B CA 1
ATOM 5349 C C . GLN B 1 311 ? -18.906 -30.297 4.91 1 88.44 311 GLN B C 1
ATOM 5351 O O . GLN B 1 311 ? -19.172 -31.141 5.77 1 88.44 311 GLN B O 1
ATOM 5356 N N . TYR B 1 312 ? -17.703 -29.938 4.543 1 91.06 312 TYR B N 1
ATOM 5357 C CA . TYR B 1 312 ? -16.609 -30.766 5.066 1 91.06 312 TYR B CA 1
ATOM 5358 C C . TYR B 1 312 ? -15.586 -29.906 5.805 1 91.06 312 TYR B C 1
ATOM 5360 O O . TYR B 1 312 ? -14.641 -30.422 6.398 1 91.06 312 TYR B O 1
ATOM 5368 N N . ARG B 1 313 ? -15.656 -28.609 5.75 1 91.25 313 ARG B N 1
ATOM 5369 C CA . ARG B 1 313 ? -14.727 -27.672 6.375 1 91.25 313 ARG B CA 1
ATOM 5370 C C . ARG B 1 313 ? -13.336 -27.781 5.758 1 91.25 313 ARG B C 1
ATOM 5372 O O . ARG B 1 313 ? -12.328 -27.703 6.465 1 91.25 313 ARG B O 1
ATOM 5379 N N . ILE B 1 314 ? -13.305 -28.078 4.457 1 92.69 314 ILE B N 1
ATOM 5380 C CA . ILE B 1 314 ? -12.07 -28.156 3.688 1 92.69 314 ILE B CA 1
ATOM 5381 C C . ILE B 1 314 ? -11.992 -27 2.709 1 92.69 314 ILE B C 1
ATOM 5383 O O . ILE B 1 314 ? -12.938 -26.734 1.967 1 92.69 314 ILE B O 1
ATOM 5387 N N . VAL B 1 315 ? -10.852 -26.344 2.809 1 92.56 315 VAL B N 1
ATOM 5388 C CA . VAL B 1 315 ? -10.617 -25.297 1.815 1 92.56 315 VAL B CA 1
ATOM 5389 C C . VAL B 1 315 ? -9.445 -25.703 0.919 1 92.56 315 VAL B C 1
ATOM 5391 O O . VAL B 1 315 ? -8.336 -25.922 1.404 1 92.56 315 VAL B O 1
ATOM 5394 N N . VAL B 1 316 ? -9.758 -25.859 -0.313 1 94.38 316 VAL B N 1
ATOM 5395 C CA . VAL B 1 316 ? -8.766 -26.156 -1.34 1 94.38 316 VAL B CA 1
ATOM 5396 C C . VAL B 1 316 ? -9.055 -25.344 -2.596 1 94.38 316 VAL B C 1
ATOM 5398 O O . VAL B 1 316 ? -10.219 -25.094 -2.922 1 94.38 316 VAL B O 1
ATOM 5401 N N . ARG B 1 317 ? -8.047 -24.938 -3.211 1 94.5 317 ARG B N 1
ATOM 5402 C CA . ARG B 1 317 ? -8.25 -24.172 -4.434 1 94.5 317 ARG B CA 1
ATOM 5403 C C . ARG B 1 317 ? -8.586 -25.078 -5.609 1 94.5 317 ARG B C 1
ATOM 5405 O O . ARG B 1 317 ? -7.898 -26.078 -5.844 1 94.5 317 ARG B O 1
ATOM 5412 N N . VAL B 1 318 ? -9.672 -24.781 -6.234 1 95.25 318 VAL B N 1
ATOM 5413 C CA . VAL B 1 318 ? -10.047 -25.422 -7.484 1 95.25 318 VAL B CA 1
ATOM 5414 C C . VAL B 1 318 ? -9.93 -24.438 -8.641 1 95.25 318 VAL B C 1
ATOM 5416 O O . VAL B 1 318 ? -10.461 -23.328 -8.57 1 95.25 318 VAL B O 1
ATOM 5419 N N . VAL B 1 319 ? -9.258 -24.844 -9.688 1 95.56 319 VAL B N 1
ATOM 5420 C CA . VAL B 1 319 ? -8.977 -23.906 -10.758 1 95.56 319 VAL B CA 1
ATOM 5421 C C . VAL B 1 319 ? -9.141 -24.594 -12.109 1 95.56 319 VAL B C 1
ATOM 5423 O O . VAL B 1 319 ? -8.891 -25.781 -12.242 1 95.56 319 VAL B O 1
ATOM 5426 N N . PRO B 1 320 ? -9.609 -23.797 -13.062 1 95.94 320 PRO B N 1
ATOM 5427 C CA . PRO B 1 320 ? -9.57 -24.297 -14.438 1 95.94 320 PRO B CA 1
ATOM 5428 C C . PRO B 1 320 ? -8.195 -24.141 -15.086 1 95.94 320 PRO B C 1
ATOM 5430 O O . PRO B 1 320 ? -7.539 -23.125 -14.891 1 95.94 320 PRO B O 1
ATOM 5433 N N . PHE B 1 321 ? -7.73 -25.109 -15.711 1 96.5 321 PHE B N 1
ATOM 5434 C CA . PHE B 1 321 ? -6.473 -25.031 -16.438 1 96.5 321 PHE B CA 1
ATOM 5435 C C . PHE B 1 321 ? -6.48 -26 -17.625 1 96.5 321 PHE B C 1
ATOM 5437 O O . PHE B 1 321 ? -6.703 -27.203 -17.438 1 96.5 321 PHE B O 1
ATOM 5444 N N . GLN B 1 322 ? -6.34 -25.5 -18.812 1 96.31 322 GLN B N 1
ATOM 5445 C CA . GLN B 1 322 ? -6.27 -26.281 -20.047 1 96.31 322 GLN B CA 1
ATOM 5446 C C . GLN B 1 322 ? -7.473 -27.203 -20.188 1 96.31 322 GLN B C 1
ATOM 5448 O O . GLN B 1 322 ? -7.316 -28.406 -20.391 1 96.31 322 GLN B O 1
ATOM 5453 N N . ASN B 1 323 ? -8.672 -26.672 -19.891 1 94.75 323 ASN B N 1
ATOM 5454 C CA . ASN B 1 323 ? -9.984 -27.281 -20.078 1 94.75 323 ASN B CA 1
ATOM 5455 C C . ASN B 1 323 ? -10.172 -28.484 -19.156 1 94.75 323 ASN B C 1
ATOM 5457 O O . ASN B 1 323 ? -10.789 -29.484 -19.547 1 94.75 323 ASN B O 1
ATOM 5461 N N . GLN B 1 324 ? -9.516 -28.422 -18.078 1 96.31 324 GLN B N 1
ATOM 5462 C CA . GLN B 1 324 ? -9.711 -29.359 -16.984 1 96.31 324 GLN B CA 1
ATOM 5463 C C . GLN B 1 324 ? -9.797 -28.641 -15.648 1 96.31 324 GLN B C 1
ATOM 5465 O O . GLN B 1 324 ? -9.422 -27.469 -15.547 1 96.31 324 GLN B O 1
ATOM 5470 N N . LEU B 1 325 ? -10.352 -29.312 -14.719 1 96 325 LEU B N 1
ATOM 5471 C CA . LEU B 1 325 ? -10.461 -28.734 -13.375 1 96 325 LEU B CA 1
ATOM 5472 C C . LEU B 1 325 ? -9.484 -29.422 -12.422 1 96 325 LEU B C 1
ATOM 5474 O O . LEU B 1 325 ? -9.375 -30.656 -12.414 1 96 325 LEU B O 1
ATOM 5478 N N . TYR B 1 326 ? -8.789 -28.625 -11.688 1 98 326 TYR B N 1
ATOM 5479 C CA . TYR B 1 326 ? -7.773 -29.156 -10.789 1 98 326 TYR B CA 1
ATOM 5480 C C . TYR B 1 326 ? -7.988 -28.656 -9.367 1 98 326 TYR B C 1
ATOM 5482 O O . TYR B 1 326 ? -8.445 -27.531 -9.164 1 98 326 TYR B O 1
ATOM 5490 N N . ALA B 1 327 ? -7.688 -29.469 -8.43 1 97.88 327 ALA B N 1
ATOM 5491 C CA . ALA B 1 327 ? -7.465 -29.047 -7.047 1 97.88 327 ALA B CA 1
ATOM 5492 C C . ALA B 1 327 ? -5.984 -28.797 -6.781 1 97.88 327 ALA B C 1
ATOM 5494 O O . ALA B 1 327 ? -5.145 -29.656 -7.043 1 97.88 327 ALA B O 1
ATOM 5495 N N . ARG B 1 328 ? -5.707 -27.672 -6.332 1 97.94 328 ARG B N 1
ATOM 5496 C CA . ARG B 1 328 ? -4.332 -27.344 -5.969 1 97.94 328 ARG B CA 1
ATOM 5497 C C . ARG B 1 328 ? -4.094 -27.578 -4.48 1 97.94 328 ARG B C 1
ATOM 5499 O O . ARG B 1 328 ? -4.559 -26.797 -3.643 1 97.94 328 ARG B O 1
ATOM 5506 N N . ILE B 1 329 ? -3.324 -28.578 -4.188 1 97.69 329 ILE B N 1
ATOM 5507 C CA . ILE B 1 329 ? -3.033 -28.906 -2.795 1 97.69 329 ILE B CA 1
ATOM 5508 C C . ILE B 1 329 ? -1.62 -28.438 -2.445 1 97.69 329 ILE B C 1
ATOM 5510 O O . ILE B 1 329 ? -0.782 -28.25 -3.332 1 97.69 329 ILE B O 1
ATOM 5514 N N . SER B 1 330 ? -1.417 -28.188 -1.236 1 96.94 330 SER B N 1
ATOM 5515 C CA . SER B 1 330 ? -0.115 -27.797 -0.698 1 96.94 330 SER B CA 1
ATOM 5516 C C . SER B 1 330 ? 0.189 -28.547 0.596 1 96.94 330 SER B C 1
ATOM 5518 O O . SER B 1 330 ? -0.715 -29.109 1.226 1 96.94 330 SER B O 1
ATOM 5520 N N . ALA B 1 331 ? 1.441 -28.672 0.938 1 96.62 331 ALA B N 1
ATOM 5521 C CA . ALA B 1 331 ? 1.859 -29.328 2.174 1 96.62 331 ALA B CA 1
ATOM 5522 C C . ALA B 1 331 ? 2.779 -28.438 2.992 1 96.62 331 ALA B C 1
ATOM 5524 O O . ALA B 1 331 ? 3.676 -27.781 2.441 1 96.62 331 ALA B O 1
ATOM 5525 N N . GLN B 1 332 ? 2.486 -28.312 4.184 1 94.56 332 GLN B N 1
ATOM 5526 C CA . GLN B 1 332 ? 3.316 -27.656 5.184 1 94.56 332 GLN B CA 1
ATOM 5527 C C . GLN B 1 332 ? 3.586 -28.562 6.371 1 94.56 332 GLN B C 1
ATOM 5529 O O . GLN B 1 332 ? 2.967 -29.625 6.496 1 94.56 332 GLN B O 1
ATOM 5534 N N . MET B 1 333 ? 4.457 -28.156 7.254 1 93.56 333 MET B N 1
ATOM 5535 C CA . MET B 1 333 ? 4.953 -29 8.344 1 93.56 333 MET B CA 1
ATOM 5536 C C . MET B 1 333 ? 3.807 -29.453 9.242 1 93.56 333 MET B C 1
ATOM 5538 O O . MET B 1 333 ? 3.898 -30.5 9.891 1 93.56 333 MET B O 1
ATOM 5542 N N . TYR B 1 334 ? 2.686 -28.719 9.219 1 92.12 334 TYR B N 1
ATOM 5543 C CA . TYR B 1 334 ? 1.608 -29.047 10.148 1 92.12 334 TYR B CA 1
ATOM 5544 C C . TYR B 1 334 ? 0.543 -29.891 9.469 1 92.12 334 TYR B C 1
ATOM 5546 O O . TYR B 1 334 ? -0.443 -30.281 10.094 1 92.12 334 TYR B O 1
ATOM 5554 N N . ASN B 1 335 ? 0.684 -30.234 8.203 1 94.88 335 ASN B N 1
ATOM 5555 C CA . ASN B 1 335 ? -0.24 -31.109 7.496 1 94.88 335 ASN B CA 1
ATOM 5556 C C . ASN B 1 335 ? 0.087 -32.594 7.742 1 94.88 335 ASN B C 1
ATOM 5558 O O . ASN B 1 335 ? 1.238 -32.938 8.016 1 94.88 335 ASN B O 1
ATOM 5562 N N . GLU B 1 336 ? -0.96 -33.344 7.629 1 96.25 336 GLU B N 1
ATOM 5563 C CA . GLU B 1 336 ? -0.837 -34.781 7.793 1 96.25 336 GLU B CA 1
ATOM 5564 C C . GLU B 1 336 ? -1.563 -35.531 6.68 1 96.25 336 GLU B C 1
ATOM 5566 O O . GLU B 1 336 ? -2.371 -34.938 5.957 1 96.25 336 GLU B O 1
ATOM 5571 N N . ARG B 1 337 ? -1.246 -36.812 6.582 1 97.81 337 ARG B N 1
ATOM 5572 C CA . ARG B 1 337 ? -1.857 -37.625 5.547 1 97.81 337 ARG B CA 1
ATOM 5573 C C . ARG B 1 337 ? -3.379 -37.625 5.656 1 97.81 337 ARG B C 1
ATOM 5575 O O . ARG B 1 337 ? -4.078 -37.594 4.641 1 97.81 337 ARG B O 1
ATOM 5582 N N . ARG B 1 338 ? -3.836 -37.562 6.844 1 97.25 338 ARG B N 1
ATOM 5583 C CA . ARG B 1 338 ? -5.273 -37.594 7.09 1 97.25 338 ARG B CA 1
ATOM 5584 C C . ARG B 1 338 ? -5.973 -36.406 6.43 1 97.25 338 ARG B C 1
ATOM 5586 O O . ARG B 1 338 ? -7.117 -36.531 5.988 1 97.25 338 ARG B O 1
ATOM 5593 N N . ASP B 1 339 ? -5.277 -35.25 6.383 1 96.56 339 ASP B N 1
ATOM 5594 C CA . ASP B 1 339 ? -5.852 -34.094 5.742 1 96.56 339 ASP B CA 1
ATOM 5595 C C . ASP B 1 339 ? -6.172 -34.344 4.273 1 96.56 339 ASP B C 1
ATOM 5597 O O . ASP B 1 339 ? -7.227 -33.938 3.775 1 96.56 339 ASP B O 1
ATOM 5601 N N . TYR B 1 340 ? -5.41 -35.062 3.604 1 98.19 340 TYR B N 1
ATOM 5602 C CA . TYR B 1 340 ? -5.574 -35.344 2.182 1 98.19 340 TYR B CA 1
ATOM 5603 C C . TYR B 1 340 ? -6.539 -36.5 1.967 1 98.19 340 TYR B C 1
ATOM 5605 O O . TYR B 1 340 ? -7.262 -36.562 0.969 1 98.19 340 TYR B O 1
ATOM 5613 N N . GLU B 1 341 ? -6.512 -37.469 2.885 1 98.19 341 GLU B N 1
ATOM 5614 C CA . GLU B 1 341 ? -7.492 -38.531 2.832 1 98.19 341 GLU B CA 1
ATOM 5615 C C . GLU B 1 341 ? -8.914 -38 2.93 1 98.19 341 GLU B C 1
ATOM 5617 O O . GLU B 1 341 ? -9.805 -38.438 2.191 1 98.19 341 GLU B O 1
ATOM 5622 N N . GLN B 1 342 ? -9.078 -37.062 3.809 1 97.25 342 GLN B N 1
ATOM 5623 C CA . GLN B 1 342 ? -10.383 -36.406 3.955 1 97.25 342 GLN B CA 1
ATOM 5624 C C . GLN B 1 342 ? -10.789 -35.688 2.676 1 97.25 342 GLN B C 1
ATOM 5626 O O . GLN B 1 342 ? -11.938 -35.75 2.252 1 97.25 342 GLN B O 1
ATOM 5631 N N . LEU B 1 343 ? -9.852 -34.969 2.08 1 97.25 343 LEU B N 1
ATOM 5632 C CA . LEU B 1 343 ? -10.133 -34.312 0.823 1 97.25 343 LEU B CA 1
ATOM 5633 C C . LEU B 1 343 ? -10.516 -35.281 -0.265 1 97.25 343 LEU B C 1
ATOM 5635 O O . LEU B 1 343 ? -11.453 -35.062 -1.031 1 97.25 343 LEU B O 1
ATOM 5639 N N . GLY B 1 344 ? -9.742 -36.344 -0.333 1 97.69 344 GLY B N 1
ATOM 5640 C CA . GLY B 1 344 ? -10.016 -37.375 -1.332 1 97.69 344 GLY B CA 1
ATOM 5641 C C . GLY B 1 344 ? -11.422 -37.906 -1.258 1 97.69 344 GLY B C 1
ATOM 5642 O O . GLY B 1 344 ? -12.125 -37.969 -2.27 1 97.69 344 GLY B O 1
ATOM 5643 N N . GLN B 1 345 ? -11.852 -38.25 -0.094 1 95.31 345 GLN B N 1
ATOM 5644 C CA . GLN B 1 345 ? -13.18 -38.812 0.111 1 95.31 345 GLN B CA 1
ATOM 5645 C C . GLN B 1 345 ? -14.266 -37.781 -0.148 1 95.31 345 GLN B C 1
ATOM 5647 O O . GLN B 1 345 ? -15.289 -38.094 -0.76 1 95.31 345 GLN B O 1
ATOM 5652 N N . ALA B 1 346 ? -14.047 -36.594 0.344 1 94.19 346 ALA B N 1
ATOM 5653 C CA . ALA B 1 346 ? -15.016 -35.531 0.156 1 94.19 346 ALA B CA 1
ATOM 5654 C C . ALA B 1 346 ? -15.25 -35.25 -1.327 1 94.19 346 ALA B C 1
ATOM 5656 O O . ALA B 1 346 ? -16.391 -35.062 -1.756 1 94.19 346 ALA B O 1
ATOM 5657 N N . MET B 1 347 ? -14.195 -35.25 -2.105 1 94.38 347 MET B N 1
ATOM 5658 C CA . MET B 1 347 ? -14.297 -34.969 -3.533 1 94.38 347 MET B CA 1
ATOM 5659 C C . MET B 1 347 ? -15.07 -36.062 -4.254 1 94.38 347 MET B C 1
ATOM 5661 O O . MET B 1 347 ? -15.844 -35.812 -5.176 1 94.38 347 MET B O 1
ATOM 5665 N N . VAL B 1 348 ? -14.875 -37.25 -3.855 1 91.38 348 VAL B N 1
ATOM 5666 C CA . VAL B 1 348 ? -15.617 -38.375 -4.43 1 91.38 348 VAL B CA 1
ATOM 5667 C C . VAL B 1 348 ? -17.109 -38.219 -4.141 1 91.38 348 VAL B C 1
ATOM 5669 O O . VAL B 1 348 ? -17.938 -38.469 -5.012 1 91.38 348 VAL B O 1
ATOM 5672 N N . GLU B 1 349 ? -17.359 -37.781 -3.047 1 84.5 349 GLU B N 1
ATOM 5673 C CA . GLU B 1 349 ? -18.75 -37.562 -2.664 1 84.5 349 GLU B CA 1
ATOM 5674 C C . GLU B 1 349 ? -19.375 -36.406 -3.434 1 84.5 349 GLU B C 1
ATOM 5676 O O . GLU B 1 349 ? -20.531 -36.469 -3.828 1 84.5 349 GLU B O 1
ATOM 5681 N N . VAL B 1 350 ? -18.609 -35.375 -3.58 1 81.94 350 VAL B N 1
ATOM 5682 C CA . VAL B 1 350 ? -19.062 -34.188 -4.301 1 81.94 350 VAL B CA 1
ATOM 5683 C C . VAL B 1 350 ? -19.375 -34.562 -5.75 1 81.94 350 VAL B C 1
ATOM 5685 O O . VAL B 1 350 ? -20.328 -34.031 -6.34 1 81.94 350 VAL B O 1
ATOM 5688 N N . THR B 1 351 ? -18.594 -35.406 -6.379 1 79.88 351 THR B N 1
ATOM 5689 C CA . THR B 1 351 ? -18.703 -35.688 -7.805 1 79.88 351 THR B CA 1
ATOM 5690 C C . THR B 1 351 ? -19.75 -36.781 -8.047 1 79.88 351 THR B C 1
ATOM 5692 O O . THR B 1 351 ? -20.25 -36.938 -9.164 1 79.88 351 THR B O 1
ATOM 5695 N N . ASN B 1 352 ? -19.812 -37.688 -7.176 1 68.69 352 ASN B N 1
ATOM 5696 C CA . ASN B 1 352 ? -20.781 -38.781 -7.355 1 68.69 352 ASN B CA 1
ATOM 5697 C C . ASN B 1 352 ? -22.203 -38.281 -7.098 1 68.69 352 ASN B C 1
ATOM 5699 O O . ASN B 1 352 ? -22.562 -38 -5.957 1 68.69 352 ASN B O 1
ATOM 5703 N N . THR B 1 353 ? -22.844 -37.406 -8.07 1 54.62 353 THR B N 1
ATOM 5704 C CA . THR B 1 353 ? -24.156 -36.906 -8.43 1 54.62 353 THR B CA 1
ATOM 5705 C C . THR B 1 353 ? -25.219 -37.406 -7.445 1 54.62 353 THR B C 1
ATOM 5707 O O . THR B 1 353 ? -25.188 -38.562 -7.039 1 54.62 353 THR B O 1
ATOM 5710 N N . PRO B 1 354 ? -26.281 -36.562 -6.922 1 58.56 354 PRO B N 1
ATOM 5711 C CA . PRO B 1 354 ? -27.312 -35.531 -6.77 1 58.56 354 PRO B CA 1
ATOM 5712 C C . PRO B 1 354 ? -26.859 -34.375 -5.891 1 58.56 354 PRO B C 1
ATOM 5714 O O . PRO B 1 354 ? -27.312 -33.25 -6.07 1 58.56 354 PRO B O 1
ATOM 5717 N N . THR B 1 355 ? -25.734 -34.5 -5.297 1 56.78 355 THR B N 1
ATOM 5718 C CA . THR B 1 355 ? -25.531 -33.531 -4.254 1 56.78 355 THR B CA 1
ATOM 5719 C C . THR B 1 355 ? -24.922 -32.25 -4.832 1 56.78 355 THR B C 1
ATOM 5721 O O . THR B 1 355 ? -25.328 -31.141 -4.48 1 56.78 355 THR B O 1
ATOM 5724 N N . LEU B 1 356 ? -23.953 -32.406 -5.801 1 60.78 356 LEU B N 1
ATOM 5725 C CA . LEU B 1 356 ? -23.375 -31.203 -6.359 1 60.78 356 LEU B CA 1
ATOM 5726 C C . LEU B 1 356 ? -24.391 -30.469 -7.223 1 60.78 356 LEU B C 1
ATOM 5728 O O . LEU B 1 356 ? -24.5 -29.234 -7.16 1 60.78 356 LEU B O 1
ATOM 5732 N N . ASP B 1 357 ? -25.062 -31.312 -7.93 1 63.91 357 ASP B N 1
ATOM 5733 C CA . ASP B 1 357 ? -26.094 -30.734 -8.797 1 63.91 357 ASP B CA 1
ATOM 5734 C C . ASP B 1 357 ? -27.125 -29.969 -7.984 1 63.91 357 ASP B C 1
ATOM 5736 O O . ASP B 1 357 ? -27.531 -28.875 -8.367 1 63.91 357 ASP B O 1
ATOM 5740 N N . ASP B 1 358 ? -27.453 -30.625 -6.938 1 63.09 358 ASP B N 1
ATOM 5741 C CA . ASP B 1 358 ? -28.422 -29.984 -6.051 1 63.09 358 ASP B CA 1
ATOM 5742 C C . ASP B 1 358 ? -27.859 -28.688 -5.465 1 63.09 358 ASP B C 1
ATOM 5744 O O . ASP B 1 358 ? -28.562 -27.688 -5.348 1 63.09 358 ASP B O 1
ATOM 5748 N N . TYR B 1 359 ? -26.656 -28.844 -5.242 1 63.12 359 TYR B N 1
ATOM 5749 C CA . TYR B 1 359 ? -26 -27.688 -4.652 1 63.12 359 TYR B CA 1
ATOM 5750 C C . TYR B 1 359 ? -25.906 -26.547 -5.66 1 63.12 359 TYR B C 1
ATOM 5752 O O . TYR B 1 359 ? -26.219 -25.391 -5.336 1 63.12 359 TYR B O 1
ATOM 5760 N N . LEU B 1 360 ? -25.531 -26.938 -6.762 1 67 360 LEU B N 1
ATOM 5761 C CA . LEU B 1 360 ? -25.391 -25.938 -7.82 1 67 360 LEU B CA 1
ATOM 5762 C C . LEU B 1 360 ? -26.75 -25.328 -8.172 1 67 360 LEU B C 1
ATOM 5764 O O . LEU B 1 360 ? -26.844 -24.141 -8.453 1 67 360 LEU B O 1
ATOM 5768 N N . THR B 1 361 ? -27.703 -26.219 -8.172 1 63.47 361 THR B N 1
ATOM 5769 C CA . THR B 1 361 ? -29.062 -25.75 -8.422 1 63.47 361 THR B CA 1
ATOM 5770 C C . THR B 1 361 ? -29.5 -24.734 -7.359 1 63.47 361 THR B C 1
ATOM 5772 O O . THR B 1 361 ? -30.141 -23.734 -7.672 1 63.47 361 THR B O 1
ATOM 5775 N N . ARG B 1 362 ? -29.078 -24.953 -6.254 1 56.78 362 ARG B N 1
ATOM 5776 C CA . ARG B 1 362 ? -29.406 -24.047 -5.156 1 56.78 362 ARG B CA 1
ATOM 5777 C C . ARG B 1 362 ? -28.688 -22.703 -5.32 1 56.78 362 ARG B C 1
ATOM 5779 O O . ARG B 1 362 ? -29.203 -21.672 -4.898 1 56.78 362 ARG B O 1
ATOM 5786 N N . LEU B 1 363 ? -27.562 -22.906 -6.035 1 57.56 363 LEU B N 1
ATOM 5787 C CA . LEU B 1 363 ? -26.797 -21.688 -6.262 1 57.56 363 LEU B CA 1
ATOM 5788 C C . LEU B 1 363 ? -27.234 -21.016 -7.562 1 57.56 363 LEU B C 1
ATOM 5790 O O . LEU B 1 363 ? -26.703 -19.953 -7.918 1 57.56 363 LEU B O 1
ATOM 5794 N N . ARG B 1 364 ? -28.312 -21.531 -7.996 1 60.5 364 ARG B N 1
ATOM 5795 C CA . ARG B 1 364 ? -28.859 -21.031 -9.258 1 60.5 364 ARG B CA 1
ATOM 5796 C C . ARG B 1 364 ? -27.766 -20.922 -10.32 1 60.5 364 ARG B C 1
ATOM 5798 O O . ARG B 1 364 ? -27.625 -19.906 -10.984 1 60.5 364 ARG B O 1
ATOM 5805 N N . LEU B 1 365 ? -26.781 -21.844 -10.305 1 52.75 365 LEU B N 1
ATOM 5806 C CA . LEU B 1 365 ? -25.734 -22 -11.32 1 52.75 365 LEU B CA 1
ATOM 5807 C C . LEU B 1 365 ? -26.094 -23.141 -12.273 1 52.75 365 LEU B C 1
ATOM 5809 O O . LEU B 1 365 ? -26.766 -24.094 -11.883 1 52.75 365 LEU B O 1
#

InterPro domains:
  IPR000192 Aminotransferase class V domain [PF00266] (10-278)
  IPR015421 Pyridoxal phosphate-dependent transferase, major domain [G3DSA:3.40.640.10] (9-238)
  IPR015422 Pyridoxal phosphate-dependent transferase, small domain [G3DSA:3.90.1150.10] (239-343)
  IPR015424 Pyridoxal phosphate-dependent transferase [SSF53383] (2-350)

Secondary structure (DSSP, 8-state):
--HHHIIIIIHHHHHHHHHHHHHHHTT--GGGEEEESSHHHHHHHHHHH----TT-EEEEETTS-HHHHHHHHHHHHHTTT-SEEEEE---SS-S-HHHHHHHHHHH--TTEEEEEEESB-TTT-BB--HHHHHHHHHHTT--EEEEETT-BTTB---HHHH--SEEEEESSSTT-PPSS-EEEEE-GGGTTT---SS--TTTTS-HHHHHH--SS---HHHHHHHHHHHHHHHH-HHHHHHHHHHHHHHHHHHHHHHHT--BSS-TTTB-TTEEEEE-S-PPPB-TTSPBPPHHHHHHHHHHHHHHHHHHH----EEEEETTEEEEEEE--TT--HHHHHHHHHHHHHHHSTTHHHHHHHHTT-/--HHHIIIIIHHHHHHHHHHHHHHHTT--GGGEEEESSHHHHHHHHHHH----TT-EEEEETTS-HHHHHHHHHHHHHTTT-SEEEEE---SS-S-HHHHHHHHHHH--TTEEEEEEESB-TTT-BB--HHHHHHHHHHTT--EEEEETT-BTTB---HHHH--SEEEEESSSTT-PPSS-EEEEE-GGGTTT---SS--TTTTS-HHHHHH--SS---HHHHHHHHHHHHHHHH-HHHHHHHHHHHHHHHHHHHHHHHT--BSS-TTTB-TTEEEEE-S-PPPB-TTSPBPPHHHHHHHHHHHHHHHHHHH----EEEEETTEEEEEEE--TT--HHHHHHHHHHHHHHHSSSHHHHHHHHTT-

Organism: Hyaloperonospora arabidopsidis (strain Emoy2) (NCBI:txid559515)

Sequence (730 aa):
MNPDRFMRREAPTLLRQAASYLARFIHAEAEDLVFVTNATTGMNAVLQSLDLQNDDEVLCLNLTYSAVLHTLRHLCYCTQEFVELKVVDVELPIESYDALVELVVDAITPNTRLAVLDHIASTTGFVLPLERLIPIFHARKIPVLVDGASAPGQLPLNLNELGADFYVGTAYKWLFGCKSCSFLHVSKAYQNTVRPVVTSLAYGQGFVEEFAIQGTRDEANFLTIVSALDFYESVGVSRVYAHNKSLIDWAGEYLATTWKTNVLLPTWQRAPFVCNVRIPVEWPTTSEGKPMSHDEAMPLCDAIMDFLDDQYRIVVRVVPFQNQLYARISAQMYNERRDYEQLGQAMVEVTNTPTLDDYLTRLRLMNPDRFMRREAPTLLRQAASYLARFIHAEAEDLVFVTNATTGMNAVLQSLDLQNDDEVLCLNLTYSAVLHTLRHLCYCTQEFVELKVVDVELPIESYDALVELVVDAITPNTRLAVLDHIASTTGFVLPLERLIPIFHARKIPVLVDGASAPGQLPLNLNELGADFYVGTAYKWLFGCKSCSFLHVSKAYQNTVRPVVTSLAYGQGFVEEFAIQGTRDEANFLTIVSALDFYESVGVSRVYAHNKSLIDWAGEYLATTWKTNVLLPTWQRAPFVCNVRIPVEWPTTSEGKPMSHDEAMPLCDAIMDFLDDQYRIVVRVVPFQNQLYARISAQMYNERRDYEQLGQAMVEVTNTPTLDDYLTRLRL